Protein AF-0000000084578661 (afdb_homodimer)

InterPro domains:
  IPR000627 Intradiol ring-cleavage dioxygenase, C-terminal [PF00775] (122-284)
  IPR007535 Catechol dioxygenase, N-terminal [PF04444] (42-114)
  IPR015889 Intradiol ring-cleavage dioxygenase, core [G3DSA:2.60.130.10] (24-324)
  IPR015889 Intradiol ring-cleavage dioxygenase, core [SSF49482] (29-309)
  IPR050770 Intradiol Ring-Cleavage Dioxygenase [PTHR33711] (30-311)

Foldseek 3Di:
DDDPDDDDDDPPDDPDPDDQDDCPDLVSVLVVVLVVLVVDPDPVSSLVSNLVSVVVSCVCVVVVQDPVNVVVVVVLVVQQVVPDDPQFRSVLVLCLLVLNQVVVQCLLFPDDQQADGFFGPGRHDDDQAAADEFLEALADPPQAFKEKEKEFEAASVGQGAFFKKKKKAAHTPVQDALSPDPPRPGHHRIHIYTAHPRRIGMYMGHFFAKHFDDLPGSSVVVCVVVVHGRIAAGWMWMWIDDPQFDIGTAIAGEPDTPCQVPGSRPGHDPSRHFHWDKFQAQVVCVVSPNPDHRIGTYHYDYGYTYGPVVSVVVSVVVVVVVSVVRPRD/DDDPDDDDDDPPDDPDPDDQDDCPDLVSVLVVVLVVLVPDPDPVSSLVSNLVSVVVSCVCVVVVQDPVNVVVVVVLVVQQVVPDDPQFRSVLVLCLLVLNQVVVQCLLFPDDQQADGAFGPGRHDDDQAAADEFLEALADPPQAFKEKEKEFEAASVGQGAFFKKKKKAAHTPVQDALSPDPPRPGHHRIHIYTQHPRRIGMYMGHFFAKHFDDLPGSSVVVCVVVVHGRIAAGWMWMWIDDPQFDIGTAIAGEPDTPCLVPGSRPGHDPSRHFHWDKFQAQVVCVVSPNPDHRIGTYHYDYGYTYGPVVSVVVSVVVVVVVSVVRPRD

Secondary structure (DSSP, 8-state):
-----SS----SPPPPSS------SHHHHHHHHHHHHTT-SSHHHHHHHHHHHHHHHHHHHHHT--HHHHHHHHHHHHHHHHH--SS--HHHHHHHHTTHHHHHHHHHS---TTSPPP----TT--TTPPB--TT-BSS-TTSSSEEEEEEEEEETTS-B-TT-EEEEE---TTS--GGG-TT--S--SEEEEE--TTSEEEEEEE----EEPP-SSHHHHHHHHTT---EE---EEEEEE-TTB--EEEEEEETT-TTGGG-TT----GGGEE-PEEEE-HHHHHHTT-SS-SEEEEEE--EEEPBHHHHHHHHHHHHHHHHTT-S--/-----SS----SPPPPSS------SHHHHHHHHHHHHTT-SSHHHHHHHHHHHHHHHHHHHHHT--HHHHHHHHHHHHHHHHH--SS--HHHHHHHHTTHHHHHHHHHS---TTSPPP----TT--TTPPB--TT-BSS-TTSSSEEEEEEEEEETTS-B-TT-EEEEE---TTS--GGG-TT--S--SEEEEE--TTSEEEEEEE----EEPP-SSHHHHHHHHTT---EE---EEEEEE-TTB--EEEEEEETT-TTGGG-TT----GGGEE-PEEEE-HHHHHHTT-SS-SEEEEEE--EEEPBHHHHHHHHHHHHHHHHTT-S--

Sequence (658 aa):
MGEPEGKAVSNGLPPPPFELPYPDSPDVITSNLLRLAELTPNERRRFLAKNLISHLHQFVRETYLTTQEWEEAIQFLTAVGKTCTPLRQEFILLSDVLGVSALVDAINNPPVQGGTESSVLGPFFTEDSPDLENGDSIASDGKGEYMYVEGRVLSTDGTPIPNAKIETWETDGNGFYDTQYSNREKPECRGRLHADKDGRFGYRAVVPVAYPIPGDGPVGQLLLGMGRHNMRPNHLHLMVEAPGYTKLVTAFYPEGDEWLESDAVFGVKKSLVVKLEEVNDEEEARKRGFPKGSSFKLLQRDLVLVPEAKSREVFEQNAKEAKKNAPVAMGEPEGKAVSNGLPPPPFELPYPDSPDVITSNLLRLAELTPNERRRFLAKNLISHLHQFVRETYLTTQEWEEAIQFLTAVGKTCTPLRQEFILLSDVLGVSALVDAINNPPVQGGTESSVLGPFFTEDSPDLENGDSIASDGKGEYMYVEGRVLSTDGTPIPNAKIETWETDGNGFYDTQYSNREKPECRGRLHADKDGRFGYRAVVPVAYPIPGDGPVGQLLLGMGRHNMRPNHLHLMVEAPGYTKLVTAFYPEGDEWLESDAVFGVKKSLVVKLEEVNDEEEARKRGFPKGSSFKLLQRDLVLVPEAKSREVFEQNAKEAKKNAPVA

Organism: Pycnoporus cinnabarinus (NCBI:txid5643)

pLDDT: mean 95.07, std 7.04, range [31.86, 98.88]

Radius of gyration: 29.7 Å; Cα contacts (8 Å, |Δi|>4): 1436; chains: 2; bounding box: 46×96×65 Å

Nearest PDB structures (foldseek):
  8r2v-assembly1_B  TM=9.349E-01  e=1.030E-56  Gelatoporia subvermispora
  8r2w-assembly1_B  TM=9.823E-01  e=5.191E-54  Trametes versicolor
  3n9t-assembly1_A-2  TM=8.750E-01  e=3.349E-35  Pseudomonas putida
  2xsr-assembly1_A-2  TM=8.793E-01  e=1.136E-26  Acinetobacter radioresistens
  2xsu-assembly1_A-2  TM=8.668E-01  e=1.284E-26  Acinetobacter radioresistens

Structure (mmCIF, N/CA/C/O backbone):
data_AF-0000000084578661-model_v1
#
loop_
_entity.id
_entity.type
_entity.pdbx_description
1 polymer 'Intradiol ring-cleavage dioxygenases domain-containing protein'
#
loop_
_atom_site.group_PDB
_atom_site.id
_atom_site.type_symbol
_atom_site.label_atom_id
_atom_site.label_alt_id
_atom_site.label_comp_id
_atom_site.label_asym_id
_atom_site.label_entity_id
_atom_site.label_seq_id
_atom_site.pdbx_PDB_ins_code
_atom_site.Cartn_x
_atom_site.Cartn_y
_atom_site.Cartn_z
_atom_site.occupancy
_atom_site.B_iso_or_equiv
_atom_site.auth_seq_id
_atom_site.auth_comp_id
_atom_site.auth_asym_id
_atom_site.auth_atom_id
_atom_site.pdbx_PDB_model_num
ATOM 1 N N . MET A 1 1 ? 10.953 0.882 22.703 1 31.86 1 MET A N 1
ATOM 2 C CA . MET A 1 1 ? 11.742 2.057 22.344 1 31.86 1 MET A CA 1
ATOM 3 C C . MET A 1 1 ? 11.883 2.998 23.547 1 31.86 1 MET A C 1
ATOM 5 O O . MET A 1 1 ? 10.898 3.27 24.234 1 31.86 1 MET A O 1
ATOM 9 N N . GLY A 1 2 ? 12.969 3.133 23.984 1 38.91 2 GLY A N 1
ATOM 10 C CA . GLY A 1 2 ? 13.352 3.889 25.172 1 38.91 2 GLY A CA 1
ATOM 11 C C . GLY A 1 2 ? 12.805 5.305 25.172 1 38.91 2 GLY A C 1
ATOM 12 O O . GLY A 1 2 ? 12.375 5.812 24.141 1 38.91 2 GLY A O 1
ATOM 13 N N . GLU A 1 3 ? 12.406 5.824 26.312 1 49.94 3 GLU A N 1
ATOM 14 C CA . GLU A 1 3 ? 12.07 7.227 26.562 1 49.94 3 GLU A CA 1
ATOM 15 C C . GLU A 1 3 ? 12.961 8.156 25.734 1 49.94 3 GLU A C 1
ATOM 17 O O . GLU A 1 3 ? 14.188 8.031 25.766 1 49.94 3 GLU A O 1
ATOM 22 N N . PRO A 1 4 ? 12.445 8.695 24.641 1 59.31 4 PRO A N 1
ATOM 23 C CA . PRO A 1 4 ? 13.383 9.648 24.047 1 59.31 4 PRO A CA 1
ATOM 24 C C . PRO A 1 4 ? 14.008 10.586 25.078 1 59.31 4 PRO A C 1
ATOM 26 O O . PRO A 1 4 ? 13.297 11.148 25.906 1 59.31 4 PRO A O 1
ATOM 29 N N . GLU A 1 5 ? 15.164 10.328 25.688 1 64.44 5 GLU A N 1
ATOM 30 C CA . GLU A 1 5 ? 15.953 11.273 26.484 1 64.44 5 GLU A CA 1
ATOM 31 C C . GLU A 1 5 ? 16.547 12.375 25.594 1 64.44 5 GLU A C 1
ATOM 33 O O . GLU A 1 5 ? 17.188 12.094 24.578 1 64.44 5 GLU A O 1
ATOM 38 N N . GLY A 1 6 ? 15.992 13.719 25.844 1 78.12 6 GLY A N 1
ATOM 39 C CA . GLY A 1 6 ? 16.578 14.859 25.156 1 78.12 6 GLY A CA 1
ATOM 40 C C . GLY A 1 6 ? 15.727 15.344 24 1 78.12 6 GLY A C 1
ATOM 41 O O . GLY A 1 6 ? 14.523 15.094 23.953 1 78.12 6 GLY A O 1
ATOM 42 N N . LYS A 1 7 ? 16.281 16.141 23.125 1 87.94 7 LYS A N 1
ATOM 43 C CA . LYS A 1 7 ? 15.609 16.766 21.984 1 87.94 7 LYS A CA 1
ATOM 44 C C . LYS A 1 7 ? 15.508 15.789 20.812 1 87.94 7 LYS A C 1
ATOM 46 O O . LYS A 1 7 ? 16.375 14.93 20.625 1 87.94 7 LYS A O 1
ATOM 51 N N . ALA A 1 8 ? 14.398 15.836 20.141 1 89.81 8 ALA A N 1
ATOM 52 C CA . ALA A 1 8 ? 14.234 15.031 18.922 1 89.81 8 ALA A CA 1
ATOM 53 C C . ALA A 1 8 ? 15.344 15.312 17.922 1 89.81 8 ALA A C 1
ATOM 55 O O . ALA A 1 8 ? 15.758 16.469 17.75 1 89.81 8 ALA A O 1
ATOM 56 N N . VAL A 1 9 ? 15.875 14.289 17.312 1 88.44 9 VAL A N 1
ATOM 57 C CA . VAL A 1 9 ? 17.047 14.406 16.453 1 88.44 9 VAL A CA 1
ATOM 58 C C . VAL A 1 9 ? 16.656 14.094 15.008 1 88.44 9 VAL A C 1
ATOM 60 O O . VAL A 1 9 ? 15.977 13.094 14.742 1 88.44 9 VAL A O 1
ATOM 63 N N . SER A 1 10 ? 17.078 14.945 14.125 1 94.81 10 SER A N 1
ATOM 64 C CA . SER A 1 10 ? 16.828 14.766 12.695 1 94.81 10 SER A CA 1
ATOM 65 C C . SER A 1 10 ? 17.594 13.57 12.141 1 94.81 10 SER A C 1
ATOM 67 O O . SER A 1 10 ? 18.375 12.953 12.852 1 94.81 10 SER A O 1
ATOM 69 N N . ASN A 1 11 ? 17.312 13.133 10.922 1 95.94 11 ASN A N 1
ATOM 70 C CA . ASN A 1 11 ? 18.031 12.031 10.297 1 95.94 11 ASN A CA 1
ATOM 71 C C . ASN A 1 11 ? 19.391 12.492 9.75 1 95.94 11 ASN A C 1
ATOM 73 O O . ASN A 1 11 ? 20.078 11.727 9.078 1 95.94 11 ASN A O 1
ATOM 77 N N . GLY A 1 12 ? 19.703 13.758 9.945 1 95.94 12 GLY A N 1
ATOM 78 C CA . GLY A 1 12 ? 21.016 14.273 9.617 1 95.94 12 GLY A CA 1
ATOM 79 C C . GLY A 1 12 ? 21.094 14.875 8.227 1 95.94 12 GLY A C 1
ATOM 80 O O . GLY A 1 12 ? 22.125 15.438 7.84 1 95.94 12 GLY A O 1
ATOM 81 N N . LEU A 1 13 ? 20.109 14.773 7.418 1 96.88 13 LEU A N 1
ATOM 82 C CA . LEU A 1 13 ? 20.125 15.336 6.07 1 96.88 13 LEU A CA 1
ATOM 83 C C . LEU A 1 13 ? 19.688 16.797 6.078 1 96.88 13 LEU A C 1
ATOM 85 O O . LEU A 1 13 ? 18.781 17.172 6.812 1 96.88 13 LEU A O 1
ATOM 89 N N . PRO A 1 14 ? 20.312 17.656 5.332 1 96.31 14 PRO A N 1
ATOM 90 C CA . PRO A 1 14 ? 19.984 19.078 5.254 1 96.31 14 PRO A CA 1
ATOM 91 C C . PRO A 1 14 ? 18.734 19.359 4.414 1 96.31 14 PRO A C 1
ATOM 93 O O . PRO A 1 14 ? 18.234 18.453 3.742 1 96.31 14 PRO A O 1
ATOM 96 N N . PRO A 1 15 ? 18.203 20.594 4.484 1 96.56 15 PRO A N 1
ATOM 97 C CA . PRO A 1 15 ? 17.172 20.984 3.512 1 96.56 15 PRO A CA 1
ATOM 98 C C . PRO A 1 15 ? 17.641 20.812 2.066 1 96.56 15 PRO A C 1
ATOM 100 O O . PRO A 1 15 ? 18.844 20.781 1.799 1 96.56 15 PRO A O 1
ATOM 103 N N . PRO A 1 16 ? 16.656 20.594 1.159 1 97.56 16 PRO A N 1
ATOM 104 C CA . PRO A 1 16 ? 17.062 20.5 -0.247 1 97.56 16 PRO A CA 1
ATOM 105 C C . PRO A 1 16 ? 17.828 21.734 -0.718 1 97.56 16 PRO A C 1
ATOM 107 O O . PRO A 1 16 ? 17.594 22.844 -0.216 1 97.56 16 PRO A O 1
ATOM 110 N N . PRO A 1 17 ? 18.781 21.641 -1.628 1 96.81 17 PRO A N 1
ATOM 111 C CA . PRO A 1 17 ? 19.594 22.766 -2.111 1 96.81 17 PRO A CA 1
ATOM 112 C C . PRO A 1 17 ? 18.859 23.641 -3.109 1 96.81 17 PRO A C 1
ATOM 114 O O . PRO A 1 17 ? 19.469 24.219 -4.016 1 96.81 17 PRO A O 1
ATOM 117 N N . PHE A 1 18 ? 17.547 23.594 -3.141 1 97.06 18 PHE A N 1
ATOM 118 C CA . PHE A 1 18 ? 16.703 24.438 -3.969 1 97.06 18 PHE A CA 1
ATOM 119 C C . PHE A 1 18 ? 15.461 24.891 -3.193 1 97.06 18 PHE A C 1
ATOM 121 O O . PHE A 1 18 ? 15.102 24.266 -2.189 1 97.06 18 PHE A O 1
ATOM 128 N N . GLU A 1 19 ? 14.914 25.969 -3.631 1 95.62 19 GLU A N 1
ATOM 129 C CA . GLU A 1 19 ? 13.695 26.484 -3.008 1 95.62 19 GLU A CA 1
ATOM 130 C C . GLU A 1 19 ? 12.453 25.797 -3.57 1 95.62 19 GLU A C 1
ATOM 132 O O . GLU A 1 19 ? 12.383 25.516 -4.77 1 95.62 19 GLU A O 1
ATOM 137 N N . LEU A 1 20 ? 11.539 25.5 -2.75 1 97.25 20 LEU A N 1
ATOM 138 C CA . LEU A 1 20 ? 10.234 24.969 -3.139 1 97.25 20 LEU A CA 1
ATOM 139 C C . LEU A 1 20 ? 9.125 25.969 -2.832 1 97.25 20 LEU A C 1
ATOM 141 O O . LEU A 1 20 ? 9.133 26.609 -1.775 1 97.25 20 LEU A O 1
ATOM 145 N N . PRO A 1 21 ? 8.25 26.219 -3.805 1 96.94 21 PRO A N 1
ATOM 146 C CA . PRO A 1 21 ? 7.059 26.984 -3.418 1 96.94 21 PRO A CA 1
ATOM 147 C C . PRO A 1 21 ? 6.238 26.297 -2.334 1 96.94 21 PRO A C 1
ATOM 149 O O . PRO A 1 21 ? 6.301 25.062 -2.197 1 96.94 21 PRO A O 1
ATOM 152 N N . TYR A 1 22 ? 5.477 27.078 -1.544 1 95.94 22 TYR A N 1
ATOM 153 C CA . TYR A 1 22 ? 4.531 26.469 -0.618 1 95.94 22 TYR A CA 1
ATOM 154 C C . TYR A 1 22 ? 3.531 25.594 -1.36 1 95.94 22 TYR A C 1
ATOM 156 O O . TYR A 1 22 ? 3.049 25.953 -2.434 1 95.94 22 TYR A O 1
ATOM 164 N N . PRO A 1 23 ? 3.227 24.453 -0.847 1 94.81 23 PRO A N 1
ATOM 165 C CA . PRO A 1 23 ? 2.342 23.5 -1.529 1 94.81 23 PRO A CA 1
ATOM 166 C C . PRO A 1 23 ? 0.864 23.859 -1.371 1 94.81 23 PRO A C 1
ATOM 168 O O . PRO A 1 23 ? 0.099 23.078 -0.792 1 94.81 23 PRO A O 1
ATOM 171 N N . ASP A 1 24 ? 0.431 24.953 -2.035 1 91.56 24 ASP A N 1
ATOM 172 C CA . ASP A 1 24 ? -0.881 25.547 -1.801 1 91.56 24 ASP A CA 1
ATOM 173 C C . ASP A 1 24 ? -1.92 24.984 -2.771 1 91.56 24 ASP A C 1
ATOM 175 O O . ASP A 1 24 ? -3.09 25.359 -2.723 1 91.56 24 ASP A O 1
ATOM 179 N N . SER A 1 25 ? -1.478 24.094 -3.689 1 93.12 25 SER A N 1
ATOM 180 C CA . SER A 1 25 ? -2.379 23.469 -4.641 1 93.12 25 SER A CA 1
ATOM 181 C C . SER A 1 25 ? -1.923 22.047 -4.973 1 93.12 25 SER A C 1
ATOM 183 O O . SER A 1 25 ? -0.757 21.703 -4.766 1 93.12 25 SER A O 1
ATOM 185 N N . PRO A 1 26 ? -2.857 21.234 -5.508 1 94.44 26 PRO A N 1
ATOM 186 C CA . PRO A 1 26 ? -2.5 19.859 -5.875 1 94.44 26 PRO A CA 1
ATOM 187 C C . PRO A 1 26 ? -1.334 19.797 -6.859 1 94.44 26 PRO A C 1
ATOM 189 O O . PRO A 1 26 ? -0.43 18.969 -6.695 1 94.44 26 PRO A O 1
ATOM 192 N N . ASP A 1 27 ? -1.317 20.719 -7.812 1 95.75 27 ASP A N 1
ATOM 193 C CA . ASP A 1 27 ? -0.258 20.703 -8.812 1 95.75 27 ASP A CA 1
ATOM 194 C C . ASP A 1 27 ? 1.098 21.016 -8.188 1 95.75 27 ASP A C 1
ATOM 196 O O . ASP A 1 27 ? 2.107 20.406 -8.539 1 95.75 27 ASP A O 1
ATOM 200 N N . VAL A 1 28 ? 1.133 21.953 -7.273 1 97.19 28 VAL A N 1
ATOM 201 C CA . VAL A 1 28 ? 2.385 22.359 -6.645 1 97.19 28 VAL A CA 1
ATOM 202 C C . VAL A 1 28 ? 2.881 21.25 -5.711 1 97.19 28 VAL A C 1
ATOM 204 O O . VAL A 1 28 ? 4.086 21 -5.633 1 97.19 28 VAL A O 1
ATOM 207 N N . ILE A 1 29 ? 1.98 20.578 -5 1 97.75 29 ILE A N 1
ATOM 208 C CA . ILE A 1 29 ? 2.342 19.469 -4.141 1 97.75 29 ILE A CA 1
ATOM 209 C C . ILE A 1 29 ? 3.074 18.406 -4.957 1 97.75 29 ILE A C 1
ATOM 211 O O . ILE A 1 29 ? 4.156 17.953 -4.574 1 97.75 29 ILE A O 1
ATOM 215 N N . THR A 1 30 ? 2.496 18.031 -6.094 1 98.06 30 THR A N 1
ATOM 216 C CA . THR A 1 30 ? 3.072 17 -6.957 1 98.06 30 THR A CA 1
ATOM 217 C C . THR A 1 30 ? 4.418 17.453 -7.516 1 98.06 30 THR A C 1
ATOM 219 O O . THR A 1 30 ? 5.395 16.703 -7.48 1 98.06 30 THR A O 1
ATOM 222 N N . SER A 1 31 ? 4.465 18.703 -8.008 1 98.06 31 SER A N 1
ATOM 223 C CA . SER A 1 31 ? 5.699 19.219 -8.578 1 98.06 31 SER A CA 1
ATOM 224 C C . SER A 1 31 ? 6.816 19.266 -7.543 1 98.06 31 SER A C 1
ATOM 226 O O . SER A 1 31 ? 7.961 18.922 -7.84 1 98.06 31 SER A O 1
ATOM 228 N N . ASN A 1 32 ? 6.516 19.734 -6.324 1 98.38 32 ASN A N 1
ATOM 229 C CA . ASN A 1 32 ? 7.496 19.766 -5.246 1 98.38 32 ASN A CA 1
ATOM 230 C C . ASN A 1 32 ? 8.055 18.375 -4.953 1 98.38 32 ASN A C 1
ATOM 232 O O . ASN A 1 32 ? 9.266 18.203 -4.82 1 98.38 32 ASN A O 1
ATOM 236 N N . LEU A 1 33 ? 7.176 17.406 -4.836 1 98.38 33 LEU A N 1
ATOM 237 C CA . LEU A 1 33 ? 7.613 16.062 -4.48 1 98.38 33 LEU A CA 1
ATOM 238 C C . LEU A 1 33 ? 8.461 15.461 -5.594 1 98.38 33 LEU A C 1
ATOM 240 O O . LEU A 1 33 ? 9.438 14.758 -5.32 1 98.38 33 LEU A O 1
ATOM 244 N N . LEU A 1 34 ? 8.062 15.688 -6.871 1 98.25 34 LEU A N 1
ATOM 245 C CA . LEU A 1 34 ? 8.859 15.195 -7.988 1 98.25 34 LEU A CA 1
ATOM 246 C C . LEU A 1 34 ? 10.25 15.828 -7.988 1 98.25 34 LEU A C 1
ATOM 248 O O . LEU A 1 34 ? 11.234 15.164 -8.305 1 98.25 34 LEU A O 1
ATOM 252 N N . ARG A 1 35 ? 10.32 17.109 -7.637 1 98.12 35 ARG A N 1
ATOM 253 C CA . ARG A 1 35 ? 11.625 17.766 -7.527 1 98.12 35 ARG A CA 1
ATOM 254 C C . ARG A 1 35 ? 12.453 17.156 -6.402 1 98.12 35 ARG A C 1
ATOM 256 O O . ARG A 1 35 ? 13.648 16.922 -6.562 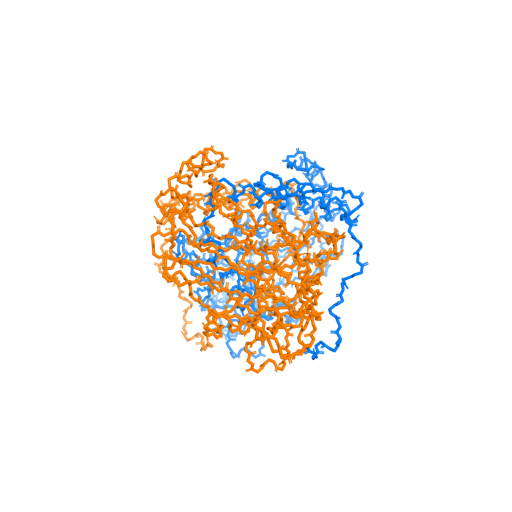1 98.12 35 ARG A O 1
ATOM 263 N N . LEU A 1 36 ? 11.867 16.922 -5.309 1 98.38 36 LEU A N 1
ATOM 264 C CA . LEU A 1 36 ? 12.555 16.312 -4.176 1 98.38 36 LEU A CA 1
ATOM 265 C C . LEU A 1 36 ? 13.023 14.898 -4.531 1 98.38 36 LEU A C 1
ATOM 267 O O . LEU A 1 36 ? 14.078 14.461 -4.066 1 98.38 36 LEU A O 1
ATOM 271 N N . ALA A 1 37 ? 12.242 14.164 -5.332 1 97.88 37 ALA A N 1
ATOM 272 C CA . ALA A 1 37 ? 12.602 12.805 -5.73 1 97.88 37 ALA A CA 1
ATOM 273 C C . ALA A 1 37 ? 13.906 12.797 -6.523 1 97.88 37 ALA A C 1
ATOM 275 O O . ALA A 1 37 ? 14.586 11.766 -6.602 1 97.88 37 ALA A O 1
ATOM 276 N N . GLU A 1 38 ? 14.25 13.953 -7.086 1 97.19 38 GLU A N 1
ATOM 277 C CA . GLU A 1 38 ? 15.508 14.07 -7.824 1 97.19 38 GLU A CA 1
ATOM 278 C C . GLU A 1 38 ? 16.703 13.898 -6.898 1 97.19 38 GLU A C 1
ATOM 280 O O . GLU A 1 38 ? 17.828 13.633 -7.363 1 97.19 38 GLU A O 1
ATOM 285 N N . LEU A 1 39 ? 16.531 14.016 -5.629 1 97.75 39 LEU A N 1
ATOM 286 C CA . LEU A 1 39 ? 17.609 13.906 -4.664 1 97.75 39 LEU A CA 1
ATOM 287 C C . LEU A 1 39 ? 17.953 12.445 -4.402 1 97.75 39 LEU A C 1
ATOM 289 O O . LEU A 1 39 ? 18.984 12.141 -3.773 1 97.75 39 LEU A O 1
ATOM 293 N N . THR A 1 40 ? 17.141 11.5 -4.871 1 97.88 40 THR A N 1
ATOM 294 C CA . THR A 1 40 ? 17.406 10.078 -4.691 1 97.88 40 THR A CA 1
ATOM 295 C C . THR A 1 40 ? 18.719 9.68 -5.379 1 97.88 40 THR A C 1
ATOM 297 O O . THR A 1 40 ? 18.828 9.781 -6.605 1 97.88 40 THR A O 1
ATOM 300 N N . PRO A 1 41 ? 19.625 9.172 -4.66 1 97.25 41 PRO A N 1
ATOM 301 C CA . PRO A 1 41 ? 20.953 8.945 -5.246 1 97.25 41 PRO A CA 1
ATOM 302 C C . PRO A 1 41 ? 20.953 7.797 -6.258 1 97.25 41 PRO A C 1
ATOM 304 O O . PRO A 1 41 ? 21.625 7.887 -7.293 1 97.25 41 PRO A O 1
ATOM 307 N N . ASN A 1 42 ? 20.297 6.727 -5.992 1 97.31 42 ASN A N 1
ATOM 308 C CA . ASN A 1 42 ? 20.25 5.582 -6.902 1 97.31 42 ASN A CA 1
ATOM 309 C C . ASN A 1 42 ? 19.359 5.859 -8.102 1 97.31 42 ASN A C 1
ATOM 311 O O . ASN A 1 42 ? 18.156 6.133 -7.941 1 97.31 42 ASN A O 1
ATOM 315 N N . GLU A 1 43 ? 19.875 5.801 -9.281 1 96.75 43 GLU A N 1
ATOM 316 C CA . GLU A 1 43 ? 19.172 6.176 -10.5 1 96.75 43 GLU A CA 1
ATOM 317 C C . GLU A 1 43 ? 17.922 5.332 -10.695 1 96.75 43 GLU A C 1
ATOM 319 O O . GLU A 1 43 ? 16.859 5.855 -11.047 1 96.75 43 GLU A O 1
ATOM 324 N N . ARG A 1 44 ? 18.031 4.039 -10.5 1 96.75 44 ARG A N 1
ATOM 325 C CA . ARG A 1 44 ? 16.906 3.133 -10.656 1 96.75 44 ARG A CA 1
ATOM 326 C C . ARG A 1 44 ? 15.812 3.438 -9.641 1 96.75 44 ARG A C 1
ATOM 328 O O . ARG A 1 44 ? 14.633 3.531 -9.992 1 96.75 44 ARG A O 1
ATOM 335 N N . ARG A 1 45 ? 16.203 3.684 -8.391 1 97.5 45 ARG A N 1
ATOM 336 C CA . ARG A 1 45 ? 15.227 4.016 -7.355 1 97.5 45 ARG A CA 1
ATOM 337 C C . ARG A 1 45 ? 14.57 5.367 -7.633 1 97.5 45 ARG A C 1
ATOM 339 O O . ARG A 1 45 ? 13.383 5.551 -7.359 1 97.5 45 ARG A O 1
ATOM 346 N N . ARG A 1 46 ? 15.383 6.293 -8.117 1 97.75 46 ARG A N 1
ATOM 347 C CA . ARG A 1 46 ? 14.852 7.598 -8.492 1 97.75 46 ARG A CA 1
ATOM 348 C C . ARG A 1 46 ? 13.781 7.469 -9.57 1 97.75 46 ARG A C 1
ATOM 350 O O . ARG A 1 46 ? 12.719 8.078 -9.477 1 97.75 46 ARG A O 1
ATOM 357 N N . PHE A 1 47 ? 14.07 6.625 -10.586 1 97.69 47 PHE A N 1
ATOM 358 C CA . PHE A 1 47 ? 13.133 6.367 -11.672 1 97.69 47 PHE A CA 1
ATOM 359 C C . PHE A 1 47 ? 11.844 5.75 -11.148 1 97.69 47 PHE A C 1
ATOM 361 O O . PHE A 1 47 ? 10.75 6.191 -11.5 1 97.69 47 PHE A O 1
ATOM 368 N N . LEU A 1 48 ? 11.945 4.781 -10.266 1 98.06 48 LEU A N 1
ATOM 369 C CA . LEU A 1 48 ? 10.773 4.121 -9.688 1 98.06 48 LEU A CA 1
ATOM 370 C C . LEU A 1 48 ? 9.969 5.094 -8.828 1 98.06 48 LEU A C 1
ATOM 372 O O . LEU A 1 48 ? 8.742 5.133 -8.922 1 98.06 48 LEU A O 1
ATOM 376 N N . ALA A 1 49 ? 10.672 5.922 -8.008 1 98.06 49 ALA A N 1
ATOM 377 C CA . ALA A 1 49 ? 10.008 6.859 -7.109 1 98.06 49 ALA A CA 1
ATOM 378 C C . ALA A 1 49 ? 9.211 7.902 -7.891 1 98.06 49 ALA A C 1
ATOM 380 O O . ALA A 1 49 ? 8.047 8.164 -7.578 1 98.06 49 ALA A O 1
ATOM 381 N N . LYS A 1 50 ? 9.805 8.453 -8.883 1 98 50 LYS A N 1
ATOM 382 C CA . LYS A 1 50 ? 9.148 9.492 -9.672 1 98 50 LYS A CA 1
ATOM 383 C C . LYS A 1 50 ? 7.895 8.953 -10.359 1 98 50 LYS A C 1
ATOM 385 O O . LYS A 1 50 ? 6.859 9.625 -10.391 1 98 50 LYS A O 1
ATOM 390 N N . ASN A 1 51 ? 7.98 7.754 -10.891 1 98.19 51 ASN A N 1
ATOM 391 C CA . ASN A 1 51 ? 6.824 7.188 -11.578 1 98.19 51 ASN A CA 1
ATOM 392 C C . ASN A 1 51 ? 5.746 6.734 -10.602 1 98.19 51 ASN A C 1
ATOM 394 O O . ASN A 1 51 ? 4.555 6.855 -10.883 1 98.19 51 ASN A O 1
ATOM 398 N N . LEU A 1 52 ? 6.152 6.23 -9.422 1 98.31 52 LEU A N 1
ATOM 399 C CA . LEU A 1 52 ? 5.18 5.91 -8.383 1 98.31 52 LEU A CA 1
ATOM 400 C C . LEU A 1 52 ? 4.414 7.152 -7.949 1 98.31 52 LEU A C 1
ATOM 402 O O . LEU A 1 52 ? 3.182 7.133 -7.875 1 98.31 52 LEU A O 1
ATOM 406 N N . ILE A 1 53 ? 5.129 8.25 -7.664 1 98.12 53 ILE A N 1
ATOM 407 C CA . ILE A 1 53 ? 4.535 9.516 -7.246 1 98.12 53 ILE A CA 1
ATOM 408 C C . ILE A 1 53 ? 3.559 10.008 -8.312 1 98.12 53 ILE A C 1
ATOM 410 O O . ILE A 1 53 ? 2.432 10.398 -7.996 1 98.12 53 ILE A O 1
ATOM 414 N N . SER A 1 54 ? 3.994 9.93 -9.555 1 97.69 54 SER A N 1
ATOM 415 C CA . SER A 1 54 ? 3.17 10.414 -10.656 1 97.69 54 SER A CA 1
ATOM 416 C C . SER A 1 54 ? 1.854 9.648 -10.742 1 97.69 54 SER A C 1
ATOM 418 O O . SER A 1 54 ? 0.78 10.25 -10.789 1 97.69 54 SER A O 1
ATOM 420 N N . HIS A 1 55 ? 1.88 8.344 -10.734 1 97.75 55 HIS A N 1
ATOM 421 C CA . HIS A 1 55 ? 0.677 7.527 -10.852 1 97.75 55 HIS A CA 1
ATOM 422 C C . HIS A 1 55 ? -0.209 7.676 -9.617 1 97.75 55 HIS A C 1
ATOM 424 O O . HIS A 1 55 ? -1.433 7.777 -9.734 1 97.75 55 HIS A O 1
ATOM 430 N N . LEU A 1 56 ? 0.395 7.715 -8.422 1 98.19 56 LEU A N 1
ATOM 431 C CA . LEU A 1 56 ? -0.357 7.844 -7.176 1 98.19 56 LEU A CA 1
ATOM 432 C C . LEU A 1 56 ? -1.101 9.172 -7.125 1 98.19 56 LEU A C 1
ATOM 434 O O . LEU A 1 56 ? -2.295 9.211 -6.824 1 98.19 56 LEU A O 1
ATOM 438 N N . HIS A 1 57 ? -0.382 10.25 -7.41 1 98.31 57 HIS A N 1
ATOM 439 C CA . HIS A 1 57 ? -0.984 11.578 -7.348 1 98.31 57 HIS A CA 1
ATOM 440 C C . HIS A 1 57 ? -2.043 11.758 -8.43 1 98.31 57 HIS A C 1
ATOM 442 O O . HIS A 1 57 ? -3.088 12.367 -8.195 1 98.31 57 HIS A O 1
ATOM 448 N N . GLN A 1 58 ? -1.794 11.211 -9.617 1 97 58 GLN A N 1
ATOM 449 C CA . GLN A 1 58 ? -2.793 11.297 -10.68 1 97 58 GLN A CA 1
ATOM 450 C C . GLN A 1 58 ? -4.062 10.539 -10.305 1 97 58 GLN A C 1
ATOM 452 O O . GLN A 1 58 ? -5.172 11.008 -10.555 1 97 58 GLN A O 1
ATOM 457 N N . PHE A 1 59 ? -3.938 9.375 -9.719 1 97.94 59 PHE A N 1
ATOM 458 C CA . PHE A 1 59 ? -5.086 8.617 -9.242 1 97.94 59 PHE A CA 1
ATOM 459 C C . PHE A 1 59 ? -5.922 9.445 -8.273 1 97.94 59 PHE A C 1
ATOM 461 O O . PHE A 1 59 ? -7.145 9.531 -8.414 1 97.94 59 PHE A O 1
ATOM 468 N N . VAL A 1 60 ? -5.242 10.055 -7.277 1 98.12 60 VAL A N 1
ATOM 469 C CA . VAL A 1 60 ? -5.938 10.852 -6.27 1 98.12 60 VAL A CA 1
ATOM 470 C C . VAL A 1 60 ? -6.648 12.031 -6.938 1 98.12 60 VAL A C 1
ATOM 472 O O . VAL A 1 60 ? -7.816 12.297 -6.652 1 98.12 60 VAL A O 1
ATOM 475 N N . ARG A 1 61 ? -6 12.703 -7.867 1 96.12 61 ARG A N 1
ATOM 476 C CA . ARG A 1 61 ? -6.527 13.914 -8.484 1 96.12 61 ARG A CA 1
ATOM 477 C C . ARG A 1 61 ? -7.699 13.594 -9.406 1 96.12 61 ARG A C 1
ATOM 479 O O . ARG A 1 61 ? -8.672 14.336 -9.469 1 96.12 61 ARG A O 1
ATOM 486 N N . GLU A 1 62 ? -7.602 12.453 -10.117 1 96 62 GLU A N 1
ATOM 487 C CA . GLU A 1 62 ? -8.617 12.109 -11.102 1 96 62 GLU A CA 1
ATOM 488 C C . GLU A 1 62 ? -9.867 11.539 -10.43 1 96 62 GLU A C 1
ATOM 490 O O . GLU A 1 62 ? -10.984 11.734 -10.914 1 96 62 GLU A O 1
ATOM 495 N N . THR A 1 63 ? -9.664 10.891 -9.305 1 96.75 63 THR A N 1
ATOM 496 C CA . THR A 1 63 ? -10.797 10.234 -8.664 1 96.75 63 THR A CA 1
ATOM 497 C C . THR A 1 63 ? -11.398 11.133 -7.586 1 96.75 63 THR A C 1
ATOM 499 O O . THR A 1 63 ? -12.492 10.852 -7.082 1 96.75 63 THR A O 1
ATOM 502 N N . TYR A 1 64 ? -10.625 12.25 -7.281 1 95.75 64 TYR A N 1
ATOM 503 C CA . TYR A 1 64 ? -11.062 13.117 -6.195 1 95.75 64 TYR A CA 1
ATOM 504 C C . TYR A 1 64 ? -11.406 12.305 -4.953 1 95.75 64 TYR A C 1
ATOM 506 O O . TYR A 1 64 ? -12.508 12.43 -4.41 1 95.75 64 TYR A O 1
ATOM 514 N N . LEU A 1 65 ? -10.453 11.523 -4.543 1 97.19 65 LEU A N 1
ATOM 515 C CA . LEU A 1 65 ? -10.57 10.664 -3.375 1 97.19 65 LEU A CA 1
ATOM 516 C C . LEU A 1 65 ? -10.992 11.461 -2.148 1 97.19 65 LEU A C 1
ATOM 518 O O . LEU A 1 65 ? -10.352 12.453 -1.794 1 97.19 65 LEU A O 1
ATOM 522 N N . THR A 1 66 ? -12.055 11.078 -1.528 1 96.75 66 THR A N 1
ATOM 523 C CA . THR A 1 66 ? -12.539 11.789 -0.35 1 96.75 66 THR A CA 1
ATOM 524 C C . THR A 1 66 ? -11.688 11.453 0.871 1 96.75 66 THR A C 1
ATOM 526 O O . THR A 1 66 ? -10.977 10.445 0.883 1 96.75 66 THR A O 1
ATOM 529 N N . THR A 1 67 ? -11.758 12.305 1.861 1 95.62 67 THR A N 1
ATOM 530 C CA . THR A 1 67 ? -11.055 12.055 3.117 1 95.62 67 THR A CA 1
ATOM 531 C C . THR A 1 67 ? -11.492 10.727 3.729 1 95.62 67 THR A C 1
ATOM 533 O O . THR A 1 67 ? -10.664 9.977 4.242 1 95.62 67 THR A O 1
ATOM 536 N N . GLN A 1 68 ? -12.758 10.453 3.662 1 96.31 68 GLN A N 1
ATOM 537 C CA . GLN A 1 68 ? -13.281 9.203 4.207 1 96.31 68 GLN A CA 1
ATOM 538 C C . GLN A 1 68 ? -12.711 7.996 3.467 1 96.31 68 GLN A C 1
ATOM 540 O O . GLN A 1 68 ? -12.32 7.008 4.09 1 96.31 68 GLN A O 1
ATOM 545 N N . GLU A 1 69 ? -12.734 8.039 2.152 1 98.12 69 GLU A N 1
ATOM 546 C CA . GLU A 1 69 ? -12.172 6.961 1.343 1 98.12 69 GLU A CA 1
ATOM 547 C C . GLU A 1 69 ? -10.688 6.77 1.628 1 98.12 69 GLU A C 1
ATOM 549 O O . GLU A 1 69 ? -10.203 5.637 1.687 1 98.12 69 GLU A O 1
ATOM 554 N N . TRP A 1 70 ? -9.969 7.891 1.762 1 98 70 TRP A N 1
ATOM 555 C CA . TRP A 1 70 ? -8.562 7.855 2.131 1 98 70 TRP A CA 1
ATOM 556 C C . TRP A 1 70 ? -8.367 7.172 3.48 1 98 70 TRP A C 1
ATOM 558 O O . TRP A 1 70 ? -7.516 6.293 3.623 1 98 70 TRP A O 1
ATOM 568 N N . GLU A 1 71 ? -9.172 7.5 4.473 1 96.69 71 GLU A N 1
ATOM 569 C CA . GLU A 1 71 ? -9.094 6.891 5.797 1 96.69 71 GLU A CA 1
ATOM 570 C C . GLU A 1 71 ? -9.367 5.395 5.734 1 96.69 71 GLU A C 1
ATOM 572 O O . GLU A 1 71 ? -8.695 4.602 6.395 1 96.69 71 GLU A O 1
ATOM 577 N N . GLU A 1 72 ? -10.344 5.023 4.953 1 97.88 72 GLU A N 1
ATOM 578 C CA . GLU A 1 72 ? -10.672 3.613 4.781 1 97.88 72 GLU A CA 1
ATOM 579 C C . GLU A 1 72 ? -9.516 2.848 4.148 1 97.88 72 GLU A C 1
ATOM 581 O O . GLU A 1 72 ? -9.234 1.711 4.531 1 97.88 72 GLU A O 1
ATOM 586 N N . ALA A 1 73 ? -8.875 3.455 3.158 1 98.38 73 ALA A N 1
ATOM 587 C CA . ALA A 1 73 ? -7.719 2.828 2.52 1 98.38 73 ALA A CA 1
ATOM 588 C C . ALA A 1 73 ? -6.578 2.639 3.512 1 98.38 73 ALA A C 1
ATOM 590 O O . ALA A 1 73 ? -5.926 1.591 3.527 1 98.38 73 ALA A O 1
ATOM 591 N N . ILE A 1 74 ? -6.34 3.68 4.375 1 97.88 74 ILE A N 1
ATOM 592 C CA . ILE A 1 74 ? -5.305 3.598 5.398 1 97.88 74 ILE A CA 1
ATOM 593 C C . ILE A 1 74 ? -5.605 2.436 6.344 1 97.88 74 ILE A C 1
ATOM 595 O O . ILE A 1 74 ? -4.727 1.621 6.633 1 97.88 74 ILE A O 1
ATOM 599 N N . GLN A 1 75 ? -6.816 2.34 6.773 1 97.81 75 GLN A N 1
ATOM 600 C CA . GLN A 1 75 ? -7.207 1.275 7.688 1 97.81 75 GLN A CA 1
ATOM 601 C C . GLN A 1 75 ? -7.086 -0.094 7.027 1 97.81 75 GLN A C 1
ATOM 603 O O . GLN A 1 75 ? -6.656 -1.061 7.66 1 97.81 75 GLN A O 1
ATOM 608 N N . PHE A 1 76 ? -7.488 -0.169 5.773 1 98.69 76 PHE A N 1
ATOM 609 C CA . PHE A 1 76 ? -7.402 -1.411 5.016 1 98.69 76 PHE A CA 1
ATOM 610 C C . PHE A 1 76 ? -5.957 -1.88 4.91 1 98.69 76 PHE A C 1
ATOM 612 O O . PHE A 1 76 ? -5.648 -3.033 5.215 1 98.69 76 PHE A O 1
ATOM 619 N N . LEU A 1 77 ? -5.035 -0.989 4.5 1 98.81 77 LEU A N 1
ATOM 620 C CA . LEU A 1 77 ? -3.627 -1.344 4.355 1 98.81 77 LEU A CA 1
ATOM 621 C C . LEU A 1 77 ? -3.02 -1.728 5.699 1 98.81 77 LEU A C 1
ATOM 623 O O . LEU A 1 77 ? -2.195 -2.643 5.773 1 98.81 77 LEU A O 1
ATOM 627 N N . THR A 1 78 ? -3.426 -0.995 6.73 1 98.5 78 THR A N 1
ATOM 628 C CA . THR A 1 78 ? -2.982 -1.339 8.078 1 98.5 78 THR A CA 1
ATOM 629 C C . THR A 1 78 ? -3.406 -2.758 8.438 1 98.5 78 THR A C 1
ATOM 631 O O . THR A 1 78 ? -2.594 -3.551 8.922 1 98.5 78 THR A O 1
ATOM 634 N N . ALA A 1 79 ? -4.672 -3.096 8.148 1 98.69 79 ALA A N 1
ATOM 635 C CA . ALA A 1 79 ? -5.191 -4.43 8.438 1 98.69 79 ALA A CA 1
ATOM 636 C C . ALA A 1 79 ? -4.441 -5.496 7.645 1 98.69 79 ALA A C 1
ATOM 638 O O . ALA A 1 79 ? -4.16 -6.578 8.156 1 98.69 79 ALA A O 1
ATOM 639 N N . VAL A 1 80 ? -4.105 -5.242 6.406 1 98.69 80 VAL A N 1
ATOM 640 C CA . VAL A 1 80 ? -3.352 -6.176 5.578 1 98.69 80 VAL A CA 1
ATOM 641 C C . VAL A 1 80 ? -1.993 -6.453 6.219 1 98.69 80 VAL A C 1
ATOM 643 O O . VAL A 1 80 ? -1.595 -7.613 6.367 1 98.69 80 VAL A O 1
ATOM 646 N N . GLY A 1 81 ? -1.287 -5.371 6.566 1 98.62 81 GLY A N 1
ATOM 647 C CA . GLY A 1 81 ? 0.007 -5.539 7.211 1 98.62 81 GLY A CA 1
ATOM 648 C C . GLY A 1 81 ? -0.068 -6.324 8.508 1 98.62 81 GLY A C 1
ATOM 649 O O . GLY A 1 81 ? 0.788 -7.168 8.773 1 98.62 81 GLY A O 1
ATOM 650 N N . LYS A 1 82 ? -1.13 -6.039 9.312 1 98.25 82 LYS A N 1
ATOM 651 C CA . LYS A 1 82 ? -1.304 -6.715 10.594 1 98.25 82 LYS A CA 1
ATOM 652 C C . LYS A 1 82 ? -1.607 -8.195 10.398 1 98.25 82 LYS A C 1
ATOM 654 O O . LYS A 1 82 ? -1.285 -9.016 11.258 1 98.25 82 LYS A O 1
ATOM 659 N N . THR A 1 83 ? -2.162 -8.578 9.266 1 97.25 83 THR A N 1
ATOM 660 C CA . THR A 1 83 ? -2.555 -9.953 8.969 1 97.25 83 THR A CA 1
ATOM 661 C C . THR A 1 83 ? -1.354 -10.766 8.508 1 97.25 83 THR A C 1
ATOM 663 O O . THR A 1 83 ? -1.387 -12 8.531 1 97.25 83 THR A O 1
ATOM 666 N N . CYS A 1 84 ? -0.286 -10.148 8.117 1 96.25 84 CYS A N 1
ATOM 667 C CA . CYS A 1 84 ? 0.906 -10.859 7.66 1 96.25 84 CYS A CA 1
ATOM 668 C C . CYS A 1 84 ? 1.594 -11.57 8.82 1 96.25 84 CYS A C 1
ATOM 670 O O . CYS A 1 84 ? 1.676 -11.023 9.93 1 96.25 84 CYS A O 1
ATOM 672 N N . THR A 1 85 ? 2.016 -12.734 8.672 1 93.19 85 THR A N 1
ATOM 673 C CA . THR A 1 85 ? 2.877 -13.531 9.539 1 93.19 85 THR A CA 1
ATOM 674 C C . THR A 1 85 ? 4.02 -14.156 8.742 1 93.19 85 THR A C 1
ATOM 676 O O . THR A 1 85 ? 4.078 -14.016 7.516 1 93.19 85 THR A O 1
ATOM 679 N N . PRO A 1 86 ? 4.945 -14.773 9.352 1 88.38 86 PRO A N 1
ATOM 680 C CA . PRO A 1 86 ? 6 -15.453 8.594 1 88.38 86 PRO A CA 1
ATOM 681 C C . PRO A 1 86 ? 5.453 -16.5 7.637 1 88.38 86 PRO A C 1
ATOM 683 O O . PRO A 1 86 ? 6.082 -16.812 6.617 1 88.38 86 PRO A O 1
ATOM 686 N N . LEU A 1 87 ? 4.25 -17.016 7.855 1 86.56 87 LEU A N 1
ATOM 687 C CA . LEU A 1 87 ? 3.703 -18.109 7.051 1 86.56 87 LEU A CA 1
ATOM 688 C C . LEU A 1 87 ? 2.572 -17.594 6.16 1 86.56 87 LEU A C 1
ATOM 690 O O . LEU A 1 87 ? 2.086 -18.328 5.293 1 86.56 87 LEU A O 1
ATOM 694 N N . ARG A 1 88 ? 2.125 -16.375 6.457 1 88.69 88 ARG A N 1
ATOM 695 C CA . ARG A 1 88 ? 1.037 -15.766 5.695 1 88.69 88 ARG A CA 1
ATOM 696 C C . ARG A 1 88 ? 1.408 -14.359 5.23 1 88.69 88 ARG A C 1
ATOM 698 O O . ARG A 1 88 ? 1.51 -13.438 6.043 1 88.69 88 ARG A O 1
ATOM 705 N N . GLN A 1 89 ? 1.562 -14.281 3.988 1 93.44 89 GLN A N 1
ATOM 706 C CA . GLN A 1 89 ? 1.895 -12.969 3.439 1 93.44 89 GLN A CA 1
ATOM 707 C C . GLN A 1 89 ? 0.687 -12.336 2.76 1 93.44 89 GLN A C 1
ATOM 709 O O . GLN A 1 89 ? 0.467 -12.531 1.562 1 93.44 89 GLN A O 1
ATOM 714 N N . GLU A 1 90 ? -0.068 -11.539 3.502 1 96.75 90 GLU A N 1
ATOM 715 C CA . GLU A 1 90 ? -1.318 -10.945 3.033 1 96.75 90 GLU A CA 1
ATOM 716 C C . GLU A 1 90 ? -1.062 -9.891 1.965 1 96.75 90 GLU A C 1
ATOM 718 O O . GLU A 1 90 ? -1.903 -9.664 1.091 1 96.75 90 GLU A O 1
ATOM 723 N N . PHE A 1 91 ? 0.122 -9.289 1.944 1 97.94 91 PHE A N 1
ATOM 724 C CA . PHE A 1 91 ? 0.432 -8.32 0.903 1 97.94 91 PHE A CA 1
ATOM 725 C C . PHE A 1 91 ? 0.704 -9.016 -0.425 1 97.94 91 PHE A C 1
ATOM 727 O O . PHE A 1 91 ? 0.413 -8.469 -1.49 1 97.94 91 PHE A O 1
ATOM 734 N N . ILE A 1 92 ? 1.303 -10.211 -0.385 1 97.06 92 ILE A N 1
ATOM 735 C CA . ILE A 1 92 ? 1.411 -10.969 -1.627 1 97.06 92 ILE A CA 1
ATOM 736 C C . ILE A 1 92 ? 0.016 -11.32 -2.141 1 97.06 92 ILE A C 1
ATOM 738 O O . ILE A 1 92 ? -0.263 -11.195 -3.334 1 97.06 92 ILE A O 1
ATOM 742 N N . LEU A 1 93 ? -0.871 -11.734 -1.179 1 97.44 93 LEU A N 1
ATOM 743 C CA . LEU A 1 93 ? -2.24 -12.055 -1.568 1 97.44 93 LEU A CA 1
ATOM 744 C C . LEU A 1 93 ? -2.928 -10.844 -2.191 1 97.44 93 LEU A C 1
ATOM 746 O O . LEU A 1 93 ? -3.629 -10.977 -3.197 1 97.44 93 LEU A O 1
ATOM 750 N N . LEU A 1 94 ? -2.725 -9.648 -1.585 1 98.5 94 LEU A N 1
ATOM 751 C CA . LEU A 1 94 ? -3.283 -8.43 -2.15 1 98.5 94 LEU A CA 1
ATOM 752 C C . LEU A 1 94 ? -2.721 -8.164 -3.543 1 98.5 94 LEU A C 1
ATOM 754 O O . LEU A 1 94 ? -3.469 -7.844 -4.469 1 98.5 94 LEU A O 1
ATOM 758 N N . SER A 1 95 ? -1.415 -8.289 -3.682 1 98.38 95 SER A N 1
ATOM 759 C CA . SER A 1 95 ? -0.759 -8.133 -4.977 1 98.38 95 SER A CA 1
ATOM 760 C C . SER A 1 95 ? -1.333 -9.102 -6.004 1 98.38 95 SER A C 1
ATOM 762 O O . SER A 1 95 ? -1.529 -8.742 -7.168 1 98.38 95 SER A O 1
ATOM 764 N N . ASP A 1 96 ? -1.618 -10.312 -5.547 1 98.12 96 ASP A N 1
ATOM 765 C CA . ASP A 1 96 ? -2.143 -11.367 -6.406 1 98.12 96 ASP A CA 1
ATOM 766 C C . ASP A 1 96 ? -3.516 -10.992 -6.961 1 98.12 96 ASP A C 1
ATOM 768 O O . ASP A 1 96 ? -3.738 -11.047 -8.172 1 98.12 96 ASP A O 1
ATOM 772 N N . VAL A 1 97 ? -4.391 -10.578 -6.102 1 98.31 97 VAL A N 1
ATOM 773 C CA . VAL A 1 97 ? -5.773 -10.375 -6.527 1 98.31 97 VAL A CA 1
ATOM 774 C C . VAL A 1 97 ? -5.883 -9.07 -7.32 1 98.31 97 VAL A C 1
ATOM 776 O O . VAL A 1 97 ? -6.852 -8.867 -8.055 1 98.31 97 VAL A O 1
ATOM 779 N N . LEU A 1 98 ? -4.883 -8.211 -7.176 1 98.62 98 LEU A N 1
ATOM 780 C CA . LEU A 1 98 ? -4.852 -6.98 -7.965 1 98.62 98 LEU A CA 1
ATOM 781 C C . LEU A 1 98 ? -4.09 -7.191 -9.266 1 98.62 98 LEU A C 1
ATOM 783 O O . LEU A 1 98 ? -3.848 -6.234 -10.008 1 98.62 98 LEU A O 1
ATOM 787 N N . GLY A 1 99 ? -3.645 -8.406 -9.516 1 98.25 99 GLY A N 1
ATOM 788 C CA . GLY A 1 99 ? -3.021 -8.758 -10.789 1 98.25 99 GLY A CA 1
ATOM 789 C C . GLY A 1 99 ? -1.576 -8.305 -10.883 1 98.25 99 GLY A C 1
ATOM 790 O O . GLY A 1 99 ? -0.93 -8.5 -11.914 1 98.25 99 GLY A O 1
ATOM 791 N N . VAL A 1 100 ? -1.062 -7.695 -9.82 1 98.56 100 VAL A N 1
ATOM 792 C CA . VAL A 1 100 ? 0.288 -7.145 -9.867 1 98.56 100 VAL A CA 1
ATOM 793 C C . VAL A 1 100 ? 1.31 -8.281 -9.906 1 98.56 100 VAL A C 1
ATOM 795 O O . VAL A 1 100 ? 2.271 -8.227 -10.672 1 98.56 100 VAL A O 1
ATOM 798 N N . SER A 1 101 ? 1.114 -9.328 -9.07 1 97.94 101 SER A N 1
ATOM 799 C CA . SER A 1 101 ? 2.023 -10.469 -9.07 1 97.94 101 SER A CA 1
ATOM 800 C C . SER A 1 101 ? 2.117 -11.094 -10.461 1 97.94 101 SER A C 1
ATOM 802 O O . SER A 1 101 ? 3.215 -11.375 -10.945 1 97.94 101 SER A O 1
ATOM 804 N N . ALA A 1 102 ? 0.966 -11.305 -11.078 1 97.81 102 ALA A N 1
ATOM 805 C CA . ALA A 1 102 ? 0.934 -11.906 -12.414 1 97.81 102 ALA A CA 1
ATOM 806 C C . ALA A 1 102 ? 1.627 -11.008 -13.438 1 97.81 102 ALA A C 1
ATOM 808 O O . ALA A 1 102 ? 2.33 -11.492 -14.32 1 97.81 102 ALA A O 1
ATOM 809 N N . LEU A 1 103 ? 1.4 -9.75 -13.312 1 97.56 103 LEU A N 1
ATOM 810 C CA . LEU A 1 103 ? 2.006 -8.781 -14.219 1 97.56 103 LEU A CA 1
ATOM 811 C C . LEU A 1 103 ? 3.525 -8.781 -14.078 1 97.56 103 LEU A C 1
ATOM 813 O O . LEU A 1 103 ? 4.246 -8.797 -15.078 1 97.56 103 LEU A O 1
ATOM 817 N N . VAL A 1 104 ? 4.035 -8.703 -12.867 1 97.69 104 VAL A N 1
ATOM 818 C CA . VAL A 1 104 ? 5.469 -8.742 -12.602 1 97.69 104 VAL A CA 1
ATOM 819 C C . VAL A 1 104 ? 6.062 -10.039 -13.141 1 97.69 104 VAL A C 1
ATOM 821 O O . VAL A 1 104 ? 7.125 -10.031 -13.766 1 97.69 104 VAL A O 1
ATOM 824 N N . ASP A 1 105 ? 5.391 -11.125 -12.906 1 96.62 105 ASP A N 1
ATOM 825 C CA . ASP A 1 105 ? 5.832 -12.414 -13.438 1 96.62 105 ASP A CA 1
ATOM 826 C C . ASP A 1 105 ? 5.938 -12.367 -14.961 1 96.62 105 ASP A C 1
ATOM 828 O O . ASP A 1 105 ? 6.965 -12.75 -15.523 1 96.62 105 ASP A O 1
ATOM 832 N N . ALA A 1 106 ? 4.926 -11.898 -15.617 1 95.38 106 ALA A N 1
ATOM 833 C CA . ALA A 1 106 ? 4.855 -11.891 -17.078 1 95.38 106 ALA A CA 1
ATOM 834 C C . ALA A 1 106 ? 5.965 -11.023 -17.672 1 95.38 106 ALA A C 1
ATOM 836 O O . ALA A 1 106 ? 6.598 -11.414 -18.656 1 95.38 106 ALA A O 1
ATOM 837 N N . ILE A 1 107 ? 6.238 -9.883 -17.047 1 95 107 ILE A N 1
ATOM 838 C CA . ILE A 1 107 ? 7.199 -8.961 -17.656 1 95 107 ILE A CA 1
ATOM 839 C C . ILE A 1 107 ? 8.617 -9.445 -17.375 1 95 107 ILE A C 1
ATOM 841 O O . ILE A 1 107 ? 9.531 -9.195 -18.172 1 95 107 ILE A O 1
ATOM 845 N N . ASN A 1 108 ? 8.812 -10.141 -16.266 1 95.25 108 ASN A N 1
ATOM 846 C CA . ASN A 1 108 ? 10.148 -10.617 -15.906 1 95.25 108 ASN A CA 1
ATOM 847 C C . ASN A 1 108 ? 10.453 -11.953 -16.578 1 95.25 108 ASN A C 1
ATOM 849 O O . ASN A 1 108 ? 11.609 -12.391 -16.594 1 95.25 108 ASN A O 1
ATOM 853 N N . ASN A 1 109 ? 9.422 -12.602 -17.078 1 93 109 ASN A N 1
ATOM 854 C CA . ASN A 1 109 ? 9.578 -13.898 -17.734 1 93 109 ASN A CA 1
ATOM 855 C C . ASN A 1 109 ? 8.859 -13.93 -19.078 1 93 109 ASN A C 1
ATOM 857 O O . ASN A 1 109 ? 7.965 -14.758 -19.297 1 93 109 ASN A O 1
ATOM 861 N N . PRO A 1 110 ? 9.305 -13.07 -19.953 1 88 110 PRO A N 1
ATOM 862 C CA . PRO A 1 110 ? 8.656 -13.117 -21.266 1 88 110 PRO A CA 1
ATOM 863 C C . PRO A 1 110 ? 8.773 -14.484 -21.938 1 88 110 PRO A C 1
ATOM 865 O O . PRO A 1 110 ? 9.781 -15.18 -21.766 1 88 110 PRO A O 1
ATOM 868 N N . PRO A 1 111 ? 7.715 -14.82 -22.656 1 85.62 111 PRO A N 1
ATOM 869 C CA . PRO A 1 111 ? 7.773 -16.125 -23.328 1 85.62 111 PRO A CA 1
ATOM 870 C C . PRO A 1 111 ? 8.961 -16.25 -24.281 1 85.62 111 PRO A C 1
ATOM 872 O O . PRO A 1 111 ? 9.273 -15.305 -25.016 1 85.62 111 PRO A O 1
ATOM 875 N N . VAL A 1 112 ? 9.672 -17.266 -24.094 1 85.31 112 VAL A N 1
ATOM 876 C CA . VAL A 1 112 ? 10.766 -17.656 -24.984 1 85.31 112 VAL A CA 1
ATOM 877 C C . VAL A 1 112 ? 10.414 -18.953 -25.703 1 85.31 112 VAL A C 1
ATOM 879 O O . VAL A 1 112 ? 9.898 -19.891 -25.078 1 85.31 112 VAL A O 1
ATOM 882 N N . GLN A 1 113 ? 10.68 -18.938 -26.969 1 85.56 113 GLN A N 1
ATOM 883 C CA . GLN A 1 113 ? 10.328 -20.125 -27.75 1 85.56 113 GLN A CA 1
ATOM 884 C C . GLN A 1 113 ? 10.945 -21.375 -27.141 1 85.56 113 GLN A C 1
ATOM 886 O O . GLN A 1 113 ? 12.133 -21.406 -26.828 1 85.56 113 GLN A O 1
ATOM 891 N N . GLY A 1 114 ? 10.031 -22.281 -26.844 1 90.31 114 GLY A N 1
ATOM 892 C CA . GLY A 1 114 ? 10.453 -23.594 -26.359 1 90.31 114 GLY A CA 1
ATOM 893 C C . GLY A 1 114 ? 10.516 -23.672 -24.844 1 90.31 114 GLY A C 1
ATOM 894 O O . GLY A 1 114 ? 10.625 -24.75 -24.281 1 90.31 114 GLY A O 1
ATOM 895 N N . GLY A 1 115 ? 10.578 -22.594 -24.172 1 95.56 115 GLY A N 1
ATOM 896 C CA . GLY A 1 115 ? 10.648 -22.594 -22.719 1 95.56 115 GLY A CA 1
ATOM 897 C C . GLY A 1 115 ? 9.305 -22.812 -22.062 1 95.56 115 GLY A C 1
ATOM 898 O O . GLY A 1 115 ? 8.273 -22.359 -22.562 1 95.56 115 GLY A O 1
ATOM 899 N N . THR A 1 116 ? 9.297 -23.562 -20.938 1 97.56 116 THR A N 1
ATOM 900 C CA . THR A 1 116 ? 8.094 -23.641 -20.125 1 97.56 116 THR A CA 1
ATOM 901 C C . THR A 1 116 ? 7.719 -22.266 -19.562 1 97.56 116 THR A C 1
ATOM 903 O O . THR A 1 116 ? 8.578 -21.531 -19.078 1 97.56 116 THR A O 1
ATOM 906 N N . GLU A 1 117 ? 6.438 -21.875 -19.688 1 96.75 117 GLU A N 1
ATOM 907 C CA . GLU A 1 117 ? 6 -20.562 -19.203 1 96.75 117 GLU A CA 1
ATOM 908 C C . GLU A 1 117 ? 5.941 -20.531 -17.672 1 96.75 117 GLU A C 1
ATOM 910 O O . GLU A 1 117 ? 5.762 -21.562 -17.031 1 96.75 117 GLU A O 1
ATOM 915 N N . SER A 1 118 ? 6.176 -19.359 -17.172 1 97 118 SER A N 1
ATOM 916 C CA . SER A 1 118 ? 6.168 -19.141 -15.727 1 97 118 SER A CA 1
ATOM 917 C C . SER A 1 118 ? 4.758 -18.859 -15.219 1 97 118 SER A C 1
ATOM 919 O O . SER A 1 118 ? 3.84 -18.641 -16.016 1 97 118 SER A O 1
ATOM 921 N N . SER A 1 119 ? 4.531 -18.969 -13.953 1 96.25 119 SER A N 1
ATOM 922 C CA . SER A 1 119 ? 3.334 -18.578 -13.219 1 96.25 119 SER A CA 1
ATOM 923 C C . SER A 1 119 ? 3.693 -17.922 -11.883 1 96.25 119 SER A C 1
ATOM 925 O O . SER A 1 119 ? 4.867 -17.859 -11.516 1 96.25 119 SER A O 1
ATOM 927 N N . VAL A 1 120 ? 2.701 -17.406 -11.203 1 94.44 120 VAL A N 1
ATOM 928 C CA . VAL A 1 120 ? 2.914 -16.641 -9.977 1 94.44 120 VAL A CA 1
ATOM 929 C C . VAL A 1 120 ? 3.428 -17.562 -8.875 1 94.44 120 VAL A C 1
ATOM 931 O O . VAL A 1 120 ? 3.008 -18.719 -8.773 1 94.44 120 VAL A O 1
ATOM 934 N N . LEU A 1 121 ? 4.379 -17.125 -8.07 1 89.12 121 LEU A N 1
ATOM 935 C CA . LEU A 1 121 ? 4.902 -17.828 -6.906 1 89.12 121 LEU A CA 1
ATOM 936 C C . LEU A 1 121 ? 3.801 -18.094 -5.883 1 89.12 121 LEU A C 1
ATOM 938 O O . LEU A 1 121 ? 3.668 -19.203 -5.371 1 89.12 121 LEU A O 1
ATOM 942 N N . GLY A 1 122 ? 2.977 -17.078 -5.648 1 84.88 122 GLY A N 1
ATOM 943 C CA . GLY A 1 122 ? 1.906 -17.156 -4.664 1 84.88 122 GLY A CA 1
ATOM 944 C C . GLY A 1 122 ? 2.395 -17.016 -3.236 1 84.88 122 GLY A C 1
ATOM 945 O O . GLY A 1 122 ? 3.6 -16.938 -2.992 1 84.88 122 GLY A O 1
ATOM 946 N N . PRO A 1 123 ? 1.491 -17.047 -2.312 1 86.88 123 PRO A N 1
ATOM 947 C CA . PRO A 1 123 ? 1.822 -16.688 -0.93 1 86.88 123 PRO A CA 1
ATOM 948 C C . PRO A 1 123 ? 2.199 -17.906 -0.084 1 86.88 123 PRO A C 1
ATOM 950 O O . PRO A 1 123 ? 2.527 -17.766 1.097 1 86.88 123 PRO A O 1
ATOM 953 N N . PHE A 1 124 ? 2.281 -19.141 -0.634 1 89.25 124 PHE A N 1
ATOM 954 C CA . PHE A 1 124 ? 2.316 -20.312 0.242 1 89.25 124 PHE A CA 1
ATOM 955 C C . PHE A 1 124 ? 3.621 -21.078 0.068 1 89.25 124 PHE A C 1
ATOM 957 O O . PHE A 1 124 ? 3.748 -22.203 0.539 1 89.25 124 PHE A O 1
ATOM 964 N N . PHE A 1 125 ? 4.57 -20.531 -0.635 1 90.5 125 PHE A N 1
ATOM 965 C CA . PHE A 1 125 ? 5.887 -21.156 -0.721 1 90.5 125 PHE A CA 1
ATOM 966 C C . PHE A 1 125 ? 6.637 -21.031 0.598 1 90.5 125 PHE A C 1
ATOM 968 O O . PHE A 1 125 ? 6.613 -19.969 1.228 1 90.5 125 PHE A O 1
ATOM 975 N N . THR A 1 126 ? 7.211 -22.094 1.035 1 89.31 126 THR A N 1
ATOM 976 C CA . THR A 1 126 ? 8.094 -22.078 2.195 1 89.31 126 THR A CA 1
ATOM 977 C C . THR A 1 126 ? 9.422 -22.766 1.874 1 89.31 126 THR A C 1
ATOM 979 O O . THR A 1 126 ? 9.484 -23.609 0.982 1 89.31 126 THR A O 1
ATOM 982 N N . GLU A 1 127 ? 10.43 -22.422 2.635 1 89.94 127 GLU A N 1
ATOM 983 C CA . GLU A 1 127 ? 11.773 -22.906 2.342 1 89.94 127 GLU A CA 1
ATOM 984 C C . GLU A 1 127 ? 12.062 -24.219 3.086 1 89.94 127 GLU A C 1
ATOM 986 O O . GLU A 1 127 ? 13.094 -24.844 2.867 1 89.94 127 GLU A O 1
ATOM 991 N N . ASP A 1 128 ? 11.148 -24.688 3.812 1 91.94 128 ASP A N 1
ATOM 992 C CA . ASP A 1 128 ? 11.438 -25.812 4.695 1 91.94 128 ASP A CA 1
ATOM 993 C C . ASP A 1 128 ? 10.984 -27.125 4.07 1 91.94 128 ASP A C 1
ATOM 995 O O . ASP A 1 128 ? 10.797 -28.125 4.773 1 91.94 128 ASP A O 1
ATOM 999 N N . SER A 1 129 ? 10.797 -27.156 2.76 1 95.06 129 SER A N 1
ATOM 1000 C CA . SER A 1 129 ? 10.422 -28.406 2.096 1 95.06 129 SER A CA 1
ATOM 1001 C C . SER A 1 129 ? 11.453 -29.5 2.338 1 95.06 129 SER A C 1
ATOM 1003 O O . SER A 1 129 ? 12.656 -29.234 2.34 1 95.06 129 SER A O 1
ATOM 1005 N N . PRO A 1 130 ? 11.039 -30.719 2.602 1 96.88 130 PRO A N 1
ATOM 1006 C CA . PRO A 1 130 ? 11.992 -31.812 2.766 1 96.88 130 PRO A CA 1
ATOM 1007 C C . PRO A 1 130 ? 12.703 -32.188 1.464 1 96.88 130 PRO A C 1
ATOM 1009 O O . PRO A 1 130 ? 12.109 -32.094 0.386 1 96.88 130 PRO A O 1
ATOM 1012 N N . ASP A 1 131 ? 13.938 -32.656 1.624 1 97.88 131 ASP A N 1
ATOM 1013 C CA . ASP A 1 131 ? 14.656 -33.219 0.485 1 97.88 131 ASP A CA 1
ATOM 1014 C C . ASP A 1 131 ? 14.188 -34.625 0.189 1 97.88 131 ASP A C 1
ATOM 1016 O O . ASP A 1 131 ? 14.117 -35.469 1.093 1 97.88 131 ASP A O 1
ATOM 1020 N N . LEU A 1 132 ? 13.898 -34.875 -1.02 1 97.88 132 LEU A N 1
ATOM 1021 C CA . LEU A 1 132 ? 13.359 -36.156 -1.447 1 97.88 132 LEU A CA 1
ATOM 1022 C C . LEU A 1 132 ? 14.25 -36.781 -2.51 1 97.88 132 LEU A C 1
ATOM 1024 O O . LEU A 1 132 ? 14.953 -36.062 -3.242 1 97.88 132 LEU A O 1
ATOM 1028 N N . GLU A 1 133 ? 14.211 -38.094 -2.527 1 97.5 133 GLU A N 1
ATOM 1029 C CA . GLU A 1 133 ? 14.758 -38.812 -3.672 1 97.5 133 GLU A CA 1
ATOM 1030 C C . GLU A 1 133 ? 13.695 -39 -4.754 1 97.5 133 GLU A C 1
ATOM 1032 O O . GLU A 1 133 ? 12.492 -38.938 -4.473 1 97.5 133 GLU A O 1
ATOM 1037 N N . ASN A 1 134 ? 14.203 -39.156 -5.98 1 97.62 134 ASN A N 1
ATOM 1038 C CA . ASN A 1 134 ? 13.25 -39.5 -7.035 1 97.62 134 ASN A CA 1
ATOM 1039 C C . ASN A 1 134 ? 12.43 -40.75 -6.672 1 97.62 134 ASN A C 1
ATOM 1041 O O . ASN A 1 134 ? 12.984 -41.75 -6.207 1 97.62 134 ASN A O 1
ATOM 1045 N N . GLY A 1 135 ? 11.172 -40.594 -6.879 1 97.06 135 GLY A N 1
ATOM 1046 C CA . GLY A 1 135 ? 10.266 -41.688 -6.531 1 97.06 135 GLY A CA 1
ATOM 1047 C C . GLY A 1 135 ? 9.562 -41.469 -5.203 1 97.06 135 GLY A C 1
ATOM 1048 O O . GLY A 1 135 ? 8.539 -42.094 -4.934 1 97.06 135 GLY A O 1
ATOM 1049 N N . ASP A 1 136 ? 10.086 -40.688 -4.344 1 97.94 136 ASP A N 1
ATOM 1050 C CA . ASP A 1 136 ? 9.484 -40.438 -3.041 1 97.94 136 ASP A CA 1
ATOM 1051 C C . ASP A 1 136 ? 8.18 -39.656 -3.191 1 97.94 136 ASP A C 1
ATOM 1053 O O . ASP A 1 136 ? 7.801 -39.281 -4.301 1 97.94 136 ASP A O 1
ATOM 1057 N N . SER A 1 137 ? 7.477 -39.562 -2.055 1 98.19 137 SER A N 1
ATOM 1058 C CA . SER A 1 137 ? 6.188 -38.875 -2.053 1 98.19 137 SER A CA 1
ATOM 1059 C C . SER A 1 137 ? 6.285 -37.531 -1.339 1 98.19 137 SER A C 1
ATOM 1061 O O . SER A 1 137 ? 6.938 -37.406 -0.3 1 98.19 137 SER A O 1
ATOM 1063 N N . ILE A 1 138 ? 5.645 -36.5 -1.927 1 98.06 138 ILE A N 1
ATOM 1064 C CA . ILE A 1 138 ? 5.586 -35.219 -1.253 1 98.06 138 ILE A CA 1
ATOM 1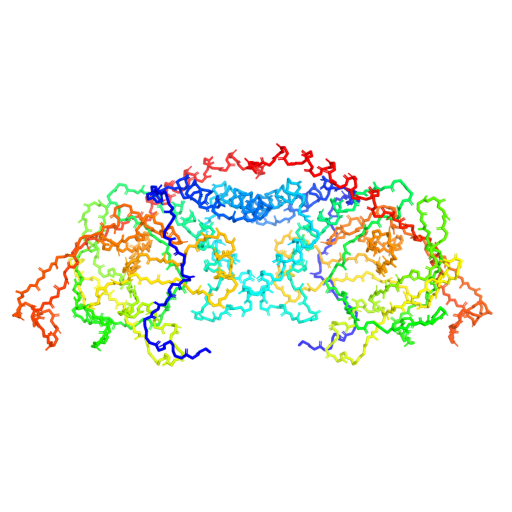065 C C . ILE A 1 138 ? 4.406 -35.188 -0.281 1 98.06 138 ILE A C 1
ATOM 1067 O O . ILE A 1 138 ? 4.301 -34.281 0.556 1 98.06 138 ILE A O 1
ATOM 1071 N N . ALA A 1 139 ? 3.498 -36.156 -0.379 1 97.25 139 ALA A N 1
ATOM 1072 C CA . ALA A 1 139 ? 2.27 -36.188 0.409 1 97.25 139 ALA A CA 1
ATOM 1073 C C . ALA A 1 139 ? 2.189 -37.469 1.244 1 97.25 139 ALA A C 1
ATOM 1075 O O . ALA A 1 139 ? 2.531 -38.562 0.766 1 97.25 139 ALA A O 1
ATOM 1076 N N . SER A 1 140 ? 1.814 -37.312 2.494 1 94.88 140 SER A N 1
ATOM 1077 C CA . SER A 1 140 ? 1.513 -38.469 3.316 1 94.88 140 SER A CA 1
ATOM 1078 C C . SER A 1 140 ? 0.25 -39.188 2.832 1 94.88 140 SER A C 1
ATOM 1080 O O . SER A 1 140 ? -0.534 -38.594 2.074 1 94.88 140 SER A O 1
ATOM 1082 N N . ASP A 1 141 ? 0.165 -40.406 3.273 1 93.44 141 ASP A N 1
ATOM 1083 C CA . ASP A 1 141 ? -1.023 -41.156 2.898 1 93.44 141 ASP A CA 1
ATOM 1084 C C . ASP A 1 141 ? -2.293 -40.469 3.412 1 93.44 141 ASP A C 1
ATOM 1086 O O . ASP A 1 141 ? -2.324 -39.969 4.539 1 93.44 141 ASP A O 1
ATOM 1090 N N . GLY A 1 142 ? -3.334 -40.438 2.5 1 92.69 142 GLY A N 1
ATOM 1091 C CA . GLY A 1 142 ? -4.629 -39.938 2.906 1 92.69 142 GLY A CA 1
ATOM 1092 C C . GLY A 1 142 ? -4.809 -38.438 2.592 1 92.69 142 GLY A C 1
ATOM 1093 O O . GLY A 1 142 ? -5.871 -37.875 2.857 1 92.69 142 GLY A O 1
ATOM 1094 N N . LYS A 1 143 ? -3.869 -37.875 2 1 95.19 143 LYS A N 1
ATOM 1095 C CA . LYS A 1 143 ? -3.92 -36.438 1.778 1 95.19 143 LYS A CA 1
ATOM 1096 C C . LYS A 1 143 ? -4.609 -36.125 0.458 1 95.19 143 LYS A C 1
ATOM 1098 O O . LYS A 1 143 ? -4.855 -34.938 0.153 1 95.19 143 LYS A O 1
ATOM 1103 N N . GLY A 1 144 ? -4.969 -37.094 -0.325 1 95.88 144 GLY A N 1
ATOM 1104 C CA . GLY A 1 144 ? -5.645 -36.875 -1.595 1 95.88 144 GLY A CA 1
ATOM 1105 C C . GLY A 1 144 ? -5.555 -38.062 -2.523 1 95.88 144 GLY A C 1
ATOM 1106 O O . GLY A 1 144 ? -4.996 -39.125 -2.154 1 95.88 144 GLY A O 1
ATOM 1107 N N . GLU A 1 145 ? -6.188 -37.906 -3.705 1 96.81 145 GLU A N 1
ATOM 1108 C CA . GLU A 1 145 ? -6.082 -38.938 -4.73 1 96.81 145 GLU A CA 1
ATOM 1109 C C . GLU A 1 145 ? -4.652 -39.062 -5.254 1 96.81 145 GLU A C 1
ATOM 1111 O O . GLU A 1 145 ? -3.982 -38.062 -5.473 1 96.81 145 GLU A O 1
ATOM 1116 N N . TYR A 1 146 ? -4.207 -40.281 -5.473 1 97.94 146 TYR A N 1
ATOM 1117 C CA . TYR A 1 146 ? -2.83 -40.562 -5.859 1 97.94 146 TYR A CA 1
ATOM 1118 C C . TYR A 1 146 ? -2.52 -40 -7.234 1 97.94 146 TYR A C 1
ATOM 1120 O O . TYR A 1 146 ? -3.316 -40.125 -8.164 1 97.94 146 TYR A O 1
ATOM 1128 N N . MET A 1 147 ? -1.389 -39.344 -7.367 1 98.56 147 MET A N 1
ATOM 1129 C CA . MET A 1 147 ? -0.861 -38.844 -8.625 1 98.56 147 MET A CA 1
ATOM 1130 C C . MET A 1 147 ? 0.65 -39.031 -8.703 1 98.56 147 MET A C 1
ATOM 1132 O O . MET A 1 147 ? 1.351 -38.844 -7.703 1 98.56 147 MET A O 1
ATOM 1136 N N . TYR A 1 148 ? 1.092 -39.469 -9.773 1 98.69 148 TYR A N 1
ATOM 1137 C CA . TYR A 1 148 ? 2.525 -39.531 -10.047 1 98.69 148 TYR A CA 1
ATOM 1138 C C . TYR A 1 148 ? 2.92 -38.438 -11.055 1 98.69 148 TYR A C 1
ATOM 1140 O O . TYR A 1 148 ? 2.252 -38.281 -12.078 1 98.69 148 TYR A O 1
ATOM 1148 N N . VAL A 1 149 ? 3.91 -37.688 -10.781 1 98.81 149 VAL A N 1
ATOM 1149 C CA . VAL A 1 149 ? 4.414 -36.625 -11.648 1 98.81 149 VAL A CA 1
ATOM 1150 C C . VAL A 1 149 ? 5.793 -37 -12.18 1 98.81 149 VAL A C 1
ATOM 1152 O O . VAL A 1 149 ? 6.676 -37.406 -11.422 1 98.81 149 VAL A O 1
ATOM 1155 N N . GLU A 1 150 ? 5.988 -36.906 -13.445 1 98.69 150 GLU A N 1
ATOM 1156 C CA . GLU A 1 150 ? 7.309 -37.219 -13.984 1 98.69 150 GLU A CA 1
ATOM 1157 C C . GLU A 1 150 ? 7.59 -36.406 -15.258 1 98.69 150 GLU A C 1
ATOM 1159 O O . GLU A 1 150 ? 6.668 -35.875 -15.875 1 98.69 150 GLU A O 1
ATOM 1164 N N . GLY A 1 151 ? 8.844 -36.281 -15.633 1 98.62 151 GLY A N 1
ATOM 1165 C CA . GLY A 1 151 ? 9.32 -35.594 -16.812 1 98.62 151 GLY A CA 1
ATOM 1166 C C . GLY A 1 151 ? 10.828 -35.406 -16.844 1 98.62 151 GLY A C 1
ATOM 1167 O O . GLY A 1 151 ? 11.555 -36.188 -16.219 1 98.62 151 GLY A O 1
ATOM 1168 N N . ARG A 1 152 ? 11.258 -34.531 -17.609 1 98.75 152 ARG A N 1
ATOM 1169 C CA . ARG A 1 152 ? 12.672 -34.156 -17.703 1 98.75 152 ARG A CA 1
ATOM 1170 C C . ARG A 1 152 ? 12.844 -32.656 -17.594 1 98.75 152 ARG A C 1
ATOM 1172 O O . ARG A 1 152 ? 11.953 -31.875 -17.969 1 98.75 152 ARG A O 1
ATOM 1179 N N . VAL A 1 153 ? 13.914 -32.25 -16.984 1 98.88 153 VAL A N 1
ATOM 1180 C CA . VAL A 1 153 ? 14.344 -30.859 -17.062 1 98.88 153 VAL A CA 1
ATOM 1181 C C . VAL A 1 153 ? 15.281 -30.672 -18.25 1 98.88 153 VAL A C 1
ATOM 1183 O O . VAL A 1 153 ? 16.312 -31.328 -18.344 1 98.88 153 VAL A O 1
ATOM 1186 N N . LEU A 1 154 ? 14.852 -29.812 -19.109 1 98.75 154 LEU A N 1
ATOM 1187 C CA . LEU A 1 154 ? 15.578 -29.625 -20.359 1 98.75 154 LEU A CA 1
ATOM 1188 C C . LEU A 1 154 ? 15.906 -28.141 -20.562 1 98.75 154 LEU A C 1
ATOM 1190 O O . LEU A 1 154 ? 15.258 -27.281 -19.984 1 98.75 154 LEU A O 1
ATOM 1194 N N . SER A 1 155 ? 16.922 -27.891 -21.328 1 98 155 SER A N 1
ATOM 1195 C CA . SER A 1 155 ? 17.156 -26.562 -21.875 1 98 155 SER A CA 1
ATOM 1196 C C . SER A 1 155 ? 16.328 -26.344 -23.141 1 98 155 SER A C 1
ATOM 1198 O O . SER A 1 155 ? 15.727 -27.281 -23.672 1 98 155 SER A O 1
ATOM 1200 N N . THR A 1 156 ? 16.281 -25.141 -23.625 1 96.31 156 THR A N 1
ATOM 1201 C CA . THR A 1 156 ? 15.461 -24.781 -24.781 1 96.31 156 THR A CA 1
ATOM 1202 C C . THR A 1 156 ? 15.969 -25.5 -26.047 1 96.31 156 THR A C 1
ATOM 1204 O O . THR A 1 156 ? 15.219 -25.656 -27.016 1 96.31 156 THR A O 1
ATOM 1207 N N . ASP A 1 157 ? 17.156 -26 -26.062 1 95.88 157 ASP A N 1
ATOM 1208 C CA . ASP A 1 157 ? 17.688 -26.719 -27.203 1 95.88 157 ASP A CA 1
ATOM 1209 C C . ASP A 1 157 ? 17.484 -28.219 -27.062 1 95.88 157 ASP A C 1
ATOM 1211 O O . ASP A 1 157 ? 17.969 -29 -27.875 1 95.88 157 ASP A O 1
ATOM 1215 N N . GLY A 1 158 ? 16.859 -28.609 -25.969 1 96.88 158 GLY A N 1
ATOM 1216 C CA . GLY A 1 158 ? 16.531 -30.016 -25.781 1 96.88 158 GLY A CA 1
ATOM 1217 C C . GLY A 1 158 ? 17.531 -30.766 -24.922 1 96.88 158 GLY A C 1
ATOM 1218 O O . GLY A 1 158 ? 17.312 -31.922 -24.562 1 96.88 158 GLY A O 1
ATOM 1219 N N . THR A 1 159 ? 18.625 -30.078 -24.547 1 97.94 159 THR A N 1
ATOM 1220 C CA . THR A 1 159 ? 19.656 -30.719 -23.734 1 97.94 159 THR A CA 1
ATOM 1221 C C . THR A 1 159 ? 19.141 -30.953 -22.312 1 97.94 159 THR A C 1
ATOM 1223 O O . THR A 1 159 ? 18.609 -30.047 -21.672 1 97.94 159 THR A O 1
ATOM 1226 N N . PRO A 1 160 ? 19.328 -32.188 -21.844 1 98.62 160 PRO A N 1
ATOM 1227 C CA . PRO A 1 160 ? 18.953 -32.438 -20.438 1 98.62 160 PRO A CA 1
ATOM 1228 C C . PRO A 1 160 ? 19.797 -31.609 -19.469 1 98.62 160 PRO A C 1
ATOM 1230 O O . PRO A 1 160 ? 20.984 -31.375 -19.703 1 98.62 160 PRO A O 1
ATOM 1233 N N . ILE A 1 161 ? 19.203 -31.156 -18.375 1 98.75 161 ILE A N 1
ATOM 1234 C CA . ILE A 1 161 ? 19.891 -30.422 -17.328 1 98.75 161 ILE A CA 1
ATOM 1235 C C . ILE A 1 161 ? 19.984 -31.297 -16.078 1 98.75 161 ILE A C 1
ATOM 1237 O O . ILE A 1 161 ? 19.062 -31.344 -15.266 1 98.75 161 ILE A O 1
ATOM 1241 N N . PRO A 1 162 ? 21.141 -31.938 -15.906 1 98.44 162 PRO A N 1
ATOM 1242 C CA . PRO A 1 162 ? 21.281 -32.781 -14.719 1 98.44 162 PRO A CA 1
ATOM 1243 C C . PRO A 1 162 ? 21.344 -31.984 -13.422 1 98.44 162 PRO A C 1
ATOM 1245 O O . PRO A 1 162 ? 21.797 -30.844 -13.422 1 98.44 162 PRO A O 1
ATOM 1248 N N . ASN A 1 163 ? 20.812 -32.531 -12.375 1 98.38 163 ASN A N 1
ATOM 1249 C CA . ASN A 1 163 ? 20.906 -32.031 -11.008 1 98.38 163 ASN A CA 1
ATOM 1250 C C . ASN A 1 163 ? 20.109 -30.734 -10.836 1 98.38 163 ASN A C 1
ATOM 1252 O O . ASN A 1 163 ? 20.328 -29.984 -9.883 1 98.38 163 ASN A O 1
ATOM 1256 N N . ALA A 1 164 ? 19.281 -30.438 -11.773 1 98.81 164 ALA A N 1
ATOM 1257 C CA . ALA A 1 164 ? 18.375 -29.312 -11.555 1 98.81 164 ALA A CA 1
ATOM 1258 C C . ALA A 1 164 ? 17.547 -29.5 -10.297 1 98.81 164 ALA A C 1
ATOM 1260 O O . ALA A 1 164 ? 17.047 -30.609 -10.039 1 98.81 164 ALA A O 1
ATOM 1261 N N . LYS A 1 165 ? 17.453 -28.453 -9.508 1 98.81 165 LYS A N 1
ATOM 1262 C CA . LYS A 1 165 ? 16.641 -28.484 -8.289 1 98.81 165 LYS A CA 1
ATOM 1263 C C . LYS A 1 165 ? 15.172 -28.281 -8.609 1 98.81 165 LYS A C 1
ATOM 1265 O O . LYS A 1 165 ? 14.805 -27.297 -9.266 1 98.81 165 LYS A O 1
ATOM 1270 N N . ILE A 1 166 ? 14.328 -29.172 -8.188 1 98.69 166 ILE A N 1
ATOM 1271 C CA . ILE A 1 166 ? 12.891 -29.078 -8.391 1 98.69 166 ILE A CA 1
ATOM 1272 C C . ILE A 1 166 ? 12.188 -29 -7.035 1 98.69 166 ILE A C 1
ATOM 1274 O O . ILE A 1 166 ? 12.234 -29.938 -6.246 1 98.69 166 ILE A O 1
ATOM 1278 N N . GLU A 1 167 ? 11.625 -27.859 -6.754 1 98.38 167 GLU A N 1
ATOM 1279 C CA . GLU A 1 167 ? 10.734 -27.688 -5.613 1 98.38 167 GLU A CA 1
ATOM 1280 C C . GLU A 1 167 ? 9.273 -27.734 -6.043 1 98.38 167 GLU A C 1
ATOM 1282 O O . GLU A 1 167 ? 8.898 -27.141 -7.059 1 98.38 167 GLU A O 1
ATOM 1287 N N . THR A 1 168 ? 8.508 -28.469 -5.328 1 98.38 168 THR A N 1
ATOM 1288 C CA . THR A 1 168 ? 7.098 -28.594 -5.691 1 98.38 168 THR A CA 1
ATOM 1289 C C . THR A 1 168 ? 6.211 -28.531 -4.449 1 98.38 168 THR A C 1
ATOM 1291 O O . THR A 1 168 ? 6.637 -28.922 -3.359 1 98.38 168 THR A O 1
ATOM 1294 N N . TRP A 1 169 ? 5.039 -27.922 -4.555 1 97.94 169 TRP A N 1
ATOM 1295 C CA . TRP A 1 169 ? 4.082 -27.844 -3.453 1 97.94 169 TRP A CA 1
ATOM 1296 C C . TRP A 1 169 ? 2.658 -27.688 -3.98 1 97.94 169 TRP A C 1
ATOM 1298 O O . TRP A 1 169 ? 2.451 -27.203 -5.094 1 97.94 169 TRP A O 1
ATOM 1308 N N . GLU A 1 170 ? 1.716 -28.141 -3.281 1 97.62 170 GLU A N 1
ATOM 1309 C CA . GLU A 1 170 ? 0.292 -28.078 -3.598 1 97.62 170 GLU A CA 1
ATOM 1310 C C . GLU A 1 170 ? -0.56 -28.188 -2.338 1 97.62 170 GLU A C 1
ATOM 1312 O O . GLU A 1 170 ? -0.036 -28.422 -1.247 1 97.62 170 GLU A O 1
ATOM 1317 N N . THR A 1 171 ? -1.846 -27.953 -2.48 1 95.94 171 THR A N 1
ATOM 1318 C CA . THR A 1 171 ? -2.789 -28.219 -1.399 1 95.94 171 THR A CA 1
ATOM 1319 C C . THR A 1 171 ? -3.045 -29.719 -1.255 1 95.94 171 THR A C 1
ATOM 1321 O O . THR A 1 171 ? -2.77 -30.484 -2.174 1 95.94 171 THR A O 1
ATOM 1324 N N . ASP A 1 172 ? -3.594 -30.078 -0.099 1 96.19 172 ASP A N 1
ATOM 1325 C CA . ASP A 1 172 ? -4.113 -31.422 0.055 1 96.19 172 ASP A CA 1
ATOM 1326 C C . ASP A 1 172 ? -5.52 -31.547 -0.532 1 96.19 172 ASP A C 1
ATOM 1328 O O . ASP A 1 172 ? -6.016 -30.609 -1.163 1 96.19 172 ASP A O 1
ATOM 1332 N N . GLY A 1 173 ? -6.055 -32.719 -0.409 1 95.88 173 GLY A N 1
ATOM 1333 C CA . GLY A 1 173 ? -7.359 -32.969 -0.986 1 95.88 173 GLY A CA 1
ATOM 1334 C C . GLY A 1 173 ? -8.461 -32.125 -0.408 1 95.88 173 GLY A C 1
ATOM 1335 O O . GLY A 1 173 ? -9.547 -32 -0.982 1 95.88 173 GLY A O 1
ATOM 1336 N N . ASN A 1 174 ? -8.211 -31.453 0.741 1 94.56 174 ASN A N 1
ATOM 1337 C CA . ASN A 1 174 ? -9.195 -30.578 1.365 1 94.56 174 ASN A CA 1
ATOM 1338 C C . ASN A 1 174 ? -9.055 -29.141 0.865 1 94.56 174 ASN A C 1
ATOM 1340 O O . ASN A 1 174 ? -9.852 -28.281 1.225 1 94.56 174 ASN A O 1
ATOM 1344 N N . GLY A 1 175 ? -8.062 -28.953 0.07 1 95.19 175 GLY A N 1
ATOM 1345 C CA . GLY A 1 175 ? -7.891 -27.641 -0.51 1 95.19 175 GLY A CA 1
ATOM 1346 C C . GLY A 1 175 ? -7.113 -26.688 0.386 1 95.19 175 GLY A C 1
ATOM 1347 O O . GLY A 1 175 ? -7.297 -25.469 0.315 1 95.19 175 GLY A O 1
ATOM 1348 N N . PHE A 1 176 ? -6.273 -27.25 1.279 1 94.81 176 PHE A N 1
ATOM 1349 C CA . PHE A 1 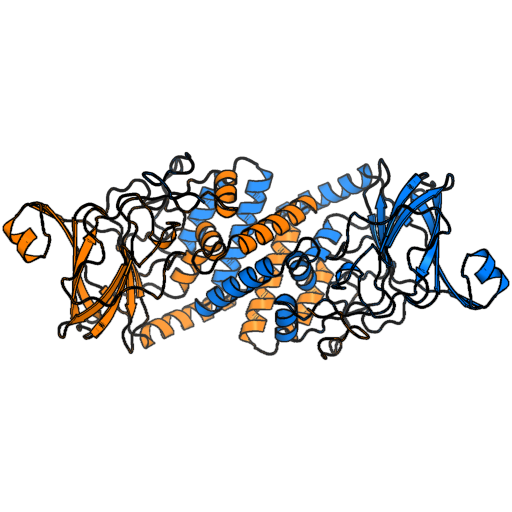176 ? -5.465 -26.422 2.164 1 94.81 176 PHE A CA 1
ATOM 1350 C C . PHE A 1 176 ? -3.979 -26.688 1.944 1 94.81 176 PHE A C 1
ATOM 1352 O O . PHE A 1 176 ? -3.564 -27.828 1.766 1 94.81 176 PHE A O 1
ATOM 1359 N N . TYR A 1 177 ? -3.236 -25.625 1.859 1 94.62 177 TYR A N 1
ATOM 1360 C CA . TYR A 1 177 ? -1.798 -25.766 2.045 1 94.62 177 TYR A CA 1
ATOM 1361 C C . TYR A 1 177 ? -1.468 -26.125 3.49 1 94.62 177 TYR A C 1
ATOM 1363 O O . TYR A 1 177 ? -2.205 -25.75 4.406 1 94.62 177 TYR A O 1
ATOM 1371 N N . ASP A 1 178 ? -0.353 -26.75 3.697 1 93.12 178 ASP A N 1
ATOM 1372 C CA . ASP A 1 178 ? 0.04 -27.172 5.043 1 93.12 178 ASP A CA 1
ATOM 1373 C C . ASP A 1 178 ? 0.19 -25.969 5.965 1 93.12 178 ASP A C 1
ATOM 1375 O O . ASP A 1 178 ? -0.105 -26.047 7.16 1 93.12 178 ASP A O 1
ATOM 1379 N N . THR A 1 179 ? 0.566 -24.844 5.418 1 90.62 179 THR A N 1
ATOM 1380 C CA . THR A 1 179 ? 0.817 -23.641 6.195 1 90.62 179 THR A CA 1
ATOM 1381 C C . THR A 1 179 ? -0.49 -23.047 6.723 1 90.62 179 THR A C 1
ATOM 1383 O O . THR A 1 179 ? -0.478 -22.172 7.582 1 90.62 179 THR A O 1
ATOM 1386 N N . GLN A 1 180 ? -1.59 -23.5 6.285 1 90.19 180 GLN A N 1
ATOM 1387 C CA . GLN A 1 180 ? -2.887 -22.969 6.684 1 90.19 180 GLN A CA 1
ATOM 1388 C C . GLN A 1 180 ? -3.445 -23.719 7.887 1 90.19 180 GLN A C 1
ATOM 1390 O O . GLN A 1 180 ? -4.453 -23.312 8.469 1 90.19 180 GLN A O 1
ATOM 1395 N N . TYR A 1 181 ? -2.758 -24.797 8.133 1 89 181 TYR A N 1
ATOM 1396 C CA . TYR A 1 181 ? -3.18 -25.562 9.297 1 89 181 TYR A CA 1
ATOM 1397 C C . TYR A 1 181 ? -2.533 -25.031 10.57 1 89 181 TYR A C 1
ATOM 1399 O O . TYR A 1 181 ? -1.32 -24.812 10.617 1 89 181 TYR A O 1
ATOM 1407 N N . SER A 1 182 ? -3.359 -24.812 11.586 1 86.19 182 SER A N 1
ATOM 1408 C CA . SER A 1 182 ? -2.871 -24.25 12.844 1 86.19 182 SER A CA 1
ATOM 1409 C C . SER A 1 182 ? -1.961 -25.25 13.57 1 86.19 182 SER A C 1
ATOM 1411 O O . SER A 1 182 ? -1.084 -24.844 14.336 1 86.19 182 SER A O 1
ATOM 1413 N N . ASN A 1 183 ? -2.164 -26.484 13.352 1 86.94 183 ASN A N 1
ATOM 1414 C CA . ASN A 1 183 ? -1.382 -27.516 14.016 1 86.94 183 ASN A CA 1
ATOM 1415 C C . ASN A 1 183 ? -0.279 -28.047 13.102 1 86.94 183 ASN A C 1
ATOM 1417 O O . ASN A 1 183 ? 0.125 -29.219 13.227 1 86.94 183 ASN A O 1
ATOM 1421 N N . ARG A 1 184 ? 0.153 -27.219 12.234 1 88.44 184 ARG A N 1
ATOM 1422 C CA . ARG A 1 184 ? 1.204 -27.625 11.305 1 88.44 184 ARG A CA 1
ATOM 1423 C C . ARG A 1 184 ? 2.449 -28.078 12.062 1 88.44 184 ARG A C 1
ATOM 1425 O O . ARG A 1 184 ? 3.086 -27.281 12.758 1 88.44 184 ARG A O 1
ATOM 1432 N N . GLU A 1 185 ? 2.807 -29.328 11.984 1 88.5 185 GLU A N 1
ATOM 1433 C CA . GLU A 1 185 ? 3.977 -29.875 12.656 1 88.5 185 GLU A CA 1
ATOM 1434 C C . GLU A 1 185 ? 5.145 -30.047 11.688 1 88.5 185 GLU A C 1
ATOM 1436 O O . GLU A 1 185 ? 6.309 -29.969 12.094 1 88.5 185 GLU A O 1
ATOM 1441 N N . LYS A 1 186 ? 4.898 -30.344 10.469 1 91.5 186 LYS A N 1
ATOM 1442 C CA . LYS A 1 186 ? 5.898 -30.578 9.43 1 91.5 186 LYS A CA 1
ATOM 1443 C C . LYS A 1 186 ? 5.355 -30.188 8.055 1 91.5 186 LYS A C 1
ATOM 1445 O O . LYS A 1 186 ? 4.145 -30.062 7.871 1 91.5 186 LYS A O 1
ATOM 1450 N N . PRO A 1 187 ? 6.273 -30.047 7.121 1 94.5 187 PRO A N 1
ATOM 1451 C CA . PRO A 1 187 ? 5.797 -29.781 5.758 1 94.5 187 PRO A CA 1
ATOM 1452 C C . PRO A 1 187 ? 4.988 -30.938 5.188 1 94.5 187 PRO A C 1
ATOM 1454 O O . PRO A 1 187 ? 5.309 -32.094 5.441 1 94.5 187 PRO A O 1
ATOM 1457 N N . GLU A 1 188 ? 3.951 -30.625 4.57 1 95.75 188 GLU A N 1
ATOM 1458 C CA . GLU A 1 188 ? 3.043 -31.578 3.939 1 95.75 188 GLU A CA 1
ATOM 1459 C C . GLU A 1 188 ? 2.682 -31.141 2.521 1 95.75 188 GLU A C 1
ATOM 1461 O O . GLU A 1 188 ? 2.482 -29.953 2.266 1 95.75 188 GLU A O 1
ATOM 1466 N N . CYS A 1 189 ? 2.67 -32.094 1.591 1 97.81 189 CYS A N 1
ATOM 1467 C CA . CYS A 1 189 ? 2.342 -31.859 0.191 1 97.81 189 CYS A CA 1
ATOM 1468 C C . CYS A 1 189 ? 3.34 -30.891 -0.444 1 97.81 189 CYS A C 1
ATOM 1470 O O . CYS A 1 189 ? 2.953 -30 -1.188 1 97.81 189 CYS A O 1
ATOM 1472 N N . ARG A 1 190 ? 4.508 -30.984 -0.067 1 98.12 190 ARG A N 1
ATOM 1473 C CA . ARG A 1 190 ? 5.621 -30.234 -0.637 1 98.12 190 ARG A CA 1
ATOM 1474 C C . ARG A 1 190 ? 6.922 -31.016 -0.545 1 98.12 190 ARG A C 1
ATOM 1476 O O . ARG A 1 190 ? 7.062 -31.891 0.309 1 98.12 190 ARG A O 1
ATOM 1483 N N . GLY A 1 191 ? 7.867 -30.75 -1.413 1 98.31 191 GLY A N 1
ATOM 1484 C CA . GLY A 1 191 ? 9.141 -31.438 -1.447 1 98.31 191 GLY A CA 1
ATOM 1485 C C . GLY A 1 191 ? 10.133 -30.844 -2.428 1 98.31 191 GLY A C 1
ATOM 1486 O O . GLY A 1 191 ? 9.75 -30.016 -3.266 1 98.31 191 GLY A O 1
ATOM 1487 N N . ARG A 1 192 ? 11.328 -31.156 -2.191 1 98.56 192 ARG A N 1
ATOM 1488 C CA . ARG A 1 192 ? 12.438 -30.75 -3.041 1 98.56 192 ARG A CA 1
ATOM 1489 C C . ARG A 1 192 ? 13.211 -31.953 -3.557 1 98.56 192 ARG A C 1
ATOM 1491 O O . ARG A 1 192 ? 13.547 -32.875 -2.787 1 98.56 192 ARG A O 1
ATOM 1498 N N . LEU A 1 193 ? 13.406 -32.094 -4.793 1 98.25 193 LEU A N 1
ATOM 1499 C CA . LEU A 1 193 ? 14.195 -33.188 -5.383 1 98.25 193 LEU A CA 1
ATOM 1500 C C . LEU A 1 193 ? 15.094 -32.656 -6.496 1 98.25 193 LEU A C 1
ATOM 1502 O O . LEU A 1 193 ? 15.078 -31.453 -6.797 1 98.25 193 LEU A O 1
ATOM 1506 N N . HIS A 1 194 ? 15.93 -33.531 -7.074 1 98.75 194 HIS A N 1
ATOM 1507 C CA . HIS A 1 194 ? 16.859 -33.156 -8.133 1 98.75 194 HIS A CA 1
ATOM 1508 C C . HIS A 1 194 ? 16.719 -34.062 -9.344 1 98.75 194 HIS A C 1
ATOM 1510 O O . HIS A 1 194 ? 16.516 -35.281 -9.18 1 98.75 194 HIS A O 1
ATOM 1516 N N . ALA A 1 195 ? 16.812 -33.469 -10.469 1 98.75 195 ALA A N 1
ATOM 1517 C CA . ALA A 1 195 ? 16.812 -34.281 -11.688 1 98.75 195 ALA A CA 1
ATOM 1518 C C . ALA A 1 195 ? 18.031 -35.188 -11.734 1 98.75 195 ALA A C 1
ATOM 1520 O O . ALA A 1 195 ? 19.094 -34.844 -11.219 1 98.75 195 ALA A O 1
ATOM 1521 N N . ASP A 1 196 ? 17.875 -36.344 -12.359 1 98.5 196 ASP A N 1
ATOM 1522 C CA . ASP A 1 196 ? 19 -37.281 -12.453 1 98.5 196 ASP A CA 1
ATOM 1523 C C . ASP A 1 196 ? 19.938 -36.875 -13.602 1 98.5 196 ASP A C 1
ATOM 1525 O O . ASP A 1 196 ? 19.859 -35.781 -14.125 1 98.5 196 ASP A O 1
ATOM 1529 N N . LYS A 1 197 ? 20.875 -37.75 -13.953 1 97.94 197 LYS A N 1
ATOM 1530 C CA . LYS A 1 197 ? 21.922 -37.469 -14.914 1 97.94 197 LYS A CA 1
ATOM 1531 C C . LYS A 1 197 ? 21.344 -37.188 -16.297 1 97.94 197 LYS A C 1
ATOM 1533 O O . LYS A 1 197 ? 21.969 -36.531 -17.125 1 97.94 197 LYS A O 1
ATOM 1538 N N . ASP A 1 198 ? 20.172 -37.688 -16.578 1 98.31 198 ASP A N 1
ATOM 1539 C CA . ASP A 1 198 ? 19.516 -37.5 -17.875 1 98.31 198 ASP A CA 1
ATOM 1540 C C . ASP A 1 198 ? 18.438 -36.438 -17.797 1 98.31 198 ASP A C 1
ATOM 1542 O O . ASP A 1 198 ? 17.609 -36.312 -18.703 1 98.31 198 ASP A O 1
ATOM 1546 N N . GLY A 1 199 ? 18.359 -35.719 -16.656 1 98.69 199 GLY A N 1
ATOM 1547 C CA . GLY A 1 199 ? 17.391 -34.688 -16.453 1 98.69 199 GLY A CA 1
ATOM 1548 C C . GLY A 1 199 ? 16.031 -35.188 -16 1 98.69 199 GLY A C 1
ATOM 1549 O O . GLY A 1 199 ? 15.062 -34.438 -15.93 1 98.69 199 GLY A O 1
ATOM 1550 N N . ARG A 1 200 ? 15.961 -36.469 -15.75 1 98.75 200 ARG A N 1
ATOM 1551 C CA . ARG A 1 200 ? 14.68 -37.094 -15.406 1 98.75 200 ARG A CA 1
ATOM 1552 C C . ARG A 1 200 ? 14.344 -36.844 -13.938 1 98.75 200 ARG A C 1
ATOM 1554 O O . ARG A 1 200 ? 15.234 -36.781 -13.094 1 98.75 200 ARG A O 1
ATOM 1561 N N . PHE A 1 201 ? 13.117 -36.719 -13.664 1 98.75 201 PHE A N 1
ATOM 1562 C CA . PHE A 1 201 ? 12.594 -36.656 -12.305 1 98.75 201 PHE A CA 1
ATOM 1563 C C . PHE A 1 201 ? 11.242 -37.344 -12.203 1 98.75 201 PHE A C 1
ATOM 1565 O O . PHE A 1 201 ? 10.57 -37.562 -13.219 1 98.75 201 PHE A O 1
ATOM 1572 N N . GLY A 1 202 ? 10.867 -37.688 -11.039 1 98.62 202 GLY A N 1
ATOM 1573 C CA . GLY A 1 202 ? 9.562 -38.25 -10.742 1 98.62 202 GLY A CA 1
ATOM 1574 C C . GLY A 1 202 ? 9.266 -38.344 -9.258 1 98.62 202 GLY A C 1
ATOM 1575 O O . GLY A 1 202 ? 10.164 -38.562 -8.445 1 98.62 202 GLY A O 1
ATOM 1576 N N . TYR A 1 203 ? 8.055 -38.188 -8.852 1 98.69 203 TYR A N 1
ATOM 1577 C CA . TYR A 1 203 ? 7.672 -38.25 -7.441 1 98.69 203 TYR A CA 1
ATOM 1578 C C . TYR A 1 203 ? 6.176 -38.5 -7.293 1 98.69 203 TYR A C 1
ATOM 1580 O O . TYR A 1 203 ? 5.414 -38.312 -8.25 1 98.69 203 TYR A O 1
ATOM 1588 N N . ARG A 1 204 ? 5.785 -38.969 -6.195 1 98.56 204 ARG A N 1
ATOM 1589 C CA . ARG A 1 204 ? 4.379 -39.188 -5.855 1 98.56 204 ARG A CA 1
ATOM 1590 C C . ARG A 1 204 ? 3.785 -37.938 -5.207 1 98.56 204 ARG A C 1
ATOM 1592 O O . ARG A 1 204 ? 4.441 -37.281 -4.395 1 98.56 204 ARG A O 1
ATOM 1599 N N . ALA A 1 205 ? 2.688 -37.562 -5.641 1 98.44 205 ALA A N 1
ATOM 1600 C CA . ALA A 1 205 ? 1.917 -36.438 -5.168 1 98.44 205 ALA A CA 1
ATOM 1601 C C . ALA A 1 205 ? 0.434 -36.781 -5.055 1 98.44 205 ALA A C 1
ATOM 1603 O O . ALA A 1 205 ? 0.072 -37.938 -4.906 1 98.44 205 ALA A O 1
ATOM 1604 N N . VAL A 1 206 ? -0.403 -35.844 -4.895 1 98.06 206 VAL A N 1
ATOM 1605 C CA . VAL A 1 206 ? -1.848 -36.062 -4.906 1 98.06 206 VAL A CA 1
ATOM 1606 C C . VAL A 1 206 ? -2.479 -35.188 -5.988 1 98.06 206 VAL A C 1
ATOM 1608 O O . VAL A 1 206 ? -1.911 -34.156 -6.375 1 98.06 206 VAL A O 1
ATOM 1611 N N . VAL A 1 207 ? -3.609 -35.594 -6.539 1 98.12 207 VAL A N 1
ATOM 1612 C CA . VAL A 1 207 ? -4.301 -34.812 -7.566 1 98.12 207 VAL A CA 1
ATOM 1613 C C . VAL A 1 207 ? -4.734 -33.469 -6.996 1 98.12 207 VAL A C 1
ATOM 1615 O O . VAL A 1 207 ? -5.445 -33.438 -5.988 1 98.12 207 VAL A O 1
ATOM 1618 N N . PRO A 1 208 ? -4.281 -32.406 -7.625 1 96.56 208 PRO A N 1
ATOM 1619 C CA . PRO A 1 208 ? -4.66 -31.094 -7.105 1 96.56 208 PRO A CA 1
ATOM 1620 C C . PRO A 1 208 ? -6.168 -30.859 -7.148 1 96.56 208 PRO A C 1
ATOM 1622 O O . PRO A 1 208 ? -6.855 -31.391 -8.023 1 96.56 208 PRO A O 1
ATOM 1625 N N . VAL A 1 209 ? -6.66 -30.047 -6.266 1 97 209 VAL A N 1
ATOM 1626 C CA . VAL A 1 209 ? -8.07 -29.656 -6.234 1 97 209 VAL A CA 1
ATOM 1627 C C . VAL A 1 209 ? -8.188 -28.141 -6.273 1 97 209 VAL A C 1
ATOM 1629 O O . VAL A 1 209 ? -7.234 -27.422 -5.949 1 97 209 VAL A O 1
ATOM 1632 N N . ALA A 1 210 ? -9.336 -27.656 -6.785 1 97.44 210 ALA A N 1
ATOM 1633 C CA . ALA A 1 210 ? -9.617 -26.219 -6.668 1 97.44 210 ALA A CA 1
ATOM 1634 C C . ALA A 1 210 ? -9.742 -25.812 -5.207 1 97.44 210 ALA A C 1
ATOM 1636 O O . ALA A 1 210 ? -10.18 -26.594 -4.367 1 97.44 210 ALA A O 1
ATOM 1637 N N . TYR A 1 211 ? -9.383 -24.641 -4.898 1 97.06 211 TYR A N 1
ATOM 1638 C CA . TYR A 1 211 ? -9.453 -24.156 -3.521 1 97.06 211 TYR A CA 1
ATOM 1639 C C . TYR A 1 211 ? -9.602 -22.641 -3.477 1 97.06 211 TYR A C 1
ATOM 1641 O O . TYR A 1 211 ? -9.188 -21.953 -4.406 1 97.06 211 TYR A O 1
ATOM 1649 N N . PRO A 1 212 ? -10.18 -22.141 -2.42 1 96.88 212 PRO A N 1
ATOM 1650 C CA . PRO A 1 212 ? -10.25 -20.688 -2.223 1 96.88 212 PRO A CA 1
ATOM 1651 C C . PRO A 1 212 ? -8.984 -20.125 -1.599 1 96.88 212 PRO A C 1
ATOM 1653 O O . PRO A 1 212 ? -8.383 -20.75 -0.72 1 96.88 212 PRO A O 1
ATOM 1656 N N . ILE A 1 213 ? -8.578 -18.984 -2.164 1 95.75 213 ILE A N 1
ATOM 1657 C CA . ILE A 1 213 ? -7.602 -18.234 -1.381 1 95.75 213 ILE A CA 1
ATOM 1658 C C . ILE A 1 213 ? -8.227 -17.781 -0.068 1 95.75 213 ILE A C 1
ATOM 1660 O O . ILE A 1 213 ? -9.453 -17.75 0.06 1 95.75 2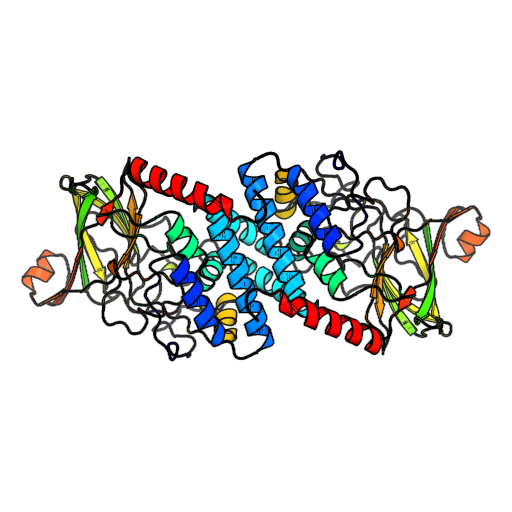13 ILE A O 1
ATOM 1664 N N . PRO A 1 214 ? -7.418 -17.422 0.903 1 92.75 214 PRO A N 1
ATOM 1665 C CA . PRO A 1 214 ? -7.953 -17.047 2.215 1 92.75 214 PRO A CA 1
ATOM 1666 C C . PRO A 1 214 ? -8.977 -15.922 2.135 1 92.75 214 PRO A C 1
ATOM 1668 O O . PRO A 1 214 ? -8.734 -14.906 1.481 1 92.75 214 PRO A O 1
ATOM 1671 N N . GLY A 1 215 ? -10.102 -16.172 2.793 1 94.31 215 GLY A N 1
ATOM 1672 C CA . GLY A 1 215 ? -11.172 -15.188 2.781 1 94.31 215 GLY A CA 1
ATOM 1673 C C . GLY A 1 215 ? -11.398 -14.531 4.129 1 94.31 215 GLY A C 1
ATOM 1674 O O . GLY A 1 215 ? -12.281 -13.688 4.277 1 94.31 215 GLY A O 1
ATOM 1675 N N . ASP A 1 216 ? -10.602 -14.859 5.129 1 93.75 216 ASP A N 1
ATOM 1676 C CA . ASP A 1 216 ? -10.828 -14.453 6.512 1 93.75 216 ASP A CA 1
ATOM 1677 C C . ASP A 1 216 ? -10.148 -13.117 6.812 1 93.75 216 ASP A C 1
ATOM 1679 O O . ASP A 1 216 ? -10.289 -12.586 7.914 1 93.75 216 ASP A O 1
ATOM 1683 N N . GLY A 1 217 ? -9.438 -12.594 5.891 1 96.38 217 GLY A N 1
ATOM 1684 C CA . GLY A 1 217 ? -8.711 -11.359 6.094 1 96.38 217 GLY A CA 1
ATOM 1685 C C . GLY A 1 217 ? -9.211 -10.219 5.23 1 96.38 217 GLY A C 1
ATOM 1686 O O . GLY A 1 217 ? -10.234 -10.344 4.555 1 96.38 217 GLY A O 1
ATOM 1687 N N . PRO A 1 218 ? -8.492 -9.039 5.297 1 98.38 218 PRO A N 1
ATOM 1688 C CA . PRO A 1 218 ? -8.906 -7.855 4.543 1 98.38 218 PRO A CA 1
ATOM 1689 C C . PRO A 1 218 ? -8.992 -8.109 3.039 1 98.38 218 PRO A C 1
ATOM 1691 O O . PRO A 1 218 ? -9.859 -7.559 2.361 1 98.38 218 PRO A O 1
ATOM 1694 N N . VAL A 1 219 ? -8.117 -8.945 2.492 1 98.25 219 VAL A N 1
ATOM 1695 C CA . VAL A 1 219 ? -8.117 -9.188 1.055 1 98.25 219 VAL A CA 1
ATOM 1696 C C . VAL A 1 219 ? -9.359 -9.992 0.668 1 98.25 219 VAL A C 1
ATOM 1698 O O . VAL A 1 219 ? -9.945 -9.766 -0.395 1 98.25 219 VAL A O 1
ATOM 1701 N N . GLY A 1 220 ? -9.695 -10.961 1.531 1 97.5 220 GLY A N 1
ATOM 1702 C CA . GLY A 1 220 ? -10.961 -11.633 1.31 1 97.5 220 GLY A CA 1
ATOM 1703 C C . GLY A 1 220 ? -12.148 -10.688 1.269 1 97.5 220 GLY A C 1
ATOM 1704 O O . GLY A 1 220 ? -13.016 -10.805 0.402 1 97.5 220 GLY A O 1
ATOM 1705 N N . GLN A 1 221 ? -12.18 -9.758 2.199 1 97.69 221 GLN A N 1
ATOM 1706 C CA . GLN A 1 221 ? -13.25 -8.766 2.25 1 97.69 221 GLN A CA 1
ATOM 1707 C C . GLN A 1 221 ? -13.242 -7.879 1.009 1 97.69 221 GLN A C 1
ATOM 1709 O O . GLN A 1 221 ? -14.297 -7.496 0.504 1 97.69 221 GLN A O 1
ATOM 1714 N N . LEU A 1 222 ? -12.078 -7.516 0.547 1 98.38 222 LEU A N 1
ATOM 1715 C CA . LEU A 1 222 ? -11.945 -6.738 -0.68 1 98.38 222 LEU A CA 1
ATOM 1716 C C . LEU A 1 222 ? -12.594 -7.465 -1.855 1 98.38 222 LEU A C 1
ATOM 1718 O O . LEU A 1 222 ? -13.336 -6.859 -2.633 1 98.38 222 LEU A O 1
ATOM 1722 N N . LEU A 1 223 ? -12.297 -8.758 -2.012 1 98.25 223 LEU A N 1
ATOM 1723 C CA . LEU A 1 223 ? -12.859 -9.539 -3.109 1 98.25 223 LEU A CA 1
ATOM 1724 C C . LEU A 1 223 ? -14.383 -9.555 -3.039 1 98.25 223 LEU A C 1
ATOM 1726 O O . LEU A 1 223 ? -15.055 -9.391 -4.059 1 98.25 223 LEU A O 1
ATOM 1730 N N . LEU A 1 224 ? -14.875 -9.719 -1.797 1 97.5 224 LEU A N 1
ATOM 1731 C CA . LEU A 1 224 ? -16.328 -9.68 -1.626 1 97.5 224 LEU A CA 1
ATOM 1732 C C . LEU A 1 224 ? -16.891 -8.336 -2.072 1 97.5 224 LEU A C 1
ATOM 1734 O O . LEU A 1 224 ? -17.891 -8.289 -2.787 1 97.5 224 LEU A O 1
ATOM 1738 N N . GLY A 1 225 ? -16.234 -7.305 -1.677 1 97.19 225 GLY A N 1
ATOM 1739 C CA . GLY A 1 225 ? -16.672 -5.969 -2.049 1 97.19 225 GLY A CA 1
ATOM 1740 C C . GLY A 1 225 ? -16.625 -5.715 -3.543 1 97.19 225 GLY A C 1
ATOM 1741 O O . GLY A 1 225 ? -17.375 -4.891 -4.07 1 97.19 225 GLY A O 1
ATOM 1742 N N . MET A 1 226 ? -15.789 -6.465 -4.277 1 97.81 226 MET A N 1
ATOM 1743 C CA . MET A 1 226 ? -15.617 -6.301 -5.715 1 97.81 226 MET A CA 1
ATOM 1744 C C . MET A 1 226 ? -16.5 -7.277 -6.488 1 97.81 226 MET A C 1
ATOM 1746 O O . MET A 1 226 ? -16.438 -7.332 -7.719 1 97.81 226 MET A O 1
ATOM 1750 N N . GLY A 1 227 ? -17.188 -8.102 -5.742 1 97.88 227 GLY A N 1
ATOM 1751 C CA . GLY A 1 227 ? -18.062 -9.07 -6.398 1 97.88 227 GLY A CA 1
ATOM 1752 C C . GLY A 1 227 ? -17.312 -10.195 -7.078 1 97.88 227 GLY A C 1
ATOM 1753 O O . GLY A 1 227 ? -17.75 -10.727 -8.094 1 97.88 227 GLY A O 1
ATOM 1754 N N . ARG A 1 228 ? -16.141 -10.555 -6.516 1 98.12 228 ARG A N 1
ATOM 1755 C CA . ARG A 1 228 ? -15.297 -11.578 -7.113 1 98.12 228 ARG A CA 1
ATOM 1756 C C . ARG A 1 228 ? -15.227 -12.82 -6.227 1 98.12 228 ARG A C 1
ATOM 1758 O O . ARG A 1 228 ? -15.133 -12.711 -5 1 98.12 228 ARG A O 1
ATOM 1765 N N . HIS A 1 229 ? -15.281 -13.93 -6.859 1 98.19 229 HIS A N 1
ATOM 1766 C CA . HIS A 1 229 ? -15.016 -15.164 -6.117 1 98.19 229 HIS A CA 1
ATOM 1767 C C . HIS A 1 229 ? -13.547 -15.242 -5.703 1 98.19 229 HIS A C 1
ATOM 1769 O O . HIS A 1 229 ? -12.711 -14.508 -6.223 1 98.19 229 HIS A O 1
ATOM 1775 N N . ASN A 1 230 ? -13.242 -16.125 -4.73 1 98.31 230 ASN A N 1
ATOM 1776 C CA . ASN A 1 230 ? -11.883 -16.281 -4.227 1 98.31 230 ASN A CA 1
ATOM 1777 C C . ASN A 1 230 ? -11.297 -17.641 -4.578 1 98.31 230 ASN A C 1
ATOM 1779 O O . ASN A 1 230 ? -10.43 -18.141 -3.863 1 98.31 230 ASN A O 1
ATOM 1783 N N . MET A 1 231 ? -11.703 -18.234 -5.73 1 98.12 231 MET A N 1
ATOM 1784 C CA . MET A 1 231 ? -11.305 -19.594 -6.078 1 98.12 231 MET A CA 1
ATOM 1785 C C . MET A 1 231 ? -10.086 -19.578 -7 1 98.12 231 MET A C 1
ATOM 1787 O O . MET A 1 231 ? -10.008 -18.75 -7.914 1 98.12 231 MET A O 1
ATOM 1791 N N . ARG A 1 232 ? -9.227 -20.453 -6.777 1 98.12 232 ARG A N 1
ATOM 1792 C CA . ARG A 1 232 ? -8.195 -20.828 -7.73 1 98.12 232 ARG A CA 1
ATOM 1793 C C . ARG A 1 232 ? -8.453 -22.219 -8.297 1 98.12 232 ARG A C 1
ATOM 1795 O O . ARG A 1 232 ? -8.93 -23.109 -7.586 1 98.12 232 ARG A O 1
ATOM 1802 N N . PRO A 1 233 ? -8.148 -22.391 -9.516 1 98 233 PRO A N 1
ATOM 1803 C CA . PRO A 1 233 ? -8.258 -23.75 -10.055 1 98 233 PRO A CA 1
ATOM 1804 C C . PRO A 1 233 ? -7.23 -24.703 -9.461 1 98 233 PRO A C 1
ATOM 1806 O O . PRO A 1 233 ? -6.246 -24.266 -8.859 1 98 233 PRO A O 1
ATOM 1809 N N . ASN A 1 234 ? -7.539 -25.984 -9.602 1 97.06 234 ASN A N 1
ATOM 1810 C CA . ASN A 1 234 ? -6.594 -27.016 -9.203 1 97.06 234 ASN A CA 1
ATOM 1811 C C . ASN A 1 234 ? -5.23 -26.812 -9.852 1 97.06 234 ASN A C 1
ATOM 1813 O O . ASN A 1 234 ? -5.141 -26.547 -11.055 1 97.06 234 ASN A O 1
ATOM 1817 N N . HIS A 1 235 ? -4.184 -26.891 -9.023 1 98.12 235 HIS A N 1
ATOM 1818 C CA . HIS A 1 235 ? -2.873 -26.75 -9.648 1 98.12 235 HIS A CA 1
ATOM 1819 C C . HIS A 1 235 ? -1.776 -27.344 -8.766 1 98.12 235 HIS A C 1
ATOM 1821 O O . HIS A 1 235 ? -1.986 -27.547 -7.57 1 98.12 235 HIS A O 1
ATOM 1827 N N . LEU A 1 236 ? -0.693 -27.672 -9.391 1 98.44 236 LEU A N 1
ATOM 1828 C CA . LEU A 1 236 ? 0.565 -28.109 -8.789 1 98.44 236 LEU A CA 1
ATOM 1829 C C . LEU A 1 236 ? 1.677 -27.109 -9.078 1 98.44 236 LEU A C 1
ATOM 1831 O O . LEU A 1 236 ? 2.008 -26.859 -10.234 1 98.44 236 LEU A O 1
ATOM 1835 N N . HIS A 1 237 ? 2.209 -26.516 -8 1 98.44 237 HIS A N 1
ATOM 1836 C CA . HIS A 1 237 ? 3.293 -25.547 -8.156 1 98.44 237 HIS A CA 1
ATOM 1837 C C . HIS A 1 237 ? 4.637 -26.25 -8.328 1 98.44 237 HIS A C 1
ATOM 1839 O O . HIS A 1 237 ? 4.875 -27.297 -7.719 1 98.44 237 HIS A O 1
ATOM 1845 N N . LEU A 1 238 ? 5.504 -25.641 -9.086 1 98.31 238 LEU A N 1
ATOM 1846 C CA . LEU A 1 238 ? 6.895 -26.062 -9.227 1 98.31 238 LEU A CA 1
ATOM 1847 C C . LEU A 1 238 ? 7.824 -24.859 -9.305 1 98.31 238 LEU A C 1
ATOM 1849 O O . LEU A 1 238 ? 7.469 -23.828 -9.875 1 98.31 238 LEU A O 1
ATOM 1853 N N . MET A 1 239 ? 8.898 -24.984 -8.758 1 98.5 239 MET A N 1
ATOM 1854 C CA . MET A 1 239 ? 10.023 -24.062 -8.914 1 98.5 239 MET A CA 1
ATOM 1855 C C . MET A 1 239 ? 11.297 -24.828 -9.281 1 98.5 239 MET A C 1
ATOM 1857 O O . MET A 1 239 ? 11.703 -25.75 -8.57 1 98.5 239 MET A O 1
ATOM 1861 N N . VAL A 1 240 ? 11.906 -24.5 -10.375 1 98.69 240 VAL A N 1
ATOM 1862 C CA . VAL A 1 240 ? 13.07 -25.219 -10.891 1 98.69 240 VAL A CA 1
ATOM 1863 C C . VAL A 1 240 ? 14.258 -24.281 -11.008 1 98.69 240 VAL A C 1
ATOM 1865 O O . VAL A 1 240 ? 14.133 -23.188 -11.562 1 98.69 240 VAL A O 1
ATOM 1868 N N . GLU A 1 241 ? 15.344 -24.672 -10.531 1 98.44 241 GLU A N 1
ATOM 1869 C CA . GLU A 1 241 ? 16.562 -23.891 -10.57 1 98.44 241 GLU A CA 1
ATOM 1870 C C . GLU A 1 241 ? 17.75 -24.719 -11.047 1 98.44 241 GLU A C 1
ATOM 1872 O O . GLU A 1 241 ? 17.859 -25.906 -10.695 1 98.44 241 GLU A O 1
ATOM 1877 N N . ALA A 1 242 ? 18.562 -24.172 -11.805 1 98.62 242 ALA A N 1
ATOM 1878 C CA . ALA A 1 242 ? 19.812 -24.75 -12.273 1 98.62 242 ALA A CA 1
ATOM 1879 C C . ALA A 1 242 ? 20.812 -23.656 -12.648 1 98.62 242 ALA A C 1
ATOM 1881 O O . ALA A 1 242 ? 20.422 -22.609 -13.156 1 98.62 242 ALA A O 1
ATOM 1882 N N . PRO A 1 243 ? 22.125 -23.891 -12.383 1 97.88 243 PRO A N 1
ATOM 1883 C CA . PRO A 1 243 ? 23.125 -22.891 -12.781 1 97.88 243 PRO A CA 1
ATOM 1884 C C . PRO A 1 243 ? 23.062 -22.547 -14.266 1 97.88 243 PRO A C 1
ATOM 1886 O O . PRO A 1 243 ? 22.969 -23.453 -15.109 1 97.88 243 PRO A O 1
ATOM 1889 N N . GLY A 1 244 ? 23.031 -21.297 -14.484 1 97.19 244 GLY A N 1
ATOM 1890 C CA . GLY A 1 244 ? 23.078 -20.844 -15.867 1 97.19 244 GLY A CA 1
ATOM 1891 C C . GLY A 1 244 ? 21.703 -20.672 -16.484 1 97.19 244 GLY A C 1
ATOM 1892 O O . GLY A 1 244 ? 21.594 -20.234 -17.641 1 97.19 244 GLY A O 1
ATOM 1893 N N . TYR A 1 245 ? 20.734 -20.984 -15.766 1 97.5 245 TYR A N 1
ATOM 1894 C CA . TYR A 1 245 ? 19.375 -20.875 -16.266 1 97.5 245 TYR A CA 1
ATOM 1895 C C . TYR A 1 245 ? 18.531 -19.953 -15.391 1 97.5 245 TYR A C 1
ATOM 1897 O O . TYR A 1 245 ? 18.844 -19.75 -14.211 1 97.5 245 TYR A O 1
ATOM 1905 N N . THR A 1 246 ? 17.562 -19.328 -16.031 1 96.44 246 THR A N 1
ATOM 1906 C CA . THR A 1 246 ? 16.609 -18.516 -15.273 1 96.44 246 THR A CA 1
ATOM 1907 C C . THR A 1 246 ? 15.719 -19.422 -14.406 1 96.44 246 THR A C 1
ATOM 1909 O O . THR A 1 246 ? 15.172 -20.406 -14.883 1 96.44 246 THR A O 1
ATOM 1912 N N . LYS A 1 247 ? 15.641 -19.062 -13.172 1 96.69 247 LYS A N 1
ATOM 1913 C CA . LYS A 1 247 ? 14.734 -19.781 -12.281 1 96.69 247 LYS A CA 1
ATOM 1914 C C . LYS A 1 247 ? 13.312 -19.812 -12.844 1 96.69 247 LYS A C 1
ATOM 1916 O O . LYS A 1 247 ? 12.797 -18.797 -13.305 1 96.69 247 LYS A O 1
ATOM 1921 N N . LEU A 1 248 ? 12.719 -20.938 -12.789 1 97.88 248 LEU A N 1
ATOM 1922 C CA . LEU A 1 248 ? 11.359 -21.094 -13.289 1 97.88 248 LEU A CA 1
ATOM 1923 C C . LEU A 1 248 ? 10.383 -21.375 -12.148 1 97.88 248 LEU A C 1
ATOM 1925 O O . LEU A 1 248 ? 10.5 -22.391 -11.469 1 97.88 248 LEU A O 1
ATOM 1929 N N . VAL A 1 249 ? 9.523 -20.484 -11.875 1 97.81 249 VAL A N 1
ATOM 1930 C CA . VAL A 1 249 ? 8.336 -20.75 -11.07 1 97.81 249 VAL A CA 1
ATOM 1931 C C . VAL A 1 249 ? 7.141 -21 -11.984 1 97.81 249 VAL A C 1
ATOM 1933 O O . VAL A 1 249 ? 6.828 -20.172 -12.844 1 97.81 249 VAL A O 1
ATOM 1936 N N . THR A 1 250 ? 6.496 -22.078 -11.828 1 98.12 250 THR A N 1
ATOM 1937 C CA . THR A 1 250 ? 5.379 -22.422 -12.703 1 98.12 250 THR A CA 1
ATOM 1938 C C . THR A 1 250 ? 4.336 -23.25 -11.953 1 98.12 250 THR A C 1
ATOM 1940 O O . THR A 1 250 ? 4.359 -23.312 -10.719 1 98.12 250 THR A O 1
ATOM 1943 N N . ALA A 1 251 ? 3.314 -23.578 -12.625 1 98.25 251 ALA A N 1
ATOM 1944 C CA . ALA A 1 251 ? 2.248 -24.438 -12.102 1 98.25 251 ALA A CA 1
ATOM 1945 C C . ALA A 1 251 ? 1.531 -25.172 -13.234 1 98.25 251 ALA A C 1
ATOM 1947 O O . ALA A 1 251 ? 1.395 -24.641 -14.336 1 98.25 251 ALA A O 1
ATOM 1948 N N . PHE A 1 252 ? 1.17 -26.344 -12.977 1 98.56 252 PHE A N 1
ATOM 1949 C CA . PHE A 1 252 ? 0.364 -27.094 -13.93 1 98.56 252 PHE A CA 1
ATOM 1950 C C . PHE A 1 252 ? -1.089 -27.172 -13.477 1 98.56 252 PHE A C 1
ATOM 1952 O O . PHE A 1 252 ? -1.367 -27.469 -12.312 1 98.56 252 PHE A O 1
ATOM 1959 N N . TYR A 1 253 ? -1.956 -26.906 -14.406 1 98.56 253 TYR A N 1
ATOM 1960 C CA . TYR A 1 253 ? -3.387 -26.828 -14.141 1 98.56 253 TYR A CA 1
ATOM 1961 C C . TYR A 1 253 ? -4.145 -27.938 -14.867 1 98.56 253 TYR A C 1
ATOM 1963 O O . TYR A 1 253 ? -4.398 -27.828 -16.062 1 98.56 253 TYR A O 1
ATOM 1971 N N . PRO A 1 254 ? -4.551 -29 -14.133 1 98.25 254 PRO A N 1
ATOM 1972 C CA . PRO A 1 254 ? -5.348 -30.031 -14.797 1 98.25 254 PRO A CA 1
ATOM 1973 C C . PRO A 1 254 ? -6.598 -29.469 -15.477 1 98.25 254 PRO A C 1
ATOM 1975 O O . PRO A 1 254 ? -7.289 -28.625 -14.898 1 98.25 254 PRO A O 1
ATOM 1978 N N . GLU A 1 255 ? -6.863 -29.875 -16.672 1 97.62 255 GLU A N 1
ATOM 1979 C CA . GLU A 1 255 ? -7.984 -29.375 -17.453 1 97.62 255 GLU A CA 1
ATOM 1980 C C . GLU A 1 255 ? -9.32 -29.766 -16.828 1 97.62 255 GLU A C 1
ATOM 1982 O O . GLU A 1 255 ? -9.375 -30.656 -15.977 1 97.62 255 GLU A O 1
ATOM 1987 N N . GLY A 1 256 ? -10.367 -29.047 -17.188 1 95.12 256 GLY A N 1
ATOM 1988 C CA . GLY A 1 256 ? -11.719 -29.406 -16.797 1 95.12 256 GLY A CA 1
ATOM 1989 C C . GLY A 1 256 ? -12.203 -28.656 -15.57 1 95.12 256 GLY A C 1
ATOM 1990 O O . GLY A 1 256 ? -13.383 -28.734 -15.219 1 95.12 256 GLY A O 1
ATOM 1991 N N . ASP A 1 257 ? -11.359 -27.984 -14.898 1 95.31 257 ASP A N 1
ATOM 1992 C CA . ASP A 1 257 ? -11.742 -27.203 -13.727 1 95.31 257 ASP A CA 1
ATOM 1993 C C . ASP A 1 257 ? -12.492 -25.938 -14.133 1 95.31 257 ASP A C 1
ATOM 1995 O O . ASP A 1 257 ? -12.086 -25.25 -15.07 1 95.31 257 ASP A O 1
ATOM 1999 N N . GLU A 1 258 ? -13.555 -25.578 -13.477 1 95.25 258 GLU A N 1
ATOM 2000 C CA . GLU A 1 258 ? -14.438 -24.484 -13.859 1 95.25 258 GLU A CA 1
ATOM 2001 C C . GLU A 1 258 ? -13.781 -23.125 -13.594 1 95.25 258 GLU A C 1
ATOM 2003 O O . GLU A 1 258 ? -14.211 -22.109 -14.141 1 95.25 258 GLU A O 1
ATOM 2008 N N . TRP A 1 259 ? -12.75 -23.078 -12.812 1 97.25 259 TRP A N 1
ATOM 2009 C CA . TRP A 1 259 ? -12.148 -21.828 -12.383 1 97.25 259 TRP A CA 1
ATOM 2010 C C . TRP A 1 259 ? -10.945 -21.469 -13.25 1 97.25 259 TRP A C 1
ATOM 2012 O O . TRP A 1 259 ? -10.312 -20.438 -13.047 1 97.25 259 TRP A O 1
ATOM 2022 N N . LEU A 1 260 ? -10.586 -22.266 -14.273 1 97.5 260 LEU A N 1
ATOM 2023 C CA . LEU A 1 260 ? -9.383 -22.094 -15.078 1 97.5 260 LEU A CA 1
ATOM 2024 C C . LEU A 1 260 ? -9.344 -20.719 -15.711 1 97.5 260 LEU A C 1
ATOM 2026 O O . LEU A 1 260 ? -8.305 -20.062 -15.719 1 97.5 260 LEU A O 1
ATOM 2030 N N . GLU A 1 261 ? -10.469 -20.203 -16.094 1 95.69 261 GLU A N 1
ATOM 2031 C CA . GLU A 1 261 ? -10.492 -18.953 -16.859 1 95.69 261 GLU A CA 1
ATOM 2032 C C . GLU A 1 261 ? -10.664 -17.75 -15.93 1 95.69 261 GLU A C 1
ATOM 2034 O O . GLU A 1 261 ? -10.492 -16.609 -16.359 1 95.69 261 GLU A O 1
ATOM 2039 N N . SER A 1 262 ? -10.977 -18 -14.68 1 96.81 262 SER A N 1
ATOM 2040 C CA . SER A 1 262 ? -11.258 -16.891 -13.773 1 96.81 262 SER A CA 1
ATOM 2041 C C . SER A 1 262 ? -10.453 -17.016 -12.484 1 96.81 262 SER A C 1
ATOM 2043 O O . SER A 1 262 ? -10.906 -16.594 -11.414 1 96.81 262 SER A O 1
ATOM 2045 N N . ASP A 1 263 ? -9.289 -17.641 -12.664 1 98.12 263 ASP A N 1
ATOM 2046 C CA . ASP A 1 263 ? -8.383 -17.734 -11.523 1 98.12 263 ASP A CA 1
ATOM 2047 C C . ASP A 1 263 ? -8.312 -16.406 -10.773 1 98.12 263 ASP A C 1
ATOM 2049 O O . ASP A 1 263 ? -8 -15.367 -11.359 1 98.12 263 ASP A O 1
ATOM 2053 N N . ALA A 1 264 ? -8.492 -16.438 -9.477 1 98.06 264 ALA A N 1
ATOM 2054 C CA . ALA A 1 264 ? -8.578 -15.227 -8.656 1 98.06 264 ALA A CA 1
ATOM 2055 C C . ALA A 1 264 ? -7.258 -14.461 -8.672 1 98.06 264 ALA A C 1
ATOM 2057 O O . ALA A 1 264 ? -7.219 -13.273 -8.336 1 98.06 264 ALA A O 1
ATOM 2058 N N . VAL A 1 265 ? -6.168 -15.148 -9.062 1 98 265 VAL A N 1
ATOM 2059 C CA . VAL A 1 265 ? -4.875 -14.484 -8.93 1 98 265 VAL A CA 1
ATOM 2060 C C . VAL A 1 265 ? -4.188 -14.406 -10.289 1 98 265 VAL A C 1
ATOM 2062 O O . VAL A 1 265 ? -3.006 -14.055 -10.375 1 98 265 VAL A O 1
ATOM 2065 N N . PHE A 1 266 ? -4.82 -14.852 -11.383 1 97.88 266 PHE A N 1
ATOM 2066 C CA . PHE A 1 266 ? -4.391 -14.664 -12.766 1 97.88 266 PHE A CA 1
ATOM 2067 C C . PHE A 1 266 ? -3.109 -15.438 -13.047 1 97.88 266 PHE A C 1
ATOM 2069 O O . PHE A 1 266 ? -2.199 -14.922 -13.695 1 97.88 266 PHE A O 1
ATOM 2076 N N . GLY A 1 267 ? -3.062 -16.641 -12.539 1 97.12 267 GLY A N 1
ATOM 2077 C CA . GLY A 1 267 ? -1.852 -17.438 -12.703 1 97.12 267 GLY A CA 1
ATOM 2078 C C . GLY A 1 267 ? -1.922 -18.391 -13.875 1 97.12 267 GLY A C 1
ATOM 2079 O O . GLY A 1 267 ? -0.899 -18.938 -14.305 1 97.12 267 GLY A O 1
ATOM 2080 N N . VAL A 1 268 ? -3.084 -18.609 -14.453 1 97.62 268 VAL A N 1
ATOM 2081 C CA . VAL A 1 268 ? -3.275 -19.672 -15.43 1 97.62 268 VAL A CA 1
ATOM 2082 C C . VAL A 1 268 ? -2.859 -19.188 -16.812 1 97.62 268 VAL A C 1
ATOM 2084 O O . VAL A 1 268 ? -3.354 -18.172 -17.297 1 97.62 268 VAL A O 1
ATOM 2087 N N . LYS A 1 269 ? -2.008 -19.906 -17.422 1 96.38 269 LYS A N 1
ATOM 2088 C CA . LYS A 1 269 ? -1.711 -19.75 -18.844 1 96.38 269 LYS A CA 1
ATOM 2089 C C . LYS A 1 269 ? -2.125 -20.984 -19.641 1 96.38 269 LYS A C 1
ATOM 2091 O O . LYS A 1 269 ? -2.082 -22.094 -19.125 1 96.38 269 LYS A O 1
ATOM 2096 N N . LYS A 1 270 ? -2.451 -20.734 -20.859 1 95.75 270 LYS A N 1
ATOM 2097 C CA . LYS A 1 270 ? -2.979 -21.828 -21.688 1 95.75 270 LYS A CA 1
ATOM 2098 C C . LYS A 1 270 ? -1.981 -22.969 -21.781 1 95.75 270 LYS A C 1
ATOM 2100 O O . LYS A 1 270 ? -2.361 -24.141 -21.688 1 95.75 270 LYS A O 1
ATOM 2105 N N . SER A 1 271 ? -0.732 -22.672 -21.969 1 96.56 271 SER A N 1
ATOM 2106 C CA . SER A 1 271 ? 0.304 -23.688 -22.172 1 96.56 271 SER A CA 1
ATOM 2107 C C . SER A 1 271 ? 0.53 -24.5 -20.906 1 96.56 271 SER A C 1
ATOM 2109 O O . SER A 1 271 ? 1.182 -25.547 -20.938 1 96.56 271 SER A O 1
ATOM 2111 N N . LEU A 1 272 ? 0.028 -24.062 -19.75 1 97.81 272 LEU A N 1
ATOM 2112 C CA . LEU A 1 272 ? 0.256 -24.719 -18.469 1 97.81 272 LEU A CA 1
ATOM 2113 C C . LEU A 1 272 ? -0.925 -25.609 -18.109 1 97.81 272 LEU A C 1
ATOM 2115 O O . LEU A 1 272 ? -0.887 -26.297 -17.094 1 97.81 272 LEU A O 1
ATOM 2119 N N . VAL A 1 273 ? -2.006 -25.562 -18.891 1 98.06 273 VAL A N 1
ATOM 2120 C CA . VAL A 1 273 ? -3.127 -26.484 -18.703 1 98.06 273 VAL A CA 1
ATOM 2121 C C . VAL A 1 273 ? -2.744 -27.875 -19.203 1 98.06 273 VAL A C 1
ATOM 2123 O O . VAL A 1 273 ? -2.291 -28.031 -20.328 1 98.06 273 VAL A O 1
ATOM 2126 N N . VAL A 1 274 ? -2.943 -28.859 -18.328 1 98.25 274 VAL A N 1
ATOM 2127 C CA . VAL A 1 274 ? -2.436 -30.203 -18.625 1 98.25 274 VAL A CA 1
ATOM 2128 C C . VAL A 1 274 ? -3.566 -31.219 -18.516 1 98.25 274 VAL A C 1
ATOM 2130 O O . VAL A 1 274 ? -4.605 -30.938 -17.906 1 98.25 274 VAL A O 1
ATOM 2133 N N . LYS A 1 275 ? -3.279 -32.344 -19.094 1 97.75 275 LYS A N 1
ATOM 2134 C CA . LYS A 1 275 ? -4.168 -33.5 -18.953 1 97.75 275 LYS A CA 1
ATOM 2135 C C . LYS A 1 275 ? -3.555 -34.562 -18.047 1 97.75 275 LYS A C 1
ATOM 2137 O O . LYS A 1 275 ? -2.363 -34.844 -18.141 1 97.75 275 LYS A O 1
ATOM 2142 N N . LEU A 1 276 ? -4.305 -35 -17.078 1 98.25 276 LEU A N 1
ATOM 2143 C CA . LEU A 1 276 ? -3.893 -36.125 -16.25 1 98.25 276 LEU A CA 1
ATOM 2144 C C . LEU A 1 276 ? -4.367 -37.469 -16.828 1 98.25 276 LEU A C 1
ATOM 2146 O O . LEU A 1 276 ? -5.555 -37.625 -17.141 1 98.25 276 LEU A O 1
ATOM 2150 N N . GLU A 1 277 ? -3.461 -38.312 -16.984 1 98.12 277 GLU A N 1
ATOM 2151 C CA . GLU A 1 277 ? -3.816 -39.656 -17.5 1 98.12 277 GLU A CA 1
ATOM 2152 C C . GLU A 1 277 ? -4.23 -40.562 -16.359 1 98.12 277 GLU A C 1
ATOM 2154 O O . GLU A 1 277 ? -3.559 -40.656 -15.328 1 98.12 277 GLU A O 1
ATOM 2159 N N . GLU A 1 278 ? -5.301 -41.281 -16.562 1 97.31 278 GLU A N 1
ATOM 2160 C CA . GLU A 1 278 ? -5.73 -42.281 -15.602 1 97.31 278 GLU A CA 1
ATOM 2161 C C . GLU A 1 278 ? -5 -43.594 -15.82 1 97.31 278 GLU A C 1
ATOM 2163 O O . GLU A 1 278 ? -4.996 -44.125 -16.922 1 97.31 278 GLU A O 1
ATOM 2168 N N . VAL A 1 279 ? -4.359 -44.062 -14.789 1 97.81 279 VAL A N 1
ATOM 2169 C CA . VAL A 1 279 ? -3.705 -45.375 -14.836 1 97.81 279 VAL A CA 1
ATOM 2170 C C . VAL A 1 279 ? -4.41 -46.344 -13.875 1 97.81 279 VAL A C 1
ATOM 2172 O O . VAL A 1 279 ? -4.473 -46.094 -12.672 1 97.81 279 VAL A O 1
ATOM 2175 N N . ASN A 1 280 ? -4.977 -47.344 -14.406 1 97.38 280 ASN A N 1
ATOM 2176 C CA . ASN A 1 280 ? -5.617 -48.375 -13.625 1 97.38 280 ASN A CA 1
ATOM 2177 C C . ASN A 1 280 ? -4.855 -49.719 -13.727 1 97.38 280 ASN A C 1
ATOM 2179 O O . ASN A 1 280 ? -5.211 -50.562 -14.531 1 97.38 280 ASN A O 1
ATOM 2183 N N . ASP A 1 281 ? -3.887 -49.812 -13.039 1 96.94 281 ASP A N 1
ATOM 2184 C CA . ASP A 1 281 ? -2.971 -50.938 -13.031 1 96.94 281 ASP A CA 1
ATOM 2185 C C . ASP A 1 281 ? -2.293 -51.094 -11.672 1 96.94 281 ASP A C 1
ATOM 2187 O O . ASP A 1 281 ? -1.398 -50.312 -11.328 1 96.94 281 ASP A O 1
ATOM 2191 N N . GLU A 1 282 ? -2.654 -52.125 -10.922 1 95.25 282 GLU A N 1
ATOM 2192 C CA . GLU A 1 282 ? -2.148 -52.312 -9.57 1 95.25 282 GLU A CA 1
ATOM 2193 C C . GLU A 1 282 ? -0.635 -52.5 -9.57 1 95.25 282 GLU A C 1
ATOM 2195 O O . GLU A 1 282 ? 0.061 -52 -8.68 1 95.25 282 GLU A O 1
ATOM 2200 N N . GLU A 1 283 ? -0.196 -53.312 -10.492 1 95.94 283 GLU A N 1
ATOM 2201 C CA . GLU A 1 283 ? 1.241 -53.562 -10.57 1 95.94 283 GLU A CA 1
ATOM 2202 C C . GLU A 1 283 ? 2.012 -52.281 -10.789 1 95.94 283 GLU A C 1
ATOM 2204 O O . GLU A 1 283 ? 3.037 -52.031 -10.148 1 95.94 283 GLU A O 1
ATOM 2209 N N . GLU A 1 284 ? 1.511 -51.438 -11.703 1 96.25 284 GLU A N 1
ATOM 2210 C CA . GLU A 1 284 ? 2.156 -50.156 -11.969 1 96.25 284 GLU A CA 1
ATOM 2211 C C . GLU A 1 284 ? 2.086 -49.25 -10.742 1 96.25 284 GLU A C 1
ATOM 2213 O O . GLU A 1 284 ? 3.041 -48.531 -10.445 1 96.25 284 GLU A O 1
ATOM 2218 N N . ALA A 1 285 ? 0.967 -49.281 -10.094 1 96.19 285 ALA A N 1
ATOM 2219 C CA . ALA A 1 285 ? 0.801 -48.469 -8.883 1 96.19 285 ALA A CA 1
ATOM 2220 C C . ALA A 1 285 ? 1.837 -48.844 -7.828 1 96.19 285 ALA A C 1
ATOM 2222 O O . ALA A 1 285 ? 2.449 -47.969 -7.211 1 96.19 285 ALA A O 1
ATOM 2223 N N . ARG A 1 286 ? 2.078 -50.156 -7.648 1 96 286 ARG A N 1
ATOM 2224 C CA . ARG A 1 286 ? 3.061 -50.625 -6.676 1 96 286 ARG A CA 1
ATOM 2225 C C . ARG A 1 286 ? 4.477 -50.281 -7.113 1 96 286 ARG A C 1
ATOM 2227 O O . ARG A 1 286 ? 5.309 -49.875 -6.293 1 96 286 ARG A O 1
ATOM 2234 N N . LYS A 1 287 ? 4.707 -50.375 -8.375 1 95.31 287 LYS A N 1
ATOM 2235 C CA . LYS A 1 287 ? 6.016 -50.031 -8.922 1 95.31 287 LYS A CA 1
ATOM 2236 C C . LYS A 1 287 ? 6.344 -48.562 -8.664 1 95.31 287 LYS A C 1
ATOM 2238 O O . LYS A 1 287 ? 7.5 -48.188 -8.438 1 95.31 287 LYS A O 1
ATOM 2243 N N . ARG A 1 288 ? 5.324 -47.75 -8.734 1 95.06 288 ARG A N 1
ATOM 2244 C CA . ARG A 1 288 ? 5.512 -46.312 -8.539 1 95.06 288 ARG A CA 1
ATOM 2245 C C . ARG A 1 288 ? 5.555 -45.969 -7.051 1 95.06 288 ARG A C 1
ATOM 2247 O O . ARG A 1 288 ? 5.781 -44.812 -6.684 1 95.06 288 ARG A O 1
ATOM 2254 N N . GLY A 1 289 ? 5.289 -46.875 -6.191 1 95.38 289 GLY A N 1
ATOM 2255 C CA . GLY A 1 289 ? 5.523 -46.688 -4.77 1 95.38 289 GLY A CA 1
ATOM 2256 C C . GLY A 1 289 ? 4.25 -46.438 -3.988 1 95.38 289 GLY A C 1
ATOM 2257 O O . GLY A 1 289 ? 4.297 -46.156 -2.787 1 95.38 289 GLY A O 1
ATOM 2258 N N . PHE A 1 290 ? 3.061 -46.469 -4.645 1 95.88 290 PHE A N 1
ATOM 2259 C CA . PHE A 1 290 ? 1.812 -46.281 -3.918 1 95.88 290 PHE A CA 1
ATOM 2260 C C . PHE A 1 290 ? 1.468 -47.531 -3.098 1 95.88 290 PHE A C 1
ATOM 2262 O O . PHE A 1 290 ? 1.474 -48.625 -3.617 1 95.88 290 PHE A O 1
ATOM 2269 N N . PRO A 1 291 ? 1.145 -47.344 -1.841 1 93.19 291 PRO A N 1
ATOM 2270 C CA . PRO A 1 291 ? 1.021 -48.5 -0.941 1 93.19 291 PRO A CA 1
ATOM 2271 C C . PRO A 1 291 ? -0.295 -49.25 -1.123 1 93.19 291 PRO A C 1
ATOM 2273 O O . PRO A 1 291 ? -0.409 -50.406 -0.712 1 93.19 291 PRO A O 1
ATOM 2276 N N . LYS A 1 292 ? -1.339 -48.625 -1.602 1 92.5 292 LYS A N 1
ATOM 2277 C CA . LYS A 1 292 ? -2.643 -49.25 -1.778 1 92.5 292 LYS A CA 1
ATOM 2278 C C . LYS A 1 292 ? -3.357 -48.688 -3.01 1 92.5 292 LYS A C 1
ATOM 2280 O O . LYS A 1 292 ? -2.936 -47.688 -3.584 1 92.5 292 LYS A O 1
ATOM 2285 N N . GLY A 1 293 ? -4.336 -49.406 -3.4 1 87.12 293 GLY A N 1
ATOM 2286 C CA . GLY A 1 293 ? -5.102 -48.969 -4.555 1 87.12 293 GLY A CA 1
ATOM 2287 C C . GLY A 1 293 ? -4.492 -49.406 -5.875 1 87.12 293 GLY A C 1
ATOM 2288 O O . GLY A 1 293 ? -3.303 -49.75 -5.938 1 87.12 293 GLY A O 1
ATOM 2289 N N . SER A 1 294 ? -5.391 -49.438 -6.93 1 91.38 294 SER A N 1
ATOM 2290 C CA . SER A 1 294 ? -4.922 -49.906 -8.227 1 91.38 294 SER A CA 1
ATOM 2291 C C . SER A 1 294 ? -4.867 -48.75 -9.234 1 91.38 294 SER A C 1
ATOM 2293 O O . SER A 1 294 ? -4.441 -48.938 -10.375 1 91.38 294 SER A O 1
ATOM 2295 N N . SER A 1 295 ? -5.309 -47.562 -8.734 1 95.56 295 SER A N 1
ATOM 2296 C CA . SER A 1 295 ? -5.414 -46.469 -9.703 1 95.56 295 SER A CA 1
ATOM 2297 C C . SER A 1 295 ? -4.684 -45.219 -9.211 1 95.56 295 SER A C 1
ATOM 2299 O O . SER A 1 295 ? -4.57 -45 -8.008 1 95.56 295 SER A O 1
ATOM 2301 N N . PHE A 1 296 ? -4.16 -44.469 -10.109 1 97.56 296 PHE A N 1
ATOM 2302 C CA . PHE A 1 296 ? -3.568 -43.156 -9.867 1 97.56 296 PHE A CA 1
ATOM 2303 C C . PHE A 1 296 ? -3.594 -42.312 -11.125 1 97.56 296 PHE A C 1
ATOM 2305 O O . PHE A 1 296 ? -3.842 -42.812 -12.219 1 97.56 296 PHE A O 1
ATOM 2312 N N . LYS A 1 297 ? -3.475 -41.062 -10.984 1 98.38 297 LYS A N 1
ATOM 2313 C CA . LYS A 1 297 ? -3.307 -40.156 -12.125 1 98.38 297 LYS A CA 1
ATOM 2314 C C . LYS A 1 297 ? -1.829 -39.938 -12.453 1 98.38 297 LYS A C 1
ATOM 2316 O O . LYS A 1 297 ? -0.983 -39.938 -11.555 1 98.38 297 LYS A O 1
ATOM 2321 N N . LEU A 1 298 ? -1.523 -39.844 -13.727 1 98.56 298 LEU A N 1
ATOM 2322 C CA . LEU A 1 298 ? -0.16 -39.625 -14.195 1 98.56 298 LEU A CA 1
ATOM 2323 C C . LEU A 1 298 ? -0.04 -38.25 -14.883 1 98.56 298 LEU A C 1
ATOM 2325 O O . LEU A 1 298 ? -0.782 -37.969 -15.82 1 98.56 298 LEU A O 1
ATOM 2329 N N . LEU A 1 299 ? 0.744 -37.375 -14.375 1 98.69 299 LEU A N 1
ATOM 2330 C CA . LEU A 1 299 ? 1.134 -36.125 -15.016 1 98.69 299 LEU A CA 1
ATOM 2331 C C . LEU A 1 299 ? 2.531 -36.25 -15.617 1 98.69 299 LEU A C 1
ATOM 2333 O O . LEU A 1 299 ? 3.521 -36.312 -14.883 1 98.69 299 LEU A O 1
ATOM 2337 N N . GLN A 1 300 ? 2.594 -36.312 -16.906 1 98.44 300 GLN A N 1
ATOM 2338 C CA . GLN A 1 300 ? 3.867 -36.312 -17.625 1 98.44 300 GLN A CA 1
ATOM 2339 C C . GLN A 1 300 ? 4.105 -35 -18.344 1 98.44 300 GLN A C 1
ATOM 2341 O O . GLN A 1 300 ? 3.373 -34.656 -19.281 1 98.44 300 GLN A O 1
ATOM 2346 N N . ARG A 1 301 ? 5.086 -34.25 -17.953 1 98.19 301 ARG A N 1
ATOM 2347 C CA . ARG A 1 301 ? 5.387 -32.969 -18.547 1 98.19 301 ARG A CA 1
ATOM 2348 C C . ARG A 1 301 ? 6.852 -32.594 -18.344 1 98.19 301 ARG A C 1
ATOM 2350 O O . ARG A 1 301 ? 7.371 -32.688 -17.219 1 98.19 301 ARG A O 1
ATOM 2357 N N . ASP A 1 302 ? 7.539 -32.281 -19.422 1 98.5 302 ASP A N 1
ATOM 2358 C CA . ASP A 1 302 ? 8.906 -31.781 -19.312 1 98.5 302 ASP A CA 1
ATOM 2359 C C . ASP A 1 302 ? 8.93 -30.312 -18.875 1 98.5 302 ASP A C 1
ATOM 2361 O O . ASP A 1 302 ? 7.973 -29.578 -19.109 1 98.5 302 ASP A O 1
ATOM 2365 N N . LEU A 1 303 ? 9.938 -29.938 -18.156 1 98.75 303 LEU A N 1
ATOM 2366 C CA . LEU A 1 303 ? 10.234 -28.578 -17.766 1 98.75 303 LEU A CA 1
ATOM 2367 C C . LEU A 1 303 ? 11.43 -28.031 -18.531 1 98.75 303 LEU A C 1
ATOM 2369 O O . LEU A 1 303 ? 12.547 -28.531 -18.391 1 98.75 303 LEU A O 1
ATOM 2373 N N . VAL A 1 304 ? 11.133 -27.062 -19.328 1 98.56 304 VAL A N 1
ATOM 2374 C CA . VAL A 1 304 ? 12.188 -26.531 -20.172 1 98.56 304 VAL A CA 1
ATOM 2375 C C . VAL A 1 304 ? 12.648 -25.172 -19.625 1 98.56 304 VAL A C 1
ATOM 2377 O O . VAL A 1 304 ? 11.875 -24.219 -19.594 1 98.56 304 VAL A O 1
ATOM 2380 N N . LEU A 1 305 ? 13.906 -25.047 -19.219 1 98.38 305 LEU A N 1
ATOM 2381 C CA . LEU A 1 305 ? 14.477 -23.828 -18.656 1 98.38 305 LEU A CA 1
ATOM 2382 C C . LEU A 1 305 ? 15.094 -22.969 -19.75 1 98.38 305 LEU A C 1
ATOM 2384 O O . LEU A 1 305 ? 15.656 -23.484 -20.719 1 98.38 305 LEU A O 1
ATOM 2388 N N . VAL A 1 306 ? 14.984 -21.734 -19.562 1 97.12 306 VAL A N 1
ATOM 2389 C CA . VAL A 1 306 ? 15.547 -20.75 -20.484 1 97.12 306 VAL A CA 1
ATOM 2390 C C . VAL A 1 306 ? 16.922 -20.312 -20 1 97.12 306 VAL A C 1
ATOM 2392 O O . VAL A 1 306 ? 17.078 -19.906 -18.844 1 97.12 306 VAL A O 1
ATOM 2395 N N . PRO A 1 307 ? 17.922 -20.438 -20.812 1 96.38 307 PRO A N 1
ATOM 2396 C CA . PRO A 1 307 ? 19.234 -19.906 -20.406 1 96.38 307 PRO A CA 1
ATOM 2397 C C . PRO A 1 307 ? 19.172 -18.453 -19.969 1 96.38 307 PRO A C 1
ATOM 2399 O O . PRO A 1 307 ? 18.469 -17.641 -20.578 1 96.38 307 PRO A O 1
ATOM 2402 N N . GLU A 1 308 ? 19.891 -18.125 -18.922 1 95 308 GLU A N 1
ATOM 2403 C CA . GLU A 1 308 ? 19.844 -16.812 -18.281 1 95 308 GLU A CA 1
ATOM 2404 C C . GLU A 1 308 ? 20.172 -15.703 -19.281 1 95 308 GLU A C 1
ATOM 2406 O O . GLU A 1 308 ? 19.562 -14.641 -19.266 1 95 308 GLU A O 1
ATOM 2411 N N . ALA A 1 309 ? 21.188 -15.883 -20.062 1 92.56 309 ALA A N 1
ATOM 2412 C CA . ALA A 1 309 ? 21.641 -14.883 -21.031 1 92.56 309 ALA A CA 1
ATOM 2413 C C . ALA A 1 309 ? 20.516 -14.516 -22 1 92.56 309 ALA A C 1
ATOM 2415 O O . ALA A 1 309 ? 20.344 -13.344 -22.328 1 92.56 309 ALA A O 1
ATOM 2416 N N . LYS A 1 310 ? 19.797 -15.5 -22.438 1 90.88 310 LYS A N 1
ATOM 2417 C CA . LYS A 1 310 ? 18.688 -15.281 -23.375 1 90.88 310 LYS A CA 1
ATOM 2418 C C . LYS A 1 310 ? 17.547 -14.516 -22.719 1 90.88 310 LYS A C 1
ATOM 2420 O O . LYS A 1 310 ? 16.984 -13.586 -23.312 1 90.88 310 LYS A O 1
ATOM 2425 N N . SER A 1 311 ? 17.234 -14.906 -21.531 1 90.56 311 SER A N 1
ATOM 2426 C CA . SER A 1 311 ? 16.156 -14.25 -20.781 1 90.56 311 SER A CA 1
ATOM 2427 C C . SER A 1 311 ? 16.5 -12.789 -20.5 1 90.56 311 SER A C 1
ATOM 2429 O O . SER A 1 311 ? 15.648 -11.914 -20.656 1 90.56 311 SER A O 1
ATOM 2431 N N . ARG A 1 312 ? 17.703 -12.508 -20.109 1 90.44 312 ARG A N 1
ATOM 2432 C CA . ARG A 1 312 ? 18.156 -11.156 -19.781 1 90.44 312 ARG A CA 1
ATOM 2433 C C . ARG A 1 312 ? 18.078 -10.242 -21 1 90.44 312 ARG A C 1
ATOM 2435 O O . ARG A 1 312 ? 17.703 -9.078 -20.891 1 90.44 312 ARG A O 1
ATOM 2442 N N . GLU A 1 313 ? 18.484 -10.75 -22.094 1 90.62 313 GLU A N 1
ATOM 2443 C CA . GLU A 1 313 ? 18.469 -9.969 -23.328 1 90.62 313 GLU A CA 1
ATOM 2444 C C . GLU A 1 313 ? 17.047 -9.531 -23.688 1 90.62 313 GLU A C 1
ATOM 2446 O O . GLU A 1 313 ? 16.812 -8.367 -24.016 1 90.62 313 GLU A O 1
ATOM 2451 N N . VAL A 1 314 ? 16.125 -10.445 -23.609 1 88.69 314 VAL A N 1
ATOM 2452 C CA . VAL A 1 314 ? 14.742 -10.148 -23.953 1 88.69 314 VAL A CA 1
ATOM 2453 C C . VAL A 1 314 ? 14.164 -9.156 -22.953 1 88.69 314 VAL A C 1
ATOM 2455 O O . VAL A 1 314 ? 13.492 -8.195 -23.328 1 88.69 314 VAL A O 1
ATOM 2458 N N . PHE A 1 315 ? 14.469 -9.344 -21.703 1 90.56 315 PHE A N 1
ATOM 2459 C CA . PHE A 1 315 ? 13.984 -8.453 -20.656 1 90.56 315 PHE A CA 1
ATOM 2460 C C . PHE A 1 315 ? 14.5 -7.039 -20.859 1 90.56 315 PHE A C 1
ATOM 2462 O O . PHE A 1 315 ? 13.734 -6.074 -20.812 1 90.56 315 PHE A O 1
ATOM 2469 N N . GLU A 1 316 ? 15.781 -6.91 -21.094 1 91.31 316 GLU A N 1
ATOM 2470 C CA . GLU A 1 316 ? 16.406 -5.598 -21.219 1 91.31 316 GLU A CA 1
ATOM 2471 C C . GLU A 1 316 ? 15.875 -4.844 -22.438 1 91.31 316 GLU A C 1
ATOM 2473 O O . GLU A 1 316 ? 15.656 -3.633 -22.375 1 91.31 316 GLU A O 1
ATOM 2478 N N . GLN A 1 317 ? 15.641 -5.562 -23.484 1 90.69 317 GLN A N 1
ATOM 2479 C CA . GLN A 1 317 ? 15.078 -4.941 -24.672 1 90.69 317 GLN A CA 1
ATOM 2480 C C . GLN A 1 317 ? 13.664 -4.438 -24.422 1 90.69 317 GLN A C 1
ATOM 2482 O O . GLN A 1 317 ? 13.328 -3.305 -24.781 1 90.69 317 GLN A O 1
ATOM 2487 N N . ASN A 1 318 ? 12.883 -5.234 -23.797 1 90.88 318 ASN A N 1
ATOM 2488 C CA . ASN A 1 318 ? 11.508 -4.855 -23.5 1 90.88 318 ASN A CA 1
ATOM 2489 C C . ASN A 1 318 ? 11.445 -3.705 -22.5 1 90.88 318 ASN A C 1
ATOM 2491 O O . ASN A 1 318 ? 10.617 -2.807 -22.625 1 90.88 318 ASN A O 1
ATOM 2495 N N . ALA A 1 319 ? 12.336 -3.771 -21.516 1 91.06 319 ALA A N 1
ATOM 2496 C CA . ALA A 1 319 ? 12.383 -2.734 -20.5 1 91.06 319 ALA A CA 1
ATOM 2497 C C . ALA A 1 319 ? 12.742 -1.378 -21.094 1 91.06 319 ALA A C 1
ATOM 2499 O O . ALA A 1 319 ? 12.164 -0.354 -20.719 1 91.06 319 ALA A O 1
ATOM 2500 N N . LYS A 1 320 ? 13.711 -1.381 -21.953 1 91.44 320 LYS A N 1
ATOM 2501 C CA . LYS A 1 320 ? 14.109 -0.151 -22.641 1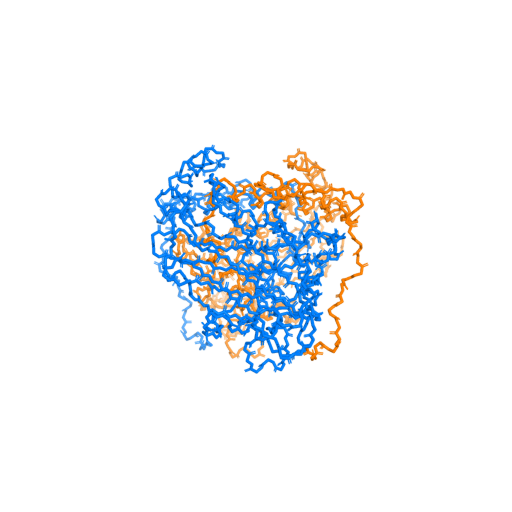 91.44 320 LYS A CA 1
ATOM 2502 C C . LYS A 1 320 ? 12.945 0.447 -23.422 1 91.44 320 LYS A C 1
ATOM 2504 O O . LYS A 1 320 ? 12.727 1.66 -23.391 1 91.44 320 LYS A O 1
ATOM 2509 N N . GLU A 1 321 ? 12.172 -0.43 -24.047 1 89.69 321 GLU A N 1
ATOM 2510 C CA . GLU A 1 321 ? 11.023 0.029 -24.828 1 89.69 321 GLU A CA 1
ATOM 2511 C C . GLU A 1 321 ? 9.922 0.562 -23.922 1 89.69 321 GLU A C 1
ATOM 2513 O O . GLU A 1 321 ? 9.281 1.564 -24.25 1 89.69 321 GLU A O 1
ATOM 2518 N N . ALA A 1 322 ? 9.734 -0.024 -22.859 1 89.56 322 ALA A N 1
ATOM 2519 C CA . ALA A 1 322 ? 8.68 0.342 -21.922 1 89.56 322 ALA A CA 1
ATOM 2520 C C . ALA A 1 322 ? 8.977 1.682 -21.25 1 89.56 322 ALA A C 1
ATOM 2522 O O . ALA A 1 322 ? 8.055 2.457 -20.969 1 89.56 322 ALA A O 1
ATOM 2523 N N . LYS A 1 323 ? 10.242 1.947 -20.984 1 87 323 LYS A N 1
ATOM 2524 C CA . LYS A 1 323 ? 10.664 3.174 -20.312 1 87 323 LYS A CA 1
ATOM 2525 C C . LYS A 1 323 ? 10.25 4.406 -21.109 1 87 323 LYS A C 1
ATOM 2527 O O . LYS A 1 323 ? 10 5.469 -20.531 1 87 323 LYS A O 1
ATOM 2532 N N . LYS A 1 324 ? 10.062 4.254 -22.391 1 85.31 324 LYS A N 1
ATOM 2533 C CA . LYS A 1 324 ? 9.672 5.363 -23.25 1 85.31 324 LYS A CA 1
ATOM 2534 C C . LY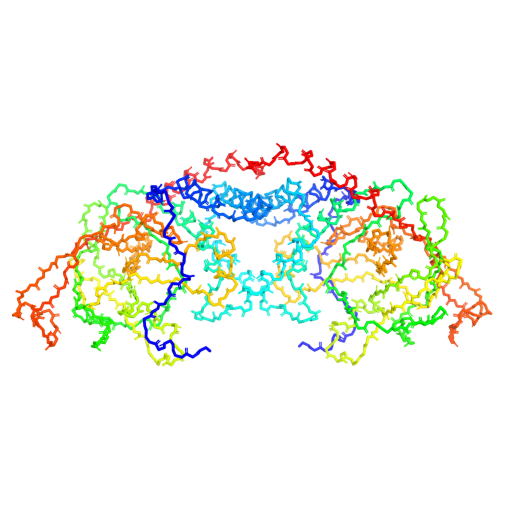S A 1 324 ? 8.25 5.82 -22.953 1 85.31 324 LYS A C 1
ATOM 2536 O O . LYS A 1 324 ? 7.883 6.961 -23.25 1 85.31 324 LYS A O 1
ATOM 2541 N N . ASN A 1 325 ? 7.449 4.953 -22.312 1 83.75 325 ASN A N 1
ATOM 2542 C CA . ASN A 1 325 ? 6.043 5.238 -22.031 1 83.75 325 ASN A CA 1
ATOM 2543 C C . ASN A 1 325 ? 5.852 5.75 -20.609 1 83.75 325 ASN A C 1
ATOM 2545 O O . ASN A 1 325 ? 4.742 6.113 -20.219 1 83.75 325 ASN A O 1
ATOM 2549 N N . ALA A 1 326 ? 6.914 5.832 -19.891 1 86.62 326 ALA A N 1
ATOM 2550 C CA . ALA A 1 326 ? 6.801 6.289 -18.516 1 86.62 326 ALA A CA 1
ATOM 2551 C C . ALA A 1 326 ? 6.605 7.801 -18.453 1 86.62 326 ALA A C 1
ATOM 2553 O O . ALA A 1 326 ? 7.234 8.547 -19.203 1 86.62 326 ALA A O 1
ATOM 2554 N N . PRO A 1 327 ? 5.738 8.273 -17.562 1 81.62 327 PRO A N 1
ATOM 2555 C CA . PRO A 1 327 ? 5.496 9.719 -17.469 1 81.62 327 PRO A CA 1
ATOM 2556 C C . PRO A 1 327 ? 6.754 10.5 -17.109 1 81.62 327 PRO A C 1
ATOM 2558 O O . PRO A 1 327 ? 6.902 11.656 -17.516 1 81.62 327 PRO A O 1
ATOM 2561 N N . VAL A 1 328 ? 7.59 9.844 -16.312 1 81.88 328 VAL A N 1
ATOM 2562 C CA . VAL A 1 328 ? 8.82 10.516 -15.914 1 81.88 328 VAL A CA 1
ATOM 2563 C C . VAL A 1 328 ? 10.023 9.641 -16.234 1 81.88 328 VAL A C 1
ATOM 2565 O O . VAL A 1 328 ? 10.172 8.547 -15.68 1 81.88 328 VAL A O 1
ATOM 2568 N N . ALA A 1 329 ? 10.789 10 -17.297 1 72.44 329 ALA A N 1
ATOM 2569 C CA . ALA A 1 329 ? 11.945 9.227 -17.734 1 72.44 329 ALA A CA 1
ATOM 2570 C C . ALA A 1 329 ? 13.195 9.609 -16.969 1 72.44 329 ALA A C 1
ATOM 2572 O O . ALA A 1 329 ? 13.344 10.758 -16.531 1 72.44 329 ALA A O 1
ATOM 2573 N N . MET B 1 1 ? -7.094 -19.188 15.008 1 31.95 1 MET B N 1
ATOM 2574 C CA . MET B 1 1 ? -8.031 -19.719 14.016 1 31.95 1 MET B CA 1
ATOM 2575 C C . MET B 1 1 ? -8.039 -21.234 14.031 1 31.95 1 MET B C 1
ATOM 2577 O O . MET B 1 1 ? -6.984 -21.875 14.078 1 31.95 1 MET B O 1
ATOM 2581 N N . GLY B 1 2 ? -9.039 -21.766 14.375 1 38.66 2 GLY B N 1
ATOM 2582 C CA . GLY B 1 2 ? -9.281 -23.188 14.547 1 38.66 2 GLY B CA 1
ATOM 2583 C C . GLY B 1 2 ? -8.852 -24.016 13.344 1 38.66 2 GLY B C 1
ATOM 2584 O O . GLY B 1 2 ? -8.641 -23.469 12.258 1 38.66 2 GLY B O 1
ATOM 2585 N N . GLU B 1 3 ? -8.305 -25.219 13.547 1 50.22 3 GLU B N 1
ATOM 2586 C CA . GLU B 1 3 ? -8.047 -26.234 12.539 1 50.22 3 GLU B CA 1
ATOM 2587 C C . GLU B 1 3 ? -9.125 -26.234 11.461 1 50.22 3 GLU B C 1
ATOM 2589 O O . GLU B 1 3 ? -10.32 -26.266 11.773 1 50.22 3 GLU B O 1
ATOM 2594 N N . PRO B 1 4 ? -8.844 -25.688 10.281 1 59.31 4 PRO B N 1
ATOM 2595 C CA . PRO B 1 4 ? -9.945 -25.891 9.336 1 59.31 4 PRO B CA 1
ATOM 2596 C C . PRO B 1 4 ? -10.484 -27.312 9.344 1 59.31 4 PRO B C 1
ATOM 2598 O O . PRO B 1 4 ? -9.703 -28.266 9.32 1 59.31 4 PRO B O 1
ATOM 2601 N N . GLU B 1 5 ? -11.5 -27.688 10.109 1 64.38 5 GLU B N 1
ATOM 2602 C CA . GLU B 1 5 ? -12.242 -28.953 9.984 1 64.38 5 GLU B CA 1
ATOM 2603 C C . GLU B 1 5 ? -13.031 -29 8.68 1 64.38 5 GLU B C 1
ATOM 2605 O O . GLU B 1 5 ? -13.789 -28.078 8.375 1 64.38 5 GLU B O 1
ATOM 2610 N N . GLY B 1 6 ? -12.547 -30 7.703 1 78.31 6 GLY B N 1
ATOM 2611 C CA . GLY B 1 6 ? -13.305 -30.219 6.48 1 78.31 6 GLY B CA 1
ATOM 2612 C C . GLY B 1 6 ? -12.672 -29.578 5.262 1 78.31 6 GLY B C 1
ATOM 2613 O O . GLY B 1 6 ? -11.469 -29.297 5.25 1 78.31 6 GLY B O 1
ATOM 2614 N N . LYS B 1 7 ? -13.422 -29.422 4.176 1 88.12 7 LYS B N 1
ATOM 2615 C CA . LYS B 1 7 ? -12.969 -28.891 2.896 1 88.12 7 LYS B CA 1
ATOM 2616 C C . LYS B 1 7 ? -12.969 -27.359 2.912 1 88.12 7 LYS B C 1
ATOM 2618 O O . LYS B 1 7 ? -13.789 -26.734 3.586 1 88.12 7 LYS B O 1
ATOM 2623 N N . ALA B 1 8 ? -11.977 -26.797 2.293 1 90 8 ALA B N 1
ATOM 2624 C CA . ALA B 1 8 ? -11.945 -25.344 2.139 1 90 8 ALA B CA 1
ATOM 2625 C C . ALA B 1 8 ? -13.211 -24.828 1.471 1 90 8 ALA B C 1
ATOM 2627 O O . ALA B 1 8 ? -13.727 -25.453 0.538 1 90 8 ALA B O 1
ATOM 2628 N N . VAL B 1 9 ? -13.75 -23.75 1.967 1 88.56 9 VAL B N 1
ATOM 2629 C CA . VAL B 1 9 ? -15.039 -23.25 1.518 1 88.56 9 VAL B CA 1
ATOM 2630 C C . VAL B 1 9 ? -14.852 -21.906 0.803 1 88.56 9 VAL B C 1
ATOM 2632 O O . VAL B 1 9 ? -14.156 -21.016 1.309 1 88.56 9 VAL B O 1
ATOM 2635 N N . SER B 1 10 ? -15.453 -21.797 -0.348 1 94.81 10 SER B N 1
ATOM 2636 C CA . SER B 1 10 ? -15.406 -20.578 -1.135 1 94.81 10 SER B CA 1
ATOM 2637 C C . SER B 1 10 ? -16.156 -19.438 -0.444 1 94.81 10 SER B C 1
ATOM 2639 O O . SER B 1 10 ? -16.797 -19.656 0.59 1 94.81 10 SER B O 1
ATOM 2641 N N . ASN B 1 11 ? -16.047 -18.203 -0.899 1 96 11 ASN B N 1
ATOM 2642 C CA . ASN B 1 11 ? -16.781 -17.078 -0.331 1 96 11 ASN B CA 1
ATOM 2643 C C . ASN B 1 11 ? -18.219 -17.031 -0.827 1 96 11 ASN B C 1
ATOM 2645 O O . ASN B 1 11 ? -18.953 -16.094 -0.544 1 96 11 ASN B O 1
ATOM 2649 N N . GLY B 1 12 ? -18.609 -18.016 -1.625 1 96 12 GLY B N 1
ATOM 2650 C CA . GLY B 1 12 ? -20 -18.188 -2.027 1 96 12 GLY B CA 1
ATOM 2651 C C . GLY B 1 12 ? -20.328 -17.5 -3.34 1 96 12 GLY B C 1
ATOM 2652 O O . GLY B 1 12 ? -21.438 -17.641 -3.857 1 96 12 GLY B O 1
ATOM 2653 N N . LEU B 1 13 ? -19.453 -16.75 -3.928 1 96.94 13 LEU B N 1
ATOM 2654 C CA . LEU B 1 13 ? -19.719 -16.062 -5.188 1 96.94 13 LEU B CA 1
ATOM 2655 C C . LEU B 1 13 ? -19.391 -16.969 -6.375 1 96.94 13 LEU B C 1
ATOM 2657 O O . LEU B 1 13 ? -18.406 -17.719 -6.352 1 96.94 13 LEU B O 1
ATOM 2661 N N . PRO B 1 14 ? -20.172 -16.984 -7.41 1 96.25 14 PRO B N 1
ATOM 2662 C CA . PRO B 1 14 ? -19.969 -17.797 -8.609 1 96.25 14 PRO B CA 1
ATOM 2663 C C . PRO B 1 14 ? -18.875 -17.234 -9.516 1 96.25 14 PRO B C 1
ATOM 2665 O O . PRO B 1 14 ? -18.422 -16.109 -9.312 1 96.25 14 PRO B O 1
ATOM 2668 N N . PRO B 1 15 ? -18.438 -18.047 -10.516 1 96.62 15 PRO B N 1
ATOM 2669 C CA . PRO B 1 15 ? -17.594 -17.453 -11.562 1 96.62 15 PRO B CA 1
ATOM 2670 C C . PRO B 1 15 ? -18.266 -16.266 -12.258 1 96.62 15 PRO B C 1
ATOM 2672 O O . PRO B 1 15 ? -19.484 -16.125 -12.219 1 96.62 15 PRO B O 1
ATOM 2675 N N . PRO B 1 16 ? -17.422 -15.359 -12.797 1 97.56 16 PRO B N 1
ATOM 2676 C CA . PRO B 1 16 ? -18.031 -14.25 -13.539 1 97.56 16 PRO B CA 1
ATOM 2677 C C . PRO B 1 16 ? -18.938 -14.719 -14.664 1 97.56 16 PRO B C 1
ATOM 2679 O O . PRO B 1 16 ? -18.719 -15.789 -15.234 1 97.56 16 PRO B O 1
ATOM 2682 N N . PRO B 1 17 ? -20 -14.031 -15.023 1 96.81 17 PRO B N 1
ATOM 2683 C CA . PRO B 1 17 ? -20.953 -14.422 -16.062 1 96.81 17 PRO B CA 1
ATOM 2684 C C . PRO B 1 17 ? -20.438 -14.172 -17.469 1 96.81 17 PRO B C 1
ATOM 2686 O O . PRO B 1 17 ? -21.219 -13.898 -18.375 1 96.81 17 PRO B O 1
ATOM 2689 N N . PHE B 1 18 ? -19.156 -14.008 -17.641 1 97.12 18 PHE B N 1
ATOM 2690 C CA . PHE B 1 18 ? -18.5 -13.844 -18.922 1 97.12 18 PHE B CA 1
ATOM 2691 C C . PHE B 1 18 ? -17.203 -14.641 -18.984 1 97.12 18 PHE B C 1
ATOM 2693 O O . PHE B 1 18 ? -16.641 -14.992 -17.938 1 97.12 18 PHE B O 1
ATOM 2700 N N . GLU B 1 19 ? -16.797 -14.953 -20.172 1 95.69 19 GLU B N 1
ATOM 2701 C CA . GLU B 1 19 ? -15.539 -15.672 -20.359 1 95.69 19 GLU B CA 1
ATOM 2702 C C . GLU B 1 19 ? -14.352 -14.719 -20.375 1 95.69 19 GLU B C 1
ATOM 2704 O O . GLU B 1 19 ? -14.445 -13.609 -20.906 1 95.69 19 GLU B O 1
ATOM 2709 N N . LEU B 1 20 ? -13.312 -15.094 -19.766 1 97.31 20 LEU B N 1
ATOM 2710 C CA . LEU B 1 20 ? -12.047 -14.367 -19.797 1 97.31 20 LEU B CA 1
ATOM 2711 C C . LEU B 1 20 ? -10.984 -15.164 -20.562 1 97.31 20 LEU B C 1
ATOM 2713 O O . LEU B 1 20 ? -10.875 -16.375 -20.391 1 97.31 20 LEU B O 1
ATOM 2717 N N . PRO B 1 21 ? -10.281 -14.5 -21.484 1 97 21 PRO B N 1
ATOM 2718 C CA . PRO B 1 21 ? -9.109 -15.195 -22.016 1 97 21 PRO B CA 1
ATOM 2719 C C . PRO B 1 21 ? -8.086 -15.531 -20.922 1 97 21 PRO B C 1
ATOM 2721 O O . PRO B 1 21 ? -8.039 -14.867 -19.891 1 97 21 PRO B O 1
ATOM 2724 N N . TYR B 1 22 ? -7.27 -16.594 -21.156 1 96.06 22 TYR B N 1
ATOM 2725 C CA . TYR B 1 22 ? -6.156 -16.844 -20.25 1 96.06 22 TYR B CA 1
ATOM 2726 C C . TYR B 1 22 ? -5.223 -15.648 -20.188 1 96.06 22 TYR B C 1
ATOM 2728 O O . TYR B 1 22 ? -4.934 -15.023 -21.203 1 96.06 22 TYR B O 1
ATOM 2736 N N . PRO B 1 23 ? -4.754 -15.297 -19.031 1 94.94 23 PRO B N 1
ATOM 2737 C CA . PRO B 1 23 ? -3.914 -14.109 -18.859 1 94.94 23 PRO B CA 1
ATOM 2738 C C . PRO B 1 23 ? -2.463 -14.344 -19.266 1 94.94 23 PRO B C 1
ATOM 2740 O O . PRO B 1 23 ? -1.559 -14.242 -18.438 1 94.94 23 PRO B O 1
ATOM 2743 N N . ASP B 1 24 ? -2.225 -14.5 -20.594 1 91.69 24 ASP B N 1
ATOM 2744 C CA . ASP B 1 24 ? -0.945 -14.969 -21.109 1 91.69 24 ASP B CA 1
ATOM 2745 C C . ASP B 1 24 ? -0.023 -13.797 -21.438 1 91.69 24 ASP B C 1
ATOM 2747 O O . ASP B 1 24 ? 1.109 -13.992 -21.875 1 91.69 24 ASP B O 1
ATOM 2751 N N . SER B 1 25 ? -0.529 -12.555 -21.25 1 93.12 25 SER B N 1
ATOM 2752 C CA . SER B 1 25 ? 0.267 -11.352 -21.484 1 93.12 25 SER B CA 1
ATOM 2753 C C . SER B 1 25 ? -0.126 -10.234 -20.531 1 93.12 25 SER B C 1
ATOM 2755 O O . SER B 1 25 ? -1.222 -10.25 -19.953 1 93.12 25 SER B O 1
ATOM 2757 N N . PRO B 1 26 ? 0.778 -9.258 -20.359 1 94.44 26 PRO B N 1
ATOM 2758 C CA . PRO B 1 26 ? 0.473 -8.133 -19.484 1 94.44 26 PRO B CA 1
ATOM 2759 C C . PRO B 1 26 ? -0.819 -7.414 -19.859 1 94.44 26 PRO B C 1
ATOM 2761 O O . PRO B 1 26 ? -1.624 -7.074 -18.984 1 94.44 26 PRO B O 1
ATOM 2764 N N . ASP B 1 27 ? -1.044 -7.254 -21.172 1 95.69 27 ASP B N 1
ATOM 2765 C CA . ASP B 1 27 ? -2.238 -6.551 -21.625 1 95.69 27 ASP B CA 1
ATOM 2766 C C . ASP B 1 27 ? -3.504 -7.328 -21.266 1 95.69 27 ASP B C 1
ATOM 2768 O O . ASP B 1 27 ? -4.508 -6.734 -20.859 1 95.69 27 ASP B O 1
ATOM 2772 N N . VAL B 1 28 ? -3.467 -8.617 -21.406 1 97.19 28 VAL B N 1
ATOM 2773 C CA . VAL B 1 28 ? -4.641 -9.453 -21.141 1 97.19 28 VAL B CA 1
ATOM 2774 C C . VAL B 1 28 ? -4.906 -9.508 -19.641 1 97.19 28 VAL B C 1
ATOM 2776 O O . VAL B 1 28 ? -6.062 -9.484 -19.203 1 97.19 28 VAL B O 1
ATOM 2779 N N . ILE B 1 29 ? -3.867 -9.57 -18.812 1 97.81 29 ILE B N 1
ATOM 2780 C CA . ILE B 1 29 ? -4.016 -9.547 -17.375 1 97.81 29 ILE B CA 1
ATOM 2781 C C . ILE B 1 29 ? -4.781 -8.297 -16.953 1 97.81 29 ILE B C 1
ATOM 2783 O O . ILE B 1 29 ? -5.762 -8.383 -16.203 1 97.81 29 ILE B O 1
ATOM 2787 N N . THR B 1 30 ? -4.359 -7.137 -17.453 1 98.06 30 THR B N 1
ATOM 2788 C CA . THR B 1 30 ? -4.984 -5.863 -17.109 1 98.06 30 THR B CA 1
ATOM 2789 C C . THR B 1 30 ? -6.43 -5.816 -17.594 1 98.06 30 THR B C 1
ATOM 2791 O O . THR B 1 30 ? -7.336 -5.441 -16.859 1 98.06 30 THR B O 1
ATOM 2794 N N . SER B 1 31 ? -6.637 -6.227 -18.859 1 98.06 31 SER B N 1
ATOM 2795 C CA . SER B 1 31 ? -7.98 -6.199 -19.422 1 98.06 31 SER B CA 1
ATOM 2796 C C . SER B 1 31 ? -8.93 -7.113 -18.656 1 98.06 31 SER B C 1
ATOM 2798 O O . SER B 1 31 ? -10.078 -6.75 -18.406 1 98.06 31 SER B O 1
ATOM 2800 N N . ASN B 1 32 ? -8.477 -8.328 -18.297 1 98.44 32 ASN B N 1
ATOM 2801 C CA . ASN B 1 32 ? -9.281 -9.25 -17.516 1 98.44 32 ASN B CA 1
ATOM 2802 C C . ASN B 1 32 ? -9.688 -8.641 -16.172 1 98.44 32 ASN B C 1
ATOM 2804 O O . ASN B 1 32 ? -10.852 -8.719 -15.781 1 98.44 32 ASN B O 1
ATOM 2808 N N . LEU B 1 33 ? -8.734 -8.062 -15.5 1 98.38 33 LEU B N 1
ATOM 2809 C CA . LEU B 1 33 ? -9.016 -7.516 -14.172 1 98.38 33 LEU B CA 1
ATOM 2810 C C . LEU B 1 33 ? -9.977 -6.336 -14.266 1 98.38 33 LEU B C 1
ATOM 2812 O O . LEU B 1 33 ? -10.852 -6.172 -13.414 1 98.38 33 LEU B O 1
ATOM 2816 N N . LEU B 1 34 ? -9.797 -5.457 -15.289 1 98.25 34 LEU B N 1
ATOM 2817 C CA . LEU B 1 34 ? -10.719 -4.34 -15.477 1 98.25 34 LEU B CA 1
ATOM 2818 C C . LEU B 1 34 ? -12.133 -4.836 -15.758 1 98.25 34 LEU B C 1
ATOM 2820 O O . LEU B 1 34 ? -13.102 -4.242 -15.289 1 98.25 34 LEU B O 1
ATOM 2824 N N . ARG B 1 35 ? -12.242 -5.926 -16.516 1 98.12 35 ARG B N 1
ATOM 2825 C CA . ARG B 1 35 ? -13.555 -6.52 -16.766 1 98.12 35 ARG B CA 1
ATOM 2826 C C . ARG B 1 35 ? -14.156 -7.062 -15.477 1 98.12 35 ARG B C 1
ATOM 2828 O O . ARG B 1 35 ? -15.352 -6.879 -15.211 1 98.12 35 ARG B O 1
ATOM 2835 N N . LEU B 1 36 ? -13.406 -7.719 -14.695 1 98.44 36 LEU B N 1
ATOM 2836 C CA . LEU B 1 36 ? -13.867 -8.25 -13.422 1 98.44 36 LEU B CA 1
ATOM 2837 C C . LEU B 1 36 ? -14.281 -7.121 -12.484 1 98.44 36 LEU B C 1
ATOM 2839 O O . LEU B 1 36 ? -15.227 -7.277 -11.703 1 98.44 36 LEU B O 1
ATOM 2843 N N . ALA B 1 37 ? -13.578 -5.98 -12.523 1 97.88 37 ALA B N 1
ATOM 2844 C CA . ALA B 1 37 ? -13.891 -4.84 -11.672 1 97.88 37 ALA B CA 1
ATOM 2845 C C . ALA B 1 37 ? -15.297 -4.312 -11.953 1 97.88 37 ALA B C 1
ATOM 2847 O O . ALA B 1 37 ? -15.898 -3.652 -11.109 1 97.88 37 ALA B O 1
ATOM 2848 N N . GLU B 1 38 ? -15.797 -4.633 -13.148 1 97.19 38 GLU B N 1
ATOM 2849 C CA . GLU B 1 38 ? -17.156 -4.227 -13.508 1 97.19 38 GLU B CA 1
ATOM 2850 C C . GLU B 1 38 ? -18.188 -4.918 -12.625 1 97.19 38 GLU B C 1
ATOM 2852 O O . GLU B 1 38 ? -19.328 -4.473 -12.539 1 97.19 38 GLU B O 1
ATOM 2857 N N . LEU B 1 39 ? -17.828 -5.961 -11.953 1 97.75 39 LEU B N 1
ATOM 2858 C CA . LEU B 1 39 ? -18.75 -6.711 -11.109 1 97.75 39 LEU B CA 1
ATOM 2859 C C . LEU B 1 39 ? -18.938 -6.012 -9.766 1 97.75 39 LEU B C 1
ATOM 2861 O O . LEU B 1 39 ? -19.828 -6.379 -8.992 1 97.75 39 LEU B O 1
ATOM 2865 N N . THR B 1 40 ? -18.141 -4.992 -9.453 1 97.94 40 THR B N 1
ATOM 2866 C CA . THR B 1 40 ? -18.281 -4.254 -8.203 1 97.94 40 THR B CA 1
ATOM 2867 C C . THR B 1 40 ? -19.641 -3.559 -8.133 1 97.94 40 THR B C 1
ATOM 2869 O O . THR B 1 40 ? -19.938 -2.688 -8.953 1 97.94 40 THR B O 1
ATOM 2872 N N . PRO B 1 41 ? -20.391 -3.861 -7.156 1 97.25 41 PRO B N 1
ATOM 2873 C CA . PRO B 1 41 ? -21.766 -3.357 -7.145 1 97.25 41 PRO B CA 1
ATOM 2874 C C . PRO B 1 41 ? -21.844 -1.854 -6.887 1 97.25 41 PRO B C 1
ATOM 2876 O O . PRO B 1 41 ? -22.656 -1.158 -7.496 1 97.25 41 PRO B O 1
ATOM 2879 N N . ASN B 1 42 ? -21.078 -1.325 -5.988 1 97.38 42 ASN B N 1
ATOM 2880 C CA . ASN B 1 42 ? -21.094 0.101 -5.68 1 97.38 42 ASN B CA 1
ATOM 2881 C C . ASN B 1 42 ? -20.391 0.914 -6.773 1 97.38 42 ASN B C 1
ATOM 2883 O O . ASN B 1 42 ? -19.219 0.701 -7.062 1 97.38 42 ASN B O 1
ATOM 2887 N N . GLU B 1 43 ? -21.094 1.822 -7.383 1 96.81 43 GLU B N 1
ATOM 2888 C CA . GLU B 1 43 ? -20.609 2.576 -8.531 1 96.81 43 GLU B CA 1
ATOM 2889 C C . GLU B 1 43 ? -19.328 3.346 -8.195 1 96.81 43 GLU B C 1
ATOM 2891 O O . GLU B 1 43 ? -18.375 3.361 -8.977 1 96.81 43 GLU B O 1
ATOM 2896 N N . ARG B 1 44 ? -19.328 3.998 -7.047 1 96.75 44 ARG B N 1
ATOM 2897 C CA . ARG B 1 44 ? -18.172 4.773 -6.621 1 96.75 44 ARG B CA 1
ATOM 2898 C C . ARG B 1 44 ? -16.969 3.871 -6.387 1 96.75 44 ARG B C 1
ATOM 2900 O O . ARG B 1 44 ? -15.859 4.168 -6.855 1 96.75 44 ARG B O 1
ATOM 2907 N N . ARG B 1 45 ? -17.188 2.725 -5.746 1 97.5 45 ARG B N 1
ATOM 2908 C CA . ARG B 1 45 ? -16.094 1.784 -5.508 1 97.5 45 ARG B CA 1
ATOM 2909 C C . ARG B 1 45 ? -15.586 1.189 -6.816 1 97.5 45 ARG B C 1
ATOM 2911 O O . ARG B 1 45 ? -14.383 0.951 -6.973 1 97.5 45 ARG B O 1
ATOM 2918 N N . ARG B 1 46 ? -16.516 0.927 -7.715 1 97.81 46 ARG B N 1
ATOM 2919 C CA . ARG B 1 46 ? -16.141 0.425 -9.031 1 97.81 46 ARG B CA 1
ATOM 2920 C C . ARG B 1 46 ? -15.242 1.418 -9.758 1 97.81 46 ARG B C 1
ATOM 2922 O O . ARG B 1 46 ? -14.219 1.032 -10.336 1 97.81 46 ARG B O 1
ATOM 2929 N N . PHE B 1 47 ? -15.625 2.707 -9.695 1 97.69 47 PHE B N 1
ATOM 2930 C CA . PHE B 1 47 ? -14.844 3.777 -10.312 1 97.69 47 PHE B CA 1
ATOM 2931 C C . PHE B 1 47 ? -13.453 3.852 -9.703 1 97.69 47 PHE B C 1
ATOM 2933 O O . PHE B 1 47 ? -12.453 3.924 -10.43 1 97.69 47 PHE B O 1
ATOM 2940 N N . LEU B 1 48 ? -13.336 3.773 -8.391 1 98.06 48 LEU B N 1
ATOM 2941 C CA . LEU B 1 48 ? -12.055 3.832 -7.699 1 98.06 48 LEU B CA 1
ATOM 2942 C C . LEU B 1 48 ? -11.195 2.613 -8.039 1 98.06 48 LEU B C 1
ATOM 2944 O O . LEU B 1 48 ? -10 2.746 -8.305 1 98.06 48 LEU B O 1
ATOM 2948 N N . ALA B 1 49 ? -11.82 1.408 -8.062 1 98.12 49 ALA B N 1
ATOM 2949 C CA . ALA B 1 49 ? -11.102 0.167 -8.32 1 98.12 49 ALA B CA 1
ATOM 2950 C C . ALA B 1 49 ? -10.508 0.167 -9.727 1 98.12 49 ALA B C 1
ATOM 2952 O O . ALA B 1 49 ? -9.328 -0.157 -9.914 1 98.12 49 ALA B O 1
ATOM 2953 N N . LYS B 1 50 ? -11.281 0.544 -10.688 1 98.06 50 LYS B N 1
ATOM 2954 C CA . LYS B 1 50 ? -10.828 0.537 -12.07 1 98.06 50 LYS B CA 1
ATOM 2955 C C . LYS B 1 50 ? -9.656 1.498 -12.273 1 98.06 50 LYS B C 1
ATOM 2957 O O . LYS B 1 50 ? -8.695 1.172 -12.969 1 98.06 50 LYS B O 1
ATOM 2962 N N . ASN B 1 51 ? -9.742 2.656 -11.664 1 98.19 51 ASN B N 1
ATOM 2963 C CA . ASN B 1 51 ? -8.664 3.631 -11.836 1 98.19 51 ASN B CA 1
ATOM 2964 C C . ASN B 1 51 ? -7.426 3.238 -11.039 1 98.19 51 ASN B C 1
ATOM 2966 O O . ASN B 1 51 ? -6.301 3.469 -11.477 1 98.19 51 ASN B O 1
ATOM 2970 N N . LEU B 1 52 ? -7.609 2.621 -9.852 1 98.31 52 LEU B N 1
ATOM 2971 C CA . LEU B 1 52 ? -6.469 2.092 -9.109 1 98.31 52 LEU B CA 1
ATOM 2972 C C . LEU B 1 52 ? -5.734 1.029 -9.922 1 98.31 52 LEU B C 1
ATOM 2974 O O . LEU B 1 52 ? -4.512 1.074 -10.047 1 98.31 52 LEU B O 1
ATOM 2978 N N . ILE B 1 53 ? -6.473 0.067 -10.477 1 98.12 53 ILE B N 1
ATOM 2979 C CA . ILE B 1 53 ? -5.914 -1.017 -11.281 1 98.12 53 ILE B CA 1
ATOM 2980 C C . ILE B 1 53 ? -5.148 -0.438 -12.469 1 98.12 53 ILE B C 1
ATOM 2982 O O . ILE B 1 53 ? -4.02 -0.848 -12.742 1 98.12 53 ILE B O 1
ATOM 2986 N N . SER B 1 54 ? -5.754 0.535 -13.117 1 97.69 54 SER B N 1
ATOM 2987 C CA . SER B 1 54 ? -5.145 1.135 -14.297 1 97.69 54 SER B CA 1
ATOM 2988 C C . SER B 1 54 ? -3.805 1.781 -13.961 1 97.69 54 SER B C 1
ATOM 2990 O O . SER B 1 54 ? -2.797 1.517 -14.617 1 97.69 54 SER B O 1
ATOM 2992 N N . HIS B 1 55 ? -3.742 2.604 -12.945 1 97.75 55 HIS B N 1
ATOM 2993 C CA . HIS B 1 55 ? -2.516 3.295 -12.57 1 97.75 55 HIS B CA 1
ATOM 2994 C C . HIS B 1 55 ? -1.466 2.314 -12.055 1 97.75 55 HIS B C 1
ATOM 2996 O O . HIS B 1 55 ? -0.285 2.428 -12.391 1 97.75 55 HIS B O 1
ATOM 3002 N N . LEU B 1 56 ? -1.882 1.322 -11.25 1 98.19 56 LEU B N 1
ATOM 3003 C CA . LEU B 1 56 ? -0.961 0.336 -10.695 1 98.19 56 LEU B CA 1
ATOM 3004 C C . LEU B 1 56 ? -0.316 -0.49 -11.797 1 98.19 56 LEU B C 1
ATOM 3006 O O . LEU B 1 56 ? 0.905 -0.662 -11.82 1 98.19 56 LEU B O 1
ATOM 3010 N N . HIS B 1 57 ? -1.147 -0.996 -12.695 1 98.31 57 HIS B N 1
ATOM 3011 C CA . HIS B 1 57 ? -0.64 -1.841 -13.773 1 98.31 57 HIS B CA 1
ATOM 3012 C C . HIS B 1 57 ? 0.229 -1.042 -14.734 1 98.31 57 HIS B C 1
ATOM 3014 O O . HIS B 1 57 ? 1.25 -1.539 -15.219 1 98.31 57 HIS B O 1
ATOM 3020 N N . GLN B 1 58 ? -0.156 0.195 -15.023 1 97.06 58 GLN B N 1
ATOM 3021 C CA . GLN B 1 58 ? 0.664 1.031 -15.898 1 97.06 58 GLN B CA 1
ATOM 3022 C C . GLN B 1 58 ? 2.025 1.311 -15.266 1 97.06 58 GLN B C 1
ATOM 3024 O O . GLN B 1 58 ? 3.049 1.284 -15.953 1 97.06 58 GLN B O 1
ATOM 3029 N N . PHE B 1 59 ? 2.074 1.586 -13.984 1 97.94 59 PHE B N 1
ATOM 3030 C CA . PHE B 1 59 ? 3.334 1.781 -13.273 1 97.94 59 PHE B CA 1
ATOM 3031 C C . PHE B 1 59 ? 4.242 0.569 -13.445 1 97.94 59 PHE B C 1
ATOM 3033 O O . PHE B 1 59 ? 5.422 0.71 -13.781 1 97.94 59 PHE B O 1
ATOM 3040 N N . VAL B 1 60 ? 3.684 -0.635 -13.195 1 98.19 60 VAL B N 1
ATOM 3041 C CA . VAL B 1 60 ? 4.461 -1.867 -13.281 1 98.19 60 VAL B CA 1
ATOM 3042 C C . VAL B 1 60 ? 4.98 -2.051 -14.703 1 98.19 60 VAL B C 1
ATOM 3044 O O . VAL B 1 60 ? 6.156 -2.357 -14.906 1 98.19 60 VAL B O 1
ATOM 3047 N N . ARG B 1 61 ? 4.152 -1.809 -15.703 1 96.12 61 ARG B N 1
ATOM 3048 C CA . ARG B 1 61 ? 4.496 -2.061 -17.094 1 96.12 61 ARG B CA 1
ATOM 3049 C C . ARG B 1 61 ? 5.535 -1.06 -17.594 1 96.12 61 ARG B C 1
ATOM 3051 O O . ARG B 1 61 ? 6.449 -1.423 -18.328 1 96.12 61 ARG B O 1
ATOM 3058 N N . GLU B 1 62 ? 5.398 0.204 -17.156 1 96 62 GLU B N 1
ATOM 3059 C CA . GLU B 1 62 ? 6.281 1.254 -17.656 1 96 62 GLU B CA 1
ATOM 3060 C C . GLU B 1 62 ? 7.652 1.184 -16.984 1 96 62 GLU B C 1
ATOM 3062 O O . GLU B 1 62 ? 8.664 1.517 -17.609 1 96 62 GLU B O 1
ATOM 3067 N N . THR B 1 63 ? 7.668 0.716 -15.766 1 96.75 63 THR B N 1
ATOM 3068 C CA . THR B 1 63 ? 8.93 0.715 -15.031 1 96.75 63 THR B CA 1
ATOM 3069 C C . THR B 1 63 ? 9.625 -0.64 -15.156 1 96.75 63 THR B C 1
ATOM 3071 O O . THR B 1 63 ? 10.789 -0.782 -14.781 1 96.75 63 THR B O 1
ATOM 3074 N N . TYR B 1 64 ? 8.828 -1.638 -15.727 1 95.81 64 TYR B N 1
ATOM 3075 C CA . TYR B 1 64 ? 9.359 -2.994 -15.789 1 95.81 64 TYR B CA 1
ATOM 3076 C C . TYR B 1 64 ? 9.938 -3.414 -14.438 1 95.81 64 TYR B C 1
ATOM 3078 O O . TYR B 1 64 ? 11.094 -3.828 -14.359 1 95.81 64 TYR B O 1
ATOM 3086 N N . LEU B 1 65 ? 9.117 -3.307 -13.445 1 97.19 65 LEU B N 1
ATOM 3087 C CA . LEU B 1 65 ? 9.461 -3.65 -12.07 1 97.19 65 LEU B CA 1
ATOM 3088 C C . LEU B 1 65 ? 10.008 -5.07 -11.984 1 97.19 65 LEU B C 1
ATOM 3090 O O . LEU B 1 65 ? 9.359 -6.02 -12.438 1 97.19 65 LEU B O 1
ATOM 3094 N N . THR B 1 66 ? 11.18 -5.223 -11.469 1 96.75 66 THR B N 1
ATOM 3095 C CA . THR B 1 66 ? 11.789 -6.543 -11.359 1 96.75 66 THR B CA 1
ATOM 3096 C C . THR B 1 66 ? 11.156 -7.336 -10.219 1 96.75 66 THR B C 1
ATOM 3098 O O . THR B 1 66 ? 10.539 -6.758 -9.32 1 96.75 66 THR B O 1
ATOM 3101 N N . THR B 1 67 ? 11.305 -8.633 -10.258 1 95.62 67 THR B N 1
ATOM 3102 C CA . THR B 1 67 ? 10.82 -9.5 -9.188 1 95.62 67 THR B CA 1
ATOM 3103 C C . THR B 1 67 ? 11.445 -9.102 -7.852 1 95.62 67 THR B C 1
ATOM 3105 O O . THR B 1 67 ? 10.758 -9.078 -6.824 1 95.62 67 THR B O 1
ATOM 3108 N N . GLN B 1 68 ? 12.703 -8.781 -7.871 1 96.31 68 GLN B N 1
ATOM 3109 C CA . GLN B 1 68 ? 13.398 -8.375 -6.648 1 96.31 68 GLN B CA 1
ATOM 3110 C C . GLN B 1 68 ? 12.812 -7.078 -6.09 1 96.31 68 GLN B C 1
ATOM 3112 O O . GLN B 1 68 ? 12.586 -6.965 -4.883 1 96.31 68 GLN B O 1
ATOM 3117 N N . GLU B 1 69 ? 12.625 -6.098 -6.938 1 98.12 69 GLU B N 1
ATOM 3118 C CA . GLU B 1 69 ? 12.031 -4.828 -6.52 1 98.12 69 GLU B CA 1
ATOM 3119 C C . GLU B 1 69 ? 10.617 -5.035 -5.973 1 98.12 69 GLU B C 1
ATOM 3121 O O . GLU B 1 69 ? 10.234 -4.398 -4.988 1 98.12 69 GLU B O 1
ATOM 3126 N N . TRP B 1 70 ? 9.859 -5.895 -6.648 1 98 70 TRP B N 1
ATOM 3127 C CA . TRP B 1 70 ? 8.523 -6.258 -6.18 1 98 70 TRP B CA 1
ATOM 3128 C C . TRP B 1 70 ? 8.586 -6.879 -4.789 1 98 70 TRP B C 1
ATOM 3130 O O . TRP B 1 70 ? 7.824 -6.5 -3.898 1 98 70 TRP B O 1
ATOM 3140 N N . GLU B 1 71 ? 9.5 -7.793 -4.555 1 96.62 71 GLU B N 1
ATOM 3141 C CA . GLU B 1 71 ? 9.664 -8.438 -3.254 1 96.62 71 GLU B CA 1
ATOM 3142 C C . GLU B 1 71 ? 10.039 -7.418 -2.178 1 96.62 71 GLU B C 1
ATOM 3144 O O . GLU B 1 71 ? 9.531 -7.477 -1.057 1 96.62 71 GLU B O 1
ATOM 3149 N N . GLU B 1 72 ? 10.906 -6.512 -2.52 1 97.81 72 GLU B N 1
ATOM 3150 C CA . GLU B 1 72 ? 11.305 -5.457 -1.59 1 97.81 72 GLU B CA 1
ATOM 3151 C C . GLU B 1 72 ? 10.125 -4.57 -1.217 1 97.81 72 GLU B C 1
ATOM 3153 O O . GLU B 1 72 ? 9.984 -4.168 -0.06 1 97.81 72 GLU B O 1
ATOM 3158 N N . ALA B 1 73 ? 9.297 -4.246 -2.205 1 98.38 73 ALA B N 1
ATOM 3159 C CA . ALA B 1 73 ? 8.109 -3.438 -1.945 1 98.38 73 ALA B CA 1
ATOM 3160 C C . ALA B 1 73 ? 7.145 -4.164 -1.014 1 98.38 73 ALA B C 1
ATOM 3162 O O . ALA B 1 73 ? 6.574 -3.561 -0.101 1 98.38 73 ALA B O 1
ATOM 3163 N N . ILE B 1 74 ? 6.969 -5.5 -1.245 1 97.88 74 ILE B N 1
ATOM 3164 C CA . ILE B 1 74 ? 6.109 -6.312 -0.392 1 97.88 74 ILE B CA 1
ATOM 3165 C C . ILE B 1 74 ? 6.633 -6.285 1.043 1 97.88 74 ILE B C 1
ATOM 3167 O O . ILE B 1 74 ? 5.867 -6.055 1.982 1 97.88 74 ILE B O 1
ATOM 3171 N N . GLN B 1 75 ? 7.895 -6.473 1.208 1 97.81 75 GLN B N 1
ATOM 3172 C CA . GLN B 1 75 ? 8.492 -6.477 2.539 1 97.81 75 GLN B CA 1
ATOM 3173 C C . GLN B 1 75 ? 8.375 -5.109 3.201 1 97.81 75 GLN B C 1
ATOM 3175 O O . GLN B 1 75 ? 8.109 -5.016 4.402 1 97.81 75 GLN B O 1
ATOM 3180 N N . PHE B 1 76 ? 8.578 -4.062 2.426 1 98.69 76 PHE B N 1
ATOM 3181 C CA . PHE B 1 76 ? 8.469 -2.699 2.928 1 98.69 76 PHE B CA 1
ATOM 3182 C C . PHE B 1 76 ? 7.062 -2.424 3.439 1 98.69 76 PHE B C 1
ATOM 3184 O O . PHE B 1 76 ? 6.887 -1.952 4.566 1 98.69 76 PHE B O 1
ATOM 3191 N N . LEU B 1 77 ? 6.035 -2.738 2.633 1 98.81 77 LEU B N 1
ATOM 3192 C CA . LEU B 1 77 ? 4.648 -2.5 3.025 1 98.81 77 LEU B CA 1
ATOM 3193 C C . LEU B 1 77 ? 4.277 -3.336 4.246 1 98.81 77 LEU B C 1
ATOM 3195 O O . LEU B 1 77 ? 3.543 -2.873 5.121 1 98.81 77 LEU B O 1
ATOM 3199 N N . THR B 1 78 ? 4.773 -4.562 4.258 1 98.5 78 THR B N 1
ATOM 3200 C CA . THR B 1 78 ? 4.559 -5.418 5.422 1 98.5 78 THR B CA 1
ATOM 3201 C C . THR B 1 78 ? 5.133 -4.77 6.676 1 98.5 78 THR B C 1
ATOM 3203 O O . THR B 1 78 ? 4.461 -4.695 7.707 1 98.5 78 THR B O 1
ATOM 3206 N N . ALA B 1 79 ? 6.363 -4.242 6.574 1 98.69 79 ALA B N 1
ATOM 3207 C CA . ALA B 1 79 ? 7.016 -3.584 7.703 1 98.69 79 ALA B CA 1
ATOM 3208 C C . ALA B 1 79 ? 6.234 -2.35 8.148 1 98.69 79 ALA B C 1
ATOM 3210 O O . ALA B 1 79 ? 6.109 -2.08 9.344 1 98.69 79 ALA B O 1
ATOM 3211 N N . VAL B 1 80 ? 5.695 -1.58 7.234 1 98.75 80 VAL B N 1
ATOM 3212 C CA . VAL B 1 80 ? 4.895 -0.404 7.551 1 98.75 80 VAL B CA 1
ATOM 3213 C C . VAL B 1 80 ? 3.67 -0.819 8.367 1 98.75 80 VAL B C 1
ATOM 3215 O O . VAL B 1 80 ? 3.381 -0.229 9.406 1 98.75 80 VAL B O 1
ATOM 3218 N N . GLY B 1 81 ? 2.955 -1.817 7.863 1 98.62 81 GLY B N 1
ATOM 3219 C CA . GLY B 1 81 ? 1.786 -2.299 8.578 1 98.62 81 GLY B CA 1
ATOM 3220 C C . GLY B 1 81 ? 2.109 -2.799 9.977 1 98.62 81 GLY B C 1
ATOM 3221 O O . GLY B 1 81 ? 1.366 -2.533 10.922 1 98.62 81 GLY B O 1
ATOM 3222 N N . LYS B 1 82 ? 3.254 -3.533 10.094 1 98.25 82 LYS B N 1
ATOM 3223 C CA . LYS B 1 82 ? 3.666 -4.086 11.383 1 98.25 82 LYS B CA 1
ATOM 3224 C C . LYS B 1 82 ? 4.039 -2.975 12.359 1 98.25 82 LYS B C 1
ATOM 3226 O O . LYS B 1 82 ? 3.908 -3.143 13.578 1 98.25 82 LYS B O 1
ATOM 3231 N N . THR B 1 83 ? 4.441 -1.815 11.867 1 97.25 83 THR B N 1
ATOM 3232 C CA . THR B 1 83 ? 4.887 -0.695 12.688 1 97.25 83 THR B CA 1
ATOM 3233 C C . THR B 1 83 ? 3.691 0.098 13.211 1 97.25 83 THR B C 1
ATOM 3235 O O . THR B 1 83 ? 3.82 0.861 14.172 1 97.25 83 THR B O 1
ATOM 3238 N N . CYS B 1 84 ? 2.531 -0.07 12.656 1 96.31 84 CYS B N 1
ATOM 3239 C CA . CYS B 1 84 ? 1.34 0.642 13.102 1 96.31 84 CYS B CA 1
ATOM 3240 C C . CYS B 1 84 ? 0.887 0.144 14.469 1 96.31 84 CYS B C 1
ATOM 3242 O O . CYS B 1 84 ? 0.931 -1.057 14.742 1 96.31 84 CYS B O 1
ATOM 3244 N N . THR B 1 85 ? 0.537 0.976 15.336 1 93.31 85 THR B N 1
ATOM 3245 C CA . THR B 1 85 ? -0.128 0.751 16.625 1 93.31 85 THR B CA 1
ATOM 3246 C C . THR B 1 85 ? -1.33 1.678 16.766 1 93.31 85 THR B C 1
ATOM 3248 O O . THR B 1 85 ? -1.58 2.527 15.914 1 93.31 85 THR B O 1
ATOM 3251 N N . PRO B 1 86 ? -2.102 1.523 17.766 1 88.44 86 PRO B N 1
ATOM 3252 C CA . PRO B 1 86 ? -3.205 2.461 17.984 1 88.44 86 PRO B CA 1
ATOM 3253 C C . PRO B 1 86 ? -2.734 3.906 18.125 1 88.44 86 PRO B C 1
ATOM 3255 O O . PRO B 1 86 ? -3.484 4.836 17.812 1 88.44 86 PRO B O 1
ATOM 3258 N N . LEU B 1 87 ? -1.474 4.148 18.484 1 86.88 87 LEU B N 1
ATOM 3259 C CA . LEU B 1 87 ? -0.973 5.496 18.734 1 86.88 87 LEU B CA 1
ATOM 3260 C C . LEU B 1 87 ? -0.026 5.938 17.625 1 86.88 87 LEU B C 1
ATOM 3262 O O . LEU B 1 87 ? 0.39 7.098 17.578 1 86.88 87 LEU B O 1
ATOM 3266 N N . ARG B 1 88 ? 0.365 4.969 16.797 1 88.94 88 ARG B N 1
ATOM 3267 C CA . ARG B 1 88 ? 1.281 5.246 15.695 1 88.94 88 ARG B CA 1
ATOM 3268 C C . ARG B 1 88 ? 0.741 4.695 14.375 1 88.94 88 ARG B C 1
ATOM 3270 O O . ARG B 1 88 ? 0.68 3.48 14.188 1 88.94 88 ARG B O 1
ATOM 3277 N N . GLN B 1 89 ? 0.406 5.594 13.562 1 93.56 89 GLN B N 1
ATOM 3278 C CA . GLN B 1 89 ? -0.099 5.168 12.266 1 93.56 89 GLN B CA 1
ATOM 3279 C C . GLN B 1 89 ? 0.946 5.379 11.172 1 93.56 89 GLN B C 1
ATOM 3281 O O . GLN B 1 89 ? 1.003 6.441 10.555 1 93.56 89 GLN B O 1
ATOM 3286 N N . GLU B 1 90 ? 1.74 4.348 10.898 1 96.81 90 GLU B N 1
ATOM 3287 C CA . GLU B 1 90 ? 2.861 4.422 9.969 1 96.81 90 GLU B CA 1
ATOM 3288 C C . GLU B 1 90 ? 2.371 4.559 8.531 1 96.81 90 GLU B C 1
ATOM 3290 O O . GLU B 1 90 ? 3.053 5.156 7.691 1 96.81 90 GLU B O 1
ATOM 3295 N N . PHE B 1 91 ? 1.153 4.113 8.234 1 98 91 PHE B N 1
ATOM 3296 C CA . PHE B 1 91 ? 0.62 4.281 6.887 1 98 91 PHE B CA 1
ATOM 3297 C C . PHE B 1 91 ? 0.201 5.727 6.648 1 98 91 PHE B C 1
ATOM 3299 O O . PHE B 1 91 ? 0.287 6.223 5.523 1 98 91 PHE B O 1
ATOM 3306 N N . ILE B 1 92 ? -0.296 6.41 7.684 1 97.12 92 ILE B N 1
ATOM 3307 C CA . ILE B 1 92 ? -0.535 7.84 7.52 1 97.12 92 ILE B CA 1
ATOM 3308 C C . ILE B 1 92 ? 0.787 8.555 7.258 1 97.12 92 ILE B C 1
ATOM 3310 O O . ILE B 1 92 ? 0.873 9.414 6.375 1 97.12 92 ILE B O 1
ATOM 3314 N N . LEU B 1 93 ? 1.839 8.141 8.039 1 97.5 93 LEU B N 1
ATOM 3315 C CA . LEU B 1 93 ? 3.152 8.742 7.844 1 97.5 93 LEU B CA 1
ATOM 3316 C C . LEU B 1 93 ? 3.65 8.508 6.422 1 97.5 93 LEU B C 1
ATOM 3318 O O . LEU B 1 93 ? 4.199 9.414 5.793 1 97.5 93 LEU B O 1
ATOM 3322 N N . LEU B 1 94 ? 3.453 7.27 5.902 1 98.5 94 LEU B N 1
ATOM 3323 C CA . LEU B 1 94 ? 3.83 6.969 4.527 1 98.5 94 LEU B CA 1
ATOM 3324 C C . LEU B 1 94 ? 3.049 7.84 3.547 1 98.5 94 LEU B C 1
ATOM 3326 O O . LEU B 1 94 ? 3.623 8.398 2.611 1 98.5 94 LEU B O 1
ATOM 3330 N N . SER B 1 95 ? 1.746 7.934 3.748 1 98.38 95 SER B N 1
ATOM 3331 C CA . SER B 1 95 ? 0.895 8.789 2.928 1 98.38 95 SER B CA 1
ATOM 3332 C C . SER B 1 95 ? 1.377 10.234 2.953 1 98.38 95 SER B C 1
ATOM 3334 O O . SER B 1 95 ? 1.37 10.914 1.925 1 98.38 95 SER B O 1
ATOM 3336 N N . ASP B 1 96 ? 1.818 10.672 4.129 1 98.12 96 ASP B N 1
ATOM 3337 C CA . ASP B 1 96 ? 2.281 12.039 4.332 1 98.12 96 ASP B CA 1
ATOM 3338 C C . ASP B 1 96 ? 3.527 12.328 3.498 1 98.12 96 ASP B C 1
ATOM 3340 O O . ASP B 1 96 ? 3.57 13.312 2.76 1 98.12 96 ASP B O 1
ATOM 3344 N N . VAL B 1 97 ? 4.492 11.453 3.572 1 98.31 97 VAL B N 1
ATOM 3345 C CA . VAL B 1 97 ? 5.773 11.758 2.945 1 98.31 97 VAL B CA 1
ATOM 3346 C C . VAL B 1 97 ? 5.672 11.547 1.436 1 98.31 97 VAL B C 1
ATOM 3348 O O . VAL B 1 97 ? 6.5 12.062 0.677 1 98.31 97 VAL B O 1
ATOM 3351 N N . LEU B 1 98 ? 4.637 10.828 1.016 1 98.62 98 LEU B N 1
ATOM 3352 C CA . LEU B 1 98 ? 4.406 10.656 -0.414 1 98.62 98 LEU B CA 1
ATOM 3353 C C . LEU B 1 98 ? 3.469 11.734 -0.944 1 98.62 98 LEU B C 1
ATOM 3355 O O . LEU B 1 98 ? 3.051 11.688 -2.104 1 98.62 98 LEU B O 1
ATOM 3359 N N . GLY B 1 99 ? 3.086 12.672 -0.101 1 98.25 99 GLY B N 1
ATOM 3360 C CA . GLY B 1 99 ? 2.305 13.828 -0.522 1 98.25 99 GLY B CA 1
ATOM 3361 C C . GLY B 1 99 ? 0.832 13.516 -0.708 1 98.25 99 GLY B C 1
ATOM 3362 O O . GLY B 1 99 ? 0.052 14.383 -1.099 1 98.25 99 GLY B O 1
ATOM 3363 N N . VAL B 1 100 ? 0.44 12.266 -0.448 1 98.56 100 VAL B N 1
ATOM 3364 C CA . VAL B 1 100 ? -0.936 11.852 -0.697 1 98.56 100 VAL B CA 1
ATOM 3365 C C . VAL B 1 100 ? -1.87 12.531 0.304 1 98.56 100 VAL B C 1
ATOM 3367 O O . VAL B 1 100 ? -2.939 13.016 -0.068 1 98.56 100 VAL B O 1
ATOM 3370 N N . SER B 1 101 ? -1.476 12.562 1.589 1 98 101 SER B N 1
ATOM 3371 C CA . SER B 1 101 ? -2.293 13.219 2.604 1 98 101 SER B CA 1
ATOM 3372 C C . SER B 1 101 ? -2.551 14.68 2.244 1 98 101 SER B C 1
ATOM 3374 O O . SER B 1 101 ? -3.688 15.156 2.326 1 98 101 SER B O 1
ATOM 3376 N N . ALA B 1 102 ? -1.494 15.383 1.855 1 97.81 102 ALA B N 1
ATOM 3377 C CA . ALA B 1 102 ? -1.62 16.781 1.484 1 97.81 102 ALA B CA 1
ATOM 3378 C C . ALA B 1 102 ? -2.521 16.953 0.265 1 97.81 102 ALA B C 1
ATOM 3380 O O . ALA B 1 102 ? -3.314 17.906 0.196 1 97.81 102 ALA B O 1
ATOM 3381 N N . LEU B 1 103 ? -2.377 16.078 -0.661 1 97.56 103 LEU B N 1
ATOM 3382 C CA . LEU B 1 103 ? -3.184 16.109 -1.875 1 97.56 103 LEU B CA 1
ATOM 3383 C C . LEU B 1 103 ? -4.66 15.898 -1.556 1 97.56 103 LEU B C 1
ATOM 3385 O O . LEU B 1 103 ? -5.523 16.625 -2.049 1 97.56 103 LEU B O 1
ATOM 3389 N N . VAL B 1 104 ? -4.984 14.883 -0.786 1 97.69 104 VAL B N 1
ATOM 3390 C CA . VAL B 1 104 ? -6.352 14.594 -0.375 1 97.69 104 VAL B CA 1
ATOM 3391 C C . VAL B 1 104 ? -6.93 15.789 0.383 1 97.69 104 VAL B C 1
ATOM 3393 O O . VAL B 1 104 ? -8.07 16.188 0.153 1 97.69 104 VAL B O 1
ATOM 3396 N N . ASP B 1 105 ? -6.145 16.344 1.253 1 96.62 105 ASP B N 1
ATOM 3397 C CA . ASP B 1 105 ? -6.566 17.547 1.979 1 96.62 105 ASP B CA 1
ATOM 3398 C C . ASP B 1 105 ? -6.91 18.672 1.017 1 96.62 105 ASP B C 1
ATOM 3400 O O . ASP B 1 105 ? -7.977 19.281 1.117 1 96.62 105 ASP B O 1
ATOM 3404 N N . ALA B 1 106 ? -6.047 18.953 0.098 1 95.44 106 ALA B N 1
ATOM 3405 C CA . ALA B 1 106 ? -6.199 20.078 -0.829 1 95.44 106 ALA B CA 1
ATOM 3406 C C . ALA B 1 106 ? -7.445 19.906 -1.692 1 95.44 106 ALA B C 1
ATOM 3408 O O . ALA B 1 106 ? -8.195 20.875 -1.911 1 95.44 106 ALA B O 1
ATOM 3409 N N . ILE B 1 107 ? -7.707 18.688 -2.15 1 95.06 107 ILE B N 1
ATOM 3410 C CA . ILE B 1 107 ? -8.812 18.5 -3.09 1 95.06 107 ILE B CA 1
ATOM 3411 C C . ILE B 1 107 ? -10.133 18.484 -2.332 1 95.06 107 ILE B C 1
ATOM 3413 O O . ILE B 1 107 ? -11.172 18.875 -2.877 1 95.06 107 ILE B O 1
ATOM 3417 N N . ASN B 1 108 ? -10.102 18.062 -1.065 1 95.38 108 ASN B N 1
ATOM 3418 C CA . ASN B 1 108 ? -11.336 17.984 -0.279 1 95.38 108 ASN B CA 1
ATOM 3419 C C . ASN B 1 108 ? -11.648 19.328 0.389 1 95.38 108 ASN B C 1
ATOM 3421 O O . ASN B 1 108 ? -12.758 19.531 0.885 1 95.38 108 ASN B O 1
ATOM 3425 N N . ASN B 1 109 ? -10.648 20.203 0.419 1 93.06 109 ASN B N 1
ATOM 3426 C CA . ASN B 1 109 ? -10.805 21.516 1.035 1 93.06 109 ASN B CA 1
ATOM 3427 C C . ASN B 1 109 ? -10.297 22.625 0.124 1 93.06 109 ASN B C 1
ATOM 3429 O O . ASN B 1 109 ? -9.391 23.375 0.5 1 93.06 109 ASN B O 1
ATOM 3433 N N . PRO B 1 110 ? -10.93 22.734 -1.015 1 88.12 110 PRO B N 1
ATOM 3434 C CA . PRO B 1 110 ? -10.484 23.828 -1.887 1 88.12 110 PRO B CA 1
ATOM 3435 C C . PRO B 1 110 ? -10.609 25.188 -1.227 1 88.12 110 PRO B C 1
ATOM 3437 O O . PRO B 1 110 ? -11.516 25.422 -0.428 1 88.12 110 PRO B O 1
ATOM 3440 N N . PRO B 1 111 ? -9.648 26.031 -1.579 1 85.88 111 PRO B N 1
ATOM 3441 C CA . PRO B 1 111 ? -9.703 27.375 -0.98 1 85.88 111 PRO B CA 1
ATOM 3442 C C . PRO B 1 111 ? -11.016 28.094 -1.291 1 85.88 111 PRO B C 1
ATOM 3444 O O . PRO B 1 111 ? -11.492 28.047 -2.426 1 85.88 111 PRO B O 1
ATOM 3447 N N . VAL B 1 112 ? -11.609 28.547 -0.283 1 85.69 112 VAL B N 1
ATOM 3448 C CA . VAL B 1 112 ? -12.789 29.406 -0.375 1 85.69 112 VAL B CA 1
ATOM 3449 C C . VAL B 1 112 ? -12.461 30.797 0.14 1 85.69 112 VAL B C 1
ATOM 3451 O O . VAL B 1 112 ? -11.797 30.953 1.171 1 85.69 112 VAL B O 1
ATOM 3454 N N . GLN B 1 113 ? -12.914 31.766 -0.62 1 85.88 113 GLN B N 1
ATOM 3455 C CA . GLN B 1 113 ? -12.609 33.125 -0.244 1 85.88 113 GLN B CA 1
ATOM 3456 C C . GLN B 1 113 ? -13.031 33.406 1.194 1 85.88 113 GLN B C 1
ATOM 3458 O O . GLN B 1 113 ? -14.156 33.125 1.588 1 85.88 113 GLN B O 1
ATOM 3463 N N . GLY B 1 114 ? -12.016 33.812 1.948 1 90.31 114 GLY B N 1
ATOM 3464 C CA . GLY B 1 114 ? -12.266 34.25 3.32 1 90.31 114 GLY B CA 1
ATOM 3465 C C . GLY B 1 114 ? -12.094 33.125 4.324 1 90.31 114 GLY B C 1
ATOM 3466 O O . GLY B 1 114 ? -12.023 33.344 5.531 1 90.31 114 GLY B O 1
ATOM 3467 N N . GLY B 1 115 ? -12.141 31.906 3.912 1 95.5 115 GLY B N 1
ATOM 3468 C CA . GLY B 1 115 ? -11.992 30.781 4.82 1 95.5 115 GLY B CA 1
ATOM 3469 C C . GLY B 1 115 ? -10.547 30.516 5.203 1 95.5 115 GLY B C 1
ATOM 3470 O O . GLY B 1 115 ? -9.641 30.688 4.387 1 95.5 115 GLY B O 1
ATOM 3471 N N . THR B 1 116 ? -10.328 30.125 6.465 1 97.56 116 THR B N 1
ATOM 3472 C CA . THR B 1 116 ? -9.008 29.625 6.852 1 97.56 116 THR B CA 1
ATOM 3473 C C . THR B 1 116 ? -8.656 28.359 6.074 1 97.56 116 THR B C 1
ATOM 3475 O O . THR B 1 116 ? -9.477 27.453 5.949 1 97.56 116 THR B O 1
ATOM 3478 N N . GLU B 1 117 ? -7.438 28.297 5.5 1 96.75 117 GLU B N 1
ATOM 3479 C CA . GLU B 1 117 ? -7.023 27.125 4.727 1 96.75 117 GLU B CA 1
ATOM 3480 C C . GLU B 1 117 ? -6.738 25.938 5.637 1 96.75 117 GLU B C 1
ATOM 3482 O O . GLU B 1 117 ? -6.387 26.109 6.805 1 96.75 117 GLU B O 1
ATOM 3487 N N . SER B 1 118 ? -6.988 24.781 5.074 1 97 118 SER B N 1
ATOM 3488 C CA . SER B 1 118 ? -6.777 23.547 5.805 1 97 118 SER B CA 1
ATOM 3489 C C . SER B 1 118 ? -5.328 23.078 5.688 1 97 118 SER B C 1
ATOM 3491 O O . SER B 1 118 ? -4.562 23.609 4.883 1 97 118 SER B O 1
ATOM 3493 N N . SER B 1 119 ? -4.906 22.188 6.523 1 96.31 119 SER B N 1
ATOM 3494 C CA . SER B 1 119 ? -3.641 21.453 6.492 1 96.31 119 SER B CA 1
ATOM 3495 C C . SER B 1 119 ? -3.836 20 6.875 1 96.31 119 SER B C 1
ATOM 3497 O O . SER B 1 119 ? -4.941 19.578 7.23 1 96.31 119 SER B O 1
ATOM 3499 N N . VAL B 1 120 ? -2.789 19.203 6.742 1 94.44 120 VAL B N 1
ATOM 3500 C CA . VAL B 1 120 ? -2.865 17.766 6.941 1 94.44 120 VAL B CA 1
ATOM 3501 C C . VAL B 1 120 ? -3.141 17.453 8.406 1 94.44 120 VAL B C 1
ATOM 3503 O O . VAL B 1 120 ? -2.627 18.141 9.297 1 94.44 120 VAL B O 1
ATOM 3506 N N . LEU B 1 121 ? -3.986 16.5 8.719 1 89.12 121 LEU B N 1
ATOM 3507 C CA . LEU B 1 121 ? -4.281 16.016 10.062 1 89.12 121 LEU B CA 1
ATOM 3508 C C . LEU B 1 121 ? -3.021 15.469 10.727 1 89.12 121 LEU B C 1
ATOM 3510 O O . LEU B 1 121 ? -2.744 15.781 11.883 1 89.12 121 LEU B O 1
ATOM 3514 N N . GLY B 1 122 ? -2.244 14.711 9.961 1 84.81 122 GLY B N 1
ATOM 3515 C CA . GLY B 1 122 ? -1.034 14.078 10.469 1 84.81 122 GLY B CA 1
ATOM 3516 C C . GLY B 1 122 ? -1.31 12.852 11.312 1 84.81 122 GLY B C 1
ATOM 3517 O O . GLY B 1 122 ? -2.467 12.523 11.586 1 84.81 122 GLY B O 1
ATOM 3518 N N . PRO B 1 123 ? -0.269 12.219 11.781 1 86.88 123 PRO B N 1
ATOM 3519 C CA . PRO B 1 123 ? -0.406 10.906 12.406 1 86.88 123 PRO B CA 1
ATOM 3520 C C . PRO B 1 123 ? -0.563 10.992 13.93 1 86.88 123 PRO B C 1
ATOM 3522 O O . PRO B 1 123 ? -0.712 9.961 14.594 1 86.88 123 PRO B O 1
ATOM 3525 N N . PHE B 1 124 ? -0.648 12.188 14.555 1 89.25 124 PHE B N 1
ATOM 3526 C CA . PHE B 1 124 ? -0.472 12.242 16 1 89.25 124 PHE B CA 1
ATOM 3527 C C . PHE B 1 124 ? -1.732 12.766 16.672 1 89.25 124 PHE B C 1
ATOM 3529 O O . PHE B 1 124 ? -1.711 13.102 17.859 1 89.25 124 PHE B O 1
ATOM 3536 N N . PHE B 1 125 ? -2.812 12.898 15.969 1 90.44 125 PHE B N 1
ATOM 3537 C CA . PHE B 1 125 ? -4.078 13.258 16.594 1 90.44 125 PHE B CA 1
ATOM 3538 C C . PHE B 1 125 ? -4.625 12.109 17.422 1 90.44 125 PHE B C 1
ATOM 3540 O O . PHE B 1 125 ? -4.582 10.953 17 1 90.44 125 PHE B O 1
ATOM 3547 N N . THR B 1 126 ? -5.055 12.398 18.609 1 89.31 126 THR B N 1
ATOM 3548 C CA . THR B 1 126 ? -5.75 11.43 19.438 1 89.31 126 THR B CA 1
ATOM 3549 C C . THR B 1 126 ? -7.059 12.008 19.969 1 89.31 126 THR B C 1
ATOM 3551 O O . THR B 1 126 ? -7.207 13.227 20.078 1 89.31 126 THR B O 1
ATOM 3554 N N . GLU B 1 127 ? -7.949 11.125 20.328 1 89.88 127 GLU B N 1
ATOM 3555 C CA . GLU B 1 127 ? -9.289 11.562 20.734 1 89.88 127 GLU B CA 1
ATOM 3556 C C . GLU B 1 127 ? -9.359 11.797 22.234 1 89.88 127 GLU B C 1
ATOM 3558 O O . GLU B 1 127 ? -10.367 12.297 22.734 1 89.88 127 GLU B O 1
ATOM 3563 N N . ASP B 1 128 ? -8.328 11.602 22.906 1 92 128 ASP B N 1
ATOM 3564 C CA . ASP B 1 128 ? -8.398 11.617 24.375 1 92 128 ASP B CA 1
ATOM 3565 C C . ASP B 1 128 ? -7.957 12.969 24.922 1 92 128 ASP B C 1
ATOM 3567 O O . ASP B 1 128 ? -7.578 13.07 26.094 1 92 128 ASP B O 1
ATOM 3571 N N . SER B 1 129 ? -7.961 14.008 24.109 1 95 129 SER B N 1
ATOM 3572 C CA . SER B 1 129 ? -7.605 15.336 24.594 1 95 129 SER B CA 1
ATOM 3573 C C . SER B 1 129 ? -8.508 15.758 25.75 1 95 129 SER B C 1
ATOM 3575 O O . SER B 1 129 ? -9.711 15.5 25.734 1 95 129 SER B O 1
ATOM 3577 N N . PRO B 1 130 ? -7.977 16.359 26.781 1 96.81 130 PRO B N 1
ATOM 3578 C CA . PRO B 1 130 ? -8.812 16.859 27.875 1 96.81 130 PRO B CA 1
ATOM 3579 C C . PRO B 1 130 ? -9.688 18.047 27.469 1 96.81 130 PRO B C 1
ATOM 3581 O O . PRO B 1 130 ? -9.281 18.844 26.625 1 96.81 130 PRO B O 1
ATOM 3584 N N . ASP B 1 131 ? -10.844 18.125 28.109 1 97.81 131 ASP B N 1
ATOM 3585 C CA . ASP B 1 131 ? -11.688 19.297 27.953 1 97.81 131 ASP B CA 1
ATOM 3586 C C . ASP B 1 131 ? -11.172 20.469 28.797 1 97.81 131 ASP B C 1
ATOM 3588 O O . ASP B 1 131 ? -10.906 20.297 30 1 97.81 131 ASP B O 1
ATOM 3592 N N . LEU B 1 132 ? -11.062 21.562 28.188 1 97.88 132 LEU B N 1
ATOM 3593 C CA . LEU B 1 132 ? -10.508 22.75 28.844 1 97.88 132 LEU B CA 1
ATOM 3594 C C . LEU B 1 132 ? -11.508 23.906 28.797 1 97.88 132 LEU B C 1
ATOM 3596 O O . LEU B 1 132 ? -12.359 23.969 27.906 1 97.88 132 LEU B O 1
ATOM 3600 N N . GLU B 1 133 ? -11.391 24.734 29.797 1 97.5 133 GLU B N 1
ATOM 3601 C CA . GLU B 1 133 ? -12.039 26.047 29.734 1 97.5 133 GLU B CA 1
ATOM 3602 C C . GLU B 1 133 ? -11.148 27.078 29.047 1 97.5 133 GLU B C 1
ATOM 3604 O O . GLU B 1 133 ? -9.93 26.906 29 1 97.5 133 GLU B O 1
ATOM 3609 N N . ASN B 1 134 ? -11.828 28.094 28.484 1 97.56 134 ASN B N 1
ATOM 3610 C CA . ASN B 1 134 ? -11.023 29.203 27.953 1 97.56 134 ASN B CA 1
ATOM 3611 C C . ASN B 1 134 ? -10.078 29.766 29 1 97.56 134 ASN B C 1
ATOM 3613 O O . ASN B 1 134 ? -10.477 29.984 30.141 1 97.56 134 ASN B O 1
ATOM 3617 N N . GLY B 1 135 ? -8.867 29.922 28.578 1 97.06 135 GLY B N 1
ATOM 3618 C CA . GLY B 1 135 ? -7.848 30.406 29.5 1 97.06 135 GLY B CA 1
ATOM 3619 C C . GLY B 1 135 ? -6.973 29.297 30.047 1 97.06 135 GLY B C 1
ATOM 3620 O O . GLY B 1 135 ? -5.875 29.562 30.547 1 97.06 135 GLY B O 1
ATOM 3621 N N . ASP B 1 136 ? -7.406 28.109 30.047 1 97.88 136 ASP B N 1
ATOM 3622 C CA . ASP B 1 136 ? -6.637 26.969 30.562 1 97.88 136 ASP B CA 1
ATOM 3623 C C . ASP B 1 136 ? -5.426 26.688 29.672 1 97.88 136 ASP B C 1
ATOM 3625 O O . ASP B 1 136 ? -5.242 27.344 28.641 1 97.88 136 ASP B O 1
ATOM 3629 N N . SER B 1 137 ? -4.566 25.797 30.203 1 98.19 137 SER B N 1
ATOM 3630 C CA . SER B 1 137 ? -3.344 25.453 29.484 1 98.19 137 SER B CA 1
ATOM 3631 C C . SER B 1 137 ? -3.422 24.047 28.906 1 98.19 137 SER B C 1
ATOM 3633 O O . SER B 1 137 ? -3.914 23.125 29.547 1 98.19 137 SER B O 1
ATOM 3635 N N . ILE B 1 138 ? -2.955 23.906 27.641 1 98.06 138 ILE B N 1
ATOM 3636 C CA . ILE B 1 138 ? -2.881 22.578 27.062 1 98.06 138 ILE B CA 1
ATOM 3637 C C . ILE B 1 138 ? -1.575 21.906 27.469 1 98.06 138 ILE B C 1
ATOM 3639 O O . ILE B 1 138 ? -1.406 20.703 27.281 1 98.06 138 ILE B O 1
ATOM 3643 N N . ALA B 1 139 ? -0.628 22.656 28.016 1 97.25 139 ALA B N 1
ATOM 3644 C CA . ALA B 1 139 ? 0.705 22.172 28.359 1 97.25 139 ALA B CA 1
ATOM 3645 C C . ALA B 1 139 ? 0.994 22.328 29.844 1 97.25 139 ALA B C 1
ATOM 3647 O O . ALA B 1 139 ? 0.663 23.359 30.438 1 97.25 139 ALA B O 1
ATOM 3648 N N . SER B 1 140 ? 1.528 21.281 30.438 1 94.88 140 SER B N 1
ATOM 3649 C CA . SER B 1 140 ? 2.029 21.406 31.797 1 94.88 140 SER B CA 1
ATOM 3650 C C . SER B 1 140 ? 3.254 22.312 31.859 1 94.88 140 SER B C 1
ATOM 3652 O O . SER B 1 140 ? 3.871 22.609 30.828 1 94.88 140 SER B O 1
ATOM 3654 N N . ASP B 1 141 ? 3.488 22.75 33.062 1 93.5 141 ASP B N 1
ATOM 3655 C CA . ASP B 1 141 ? 4.66 23.609 33.25 1 93.5 141 ASP B CA 1
ATOM 3656 C C . ASP B 1 141 ? 5.938 22.875 32.844 1 93.5 141 ASP B C 1
ATOM 3658 O O . ASP B 1 141 ? 6.105 21.688 33.156 1 93.5 141 ASP B O 1
ATOM 3662 N N . GLY B 1 142 ? 6.836 23.625 32.094 1 92.62 142 GLY B N 1
ATOM 3663 C CA . GLY B 1 142 ? 8.141 23.094 31.75 1 92.62 142 GLY B CA 1
ATOM 3664 C C . GLY B 1 142 ? 8.164 22.422 30.391 1 92.62 142 GLY B C 1
ATOM 3665 O O . GLY B 1 142 ? 9.211 21.922 29.953 1 92.62 142 GLY B O 1
ATOM 3666 N N . LYS B 1 143 ? 7.113 22.438 29.719 1 95.25 143 LYS B N 1
ATOM 3667 C CA . LYS B 1 143 ? 7.031 21.703 28.469 1 95.25 143 LYS B CA 1
ATOM 3668 C C . LYS B 1 143 ? 7.492 22.578 27.297 1 95.25 143 LYS B C 1
ATOM 3670 O O . LYS B 1 143 ? 7.613 22.094 26.172 1 95.25 143 LYS B O 1
ATOM 3675 N N . GLY B 1 144 ? 7.785 23.812 27.5 1 95.94 144 GLY B N 1
ATOM 3676 C CA . GLY B 1 144 ? 8.25 24.719 26.453 1 95.94 144 GLY B CA 1
ATOM 3677 C C . GLY B 1 144 ? 8.102 26.172 26.812 1 95.94 144 GLY B C 1
ATOM 3678 O O . GLY B 1 144 ? 7.676 26.5 27.922 1 95.94 144 GLY B O 1
ATOM 3679 N N . GLU B 1 145 ? 8.547 27.047 25.875 1 96.81 145 GLU B N 1
ATOM 3680 C CA . GLU B 1 145 ? 8.359 28.484 26.047 1 96.81 145 GLU B CA 1
ATOM 3681 C C . GLU B 1 145 ? 6.883 28.859 26.031 1 96.81 145 GLU B C 1
ATOM 3683 O O . GLU B 1 145 ? 6.117 28.328 25.219 1 96.81 145 GLU B O 1
ATOM 3688 N N . TYR B 1 146 ? 6.492 29.766 26.906 1 97.94 146 TYR B N 1
ATOM 3689 C CA . TYR B 1 146 ? 5.094 30.141 27.094 1 97.94 146 TYR B CA 1
ATOM 3690 C C . TYR B 1 146 ? 4.539 30.812 25.844 1 97.94 146 TYR B C 1
ATOM 3692 O O . TYR B 1 146 ? 5.195 31.672 25.25 1 97.94 146 TYR B O 1
ATOM 3700 N N . MET B 1 147 ? 3.361 30.422 25.438 1 98.56 147 MET B N 1
ATOM 3701 C CA . MET B 1 147 ? 2.615 31.031 24.344 1 98.56 147 MET B CA 1
ATOM 3702 C C . MET B 1 147 ? 1.127 31.094 24.656 1 98.56 147 MET B C 1
ATOM 3704 O O . MET B 1 147 ? 0.577 30.172 25.25 1 98.56 147 MET B O 1
ATOM 3708 N N . TYR B 1 148 ? 0.563 32.188 24.406 1 98.69 148 TYR B N 1
ATOM 3709 C CA . TYR B 1 148 ? -0.888 32.312 24.484 1 98.69 148 TYR B CA 1
ATOM 3710 C C . TYR B 1 148 ? -1.505 32.375 23.094 1 98.69 148 TYR B C 1
ATOM 3712 O O . TYR B 1 148 ? -1.007 33.125 22.234 1 98.69 148 TYR B O 1
ATOM 3720 N N . VAL B 1 149 ? -2.502 31.609 22.828 1 98.81 149 VAL B N 1
ATOM 3721 C CA . VAL B 1 149 ? -3.205 31.562 21.547 1 98.81 149 VAL B CA 1
ATOM 3722 C C . VAL B 1 149 ? -4.617 32.125 21.703 1 98.81 149 VAL B C 1
ATOM 3724 O O . VAL B 1 149 ? -5.344 31.719 22.625 1 98.81 149 VAL B O 1
ATOM 3727 N N . GLU B 1 150 ? -5.004 33.031 20.891 1 98.62 150 GLU B N 1
ATOM 3728 C CA . GLU B 1 150 ? -6.363 33.562 20.984 1 98.62 150 GLU B CA 1
ATOM 3729 C C . GLU B 1 150 ? -6.887 34 19.625 1 98.62 150 GLU B C 1
ATOM 3731 O O . GLU B 1 150 ? -6.109 34.219 18.703 1 98.62 150 GLU B O 1
ATOM 3736 N N . GLY B 1 151 ? -8.195 34.094 19.484 1 98.62 151 GLY B N 1
ATOM 3737 C CA . GLY B 1 151 ? -8.898 34.531 18.281 1 98.62 151 GLY B CA 1
ATOM 3738 C C . GLY B 1 151 ? -10.398 34.344 18.359 1 98.62 151 GLY B C 1
ATOM 3739 O O . GLY B 1 151 ? -10.969 34.281 19.453 1 98.62 151 GLY B O 1
ATOM 3740 N N . ARG B 1 152 ? -11 34.375 17.266 1 98.75 152 ARG B N 1
ATOM 3741 C CA . ARG B 1 152 ? -12.43 34.094 17.141 1 98.75 152 ARG B CA 1
ATOM 3742 C C . ARG B 1 152 ? -12.688 33.031 16.078 1 98.75 152 ARG B C 1
ATOM 3744 O O . ARG B 1 152 ? -11.914 32.906 15.117 1 98.75 152 ARG B O 1
ATOM 3751 N N . VAL B 1 153 ? -13.68 32.25 16.297 1 98.88 153 VAL B N 1
ATOM 3752 C CA . VAL B 1 153 ? -14.211 31.375 15.25 1 98.88 153 VAL B CA 1
ATOM 3753 C C . VAL B 1 153 ? -15.328 32.094 14.508 1 98.88 153 VAL B C 1
ATOM 3755 O O . VAL B 1 153 ? -16.328 32.531 15.109 1 98.88 153 VAL B O 1
ATOM 3758 N N . LEU B 1 154 ? -15.094 32.281 13.258 1 98.75 154 LEU B N 1
ATOM 3759 C CA . LEU B 1 154 ? -16.016 33.062 12.438 1 98.75 154 LEU B CA 1
ATOM 3760 C C . LEU B 1 154 ? -16.469 32.25 11.219 1 98.75 154 LEU B C 1
ATOM 3762 O O . LEU B 1 154 ? -15.812 31.297 10.82 1 98.75 154 LEU B O 1
ATOM 3766 N N . SER B 1 155 ? -17.609 32.594 10.703 1 98 155 SER B N 1
ATOM 3767 C CA . SER B 1 155 ? -18.016 32.156 9.367 1 98 155 SER B CA 1
ATOM 3768 C C . SER B 1 155 ? -17.406 33.062 8.289 1 98 155 SER B C 1
ATOM 3770 O O . SER B 1 155 ? -16.828 34.094 8.594 1 98 155 SER B O 1
ATOM 3772 N N . THR B 1 156 ? -17.5 32.688 7.059 1 96.31 156 THR B N 1
ATOM 3773 C CA . THR B 1 156 ? -16.906 33.406 5.945 1 96.31 156 THR B CA 1
ATOM 3774 C C . THR B 1 156 ? -17.547 34.781 5.797 1 96.31 156 THR B C 1
ATOM 3776 O O . THR B 1 156 ? -16.938 35.688 5.211 1 96.31 156 THR B O 1
ATOM 3779 N N . ASP B 1 157 ? -18.672 35.031 6.352 1 95.88 157 ASP B N 1
ATOM 3780 C CA . ASP B 1 157 ? -19.328 36.344 6.277 1 95.88 157 ASP B CA 1
ATOM 3781 C C . ASP B 1 157 ? -19 37.188 7.5 1 95.88 157 ASP B C 1
ATOM 3783 O O . ASP B 1 157 ? -19.547 38.281 7.66 1 95.88 157 ASP B O 1
ATOM 3787 N N . GLY B 1 158 ? -18.188 36.656 8.375 1 96.88 158 GLY B N 1
ATOM 3788 C CA . GLY B 1 158 ? -17.734 37.406 9.523 1 96.88 158 GLY B CA 1
ATOM 3789 C C . GLY B 1 158 ? -18.547 37.156 10.781 1 96.88 158 GLY B C 1
ATOM 3790 O O . GLY B 1 158 ? -18.188 37.625 11.859 1 96.88 158 GLY B O 1
ATOM 3791 N N . THR B 1 159 ? -19.625 36.344 10.656 1 97.88 159 THR B N 1
ATOM 3792 C CA . THR B 1 159 ? -20.453 36.031 11.805 1 97.88 159 THR B CA 1
ATOM 3793 C C . THR B 1 159 ? -19.719 35.125 12.789 1 97.88 159 THR B C 1
ATOM 3795 O O . THR B 1 159 ? -19.156 34.125 12.398 1 97.88 159 THR B O 1
ATOM 3798 N N . PRO B 1 160 ? -19.75 35.531 14.062 1 98.62 160 PRO B N 1
ATOM 3799 C CA . PRO B 1 160 ? -19.156 34.625 15.055 1 98.62 160 PRO B CA 1
ATOM 3800 C C . PRO B 1 160 ? -19.891 33.312 15.156 1 98.62 160 PRO B C 1
ATOM 3802 O O . PRO B 1 160 ? -21.125 33.25 15 1 98.62 160 PRO B O 1
ATOM 3805 N N . ILE B 1 161 ? -19.172 32.219 15.391 1 98.75 161 ILE B N 1
ATOM 3806 C CA . ILE B 1 161 ? -19.75 30.891 15.578 1 98.75 161 ILE B CA 1
ATOM 3807 C C . ILE B 1 161 ? -19.594 30.469 17.031 1 98.75 161 ILE B C 1
ATOM 3809 O O . ILE B 1 161 ? -18.547 29.938 17.422 1 98.75 161 ILE B O 1
ATOM 3813 N N . PRO B 1 162 ? -20.656 30.672 17.812 1 98.38 162 PRO B N 1
ATOM 3814 C CA . PRO B 1 162 ? -20.562 30.281 19.219 1 98.38 162 PRO B CA 1
ATOM 3815 C C . PRO B 1 162 ? -20.484 28.766 19.406 1 98.38 162 PRO B C 1
ATOM 3817 O O . PRO B 1 162 ? -21.016 28.016 18.594 1 98.38 162 PRO B O 1
ATOM 3820 N N . ASN B 1 163 ? -19.766 28.344 20.406 1 98.38 163 ASN B N 1
ATOM 3821 C CA . ASN B 1 163 ? -19.672 26.969 20.875 1 98.38 163 ASN B CA 1
ATOM 3822 C C . ASN B 1 163 ? -18.969 26.078 19.859 1 98.38 163 ASN B C 1
ATOM 3824 O O . ASN B 1 163 ? -19.078 24.844 19.906 1 98.38 163 ASN B O 1
ATOM 3828 N N . ALA B 1 164 ? -18.312 26.672 18.906 1 98.81 164 ALA B N 1
ATOM 3829 C CA . ALA B 1 164 ? -17.469 25.859 18.047 1 98.81 164 ALA B CA 1
ATOM 3830 C C . ALA B 1 164 ? -16.438 25.078 18.859 1 98.81 164 ALA B C 1
ATOM 3832 O O . ALA B 1 164 ? -15.828 25.609 19.781 1 98.81 164 ALA B O 1
ATOM 3833 N N . LYS B 1 165 ? -16.297 23.812 18.516 1 98.81 165 LYS B N 1
ATOM 3834 C CA . LYS B 1 165 ? -15.32 22.953 19.188 1 98.81 165 LYS B CA 1
ATOM 3835 C C . LYS B 1 165 ? -13.922 23.172 18.594 1 98.81 165 LYS B C 1
ATOM 3837 O O . LYS B 1 165 ? -13.734 23.094 17.375 1 98.81 165 LYS B O 1
ATOM 3842 N N . ILE B 1 166 ? -12.977 23.484 19.422 1 98.69 166 ILE B N 1
ATOM 3843 C CA . ILE B 1 166 ? -11.586 23.688 19.016 1 98.69 166 ILE B CA 1
ATOM 3844 C C . ILE B 1 166 ? -10.695 22.641 19.688 1 98.69 166 ILE B C 1
ATOM 3846 O O . ILE B 1 166 ? -10.555 22.625 20.906 1 98.69 166 ILE B O 1
ATOM 3850 N N . GLU B 1 167 ? -10.188 21.75 18.906 1 98.38 167 GLU B N 1
ATOM 3851 C CA . GLU B 1 167 ? -9.148 20.812 19.344 1 98.38 167 GLU B CA 1
ATOM 3852 C C . GLU B 1 167 ? -7.766 21.281 18.891 1 98.38 167 GLU B C 1
ATOM 3854 O O . GLU B 1 167 ? -7.594 21.703 17.75 1 98.38 167 GLU B O 1
ATOM 3859 N N . THR B 1 168 ? -6.844 21.25 19.766 1 98.38 168 THR B N 1
ATOM 3860 C CA . THR B 1 168 ? -5.5 21.719 19.438 1 98.38 168 THR B CA 1
ATOM 3861 C C . THR B 1 168 ? -4.445 20.781 20.031 1 98.38 168 THR B C 1
ATOM 3863 O O . THR B 1 168 ? -4.672 20.156 21.062 1 98.38 168 THR B O 1
ATOM 3866 N N . TRP B 1 169 ? -3.348 20.562 19.312 1 97.94 169 TRP B N 1
ATOM 3867 C CA . TRP B 1 169 ? -2.246 19.734 19.781 1 97.94 169 TRP B CA 1
ATOM 3868 C C . TRP B 1 169 ? -0.932 20.141 19.125 1 97.94 169 TRP B C 1
ATOM 3870 O O . TRP B 1 169 ? -0.928 20.719 18.031 1 97.94 169 TRP B O 1
ATOM 3880 N N . GLU B 1 170 ? 0.138 19.953 19.766 1 97.62 170 GLU B N 1
ATOM 3881 C CA . GLU B 1 170 ? 1.489 20.266 19.297 1 97.62 170 GLU B CA 1
ATOM 3882 C C . GLU B 1 170 ? 2.527 19.422 20.047 1 97.62 170 GLU B C 1
ATOM 3884 O O . GLU B 1 170 ? 2.191 18.688 20.984 1 97.62 170 GLU B O 1
ATOM 3889 N N . THR B 1 171 ? 3.766 19.484 19.594 1 95.94 171 THR B N 1
ATOM 3890 C CA . THR B 1 171 ? 4.875 18.891 20.312 1 95.94 171 THR B CA 1
ATOM 3891 C C . THR B 1 171 ? 5.254 19.734 21.531 1 95.94 171 THR B C 1
ATOM 3893 O O . THR B 1 171 ? 4.895 20.906 21.594 1 95.94 171 THR B O 1
ATOM 3896 N N . ASP B 1 172 ? 6 19.109 22.438 1 96.25 172 ASP B N 1
ATOM 3897 C CA . ASP B 1 172 ? 6.629 19.891 23.5 1 96.25 172 ASP B CA 1
ATOM 3898 C C . ASP B 1 172 ? 7.93 20.531 23.016 1 96.25 172 ASP B C 1
ATOM 3900 O O . ASP B 1 172 ? 8.258 20.469 21.828 1 96.25 172 ASP B O 1
ATOM 3904 N N . GLY B 1 173 ? 8.562 21.188 23.922 1 95.94 173 GLY B N 1
ATOM 3905 C CA . GLY B 1 173 ? 9.781 21.906 23.578 1 95.94 173 GLY B CA 1
ATOM 3906 C C . GLY B 1 173 ? 10.891 21 23.094 1 95.94 173 GLY B C 1
ATOM 3907 O O . GLY B 1 173 ? 11.867 21.453 22.5 1 95.94 173 GLY B O 1
ATOM 3908 N N . ASN B 1 174 ? 10.781 19.688 23.328 1 94.75 174 ASN B N 1
ATOM 3909 C CA . ASN B 1 174 ? 11.781 18.719 22.891 1 94.75 174 ASN B CA 1
ATOM 3910 C C . ASN B 1 174 ? 11.461 18.188 21.5 1 94.75 174 ASN B C 1
ATOM 3912 O O . ASN B 1 174 ? 12.242 17.422 20.922 1 94.75 174 ASN B O 1
ATOM 3916 N N . GLY B 1 175 ? 10.336 18.609 21.016 1 95.31 175 GLY B N 1
ATOM 3917 C CA . GLY B 1 175 ? 9.984 18.203 19.656 1 95.31 175 GLY B CA 1
ATOM 3918 C C . GLY B 1 175 ? 9.297 16.859 19.594 1 95.31 175 GLY B C 1
ATOM 3919 O O . GLY B 1 175 ? 9.398 16.156 18.594 1 95.31 175 GLY B O 1
ATOM 3920 N N . PHE B 1 176 ? 8.641 16.469 20.703 1 94.88 176 PHE B N 1
ATOM 3921 C CA . PHE B 1 176 ? 7.922 15.203 20.734 1 94.88 176 PHE B CA 1
ATOM 3922 C C . PHE B 1 176 ? 6.441 15.422 21.031 1 94.88 176 PHE B C 1
ATOM 3924 O O . PHE B 1 176 ? 6.09 16.25 21.859 1 94.88 176 PHE B O 1
ATOM 3931 N N . TYR B 1 177 ? 5.629 14.758 20.266 1 94.69 177 TYR B N 1
ATOM 3932 C CA . TYR B 1 177 ? 4.246 14.602 20.703 1 94.69 177 TYR B CA 1
ATOM 3933 C C . TYR B 1 177 ? 4.164 13.68 21.922 1 94.69 177 TYR B C 1
ATOM 3935 O O . TYR B 1 177 ? 5.004 12.797 22.094 1 94.69 177 TYR B O 1
ATOM 3943 N N . ASP B 1 178 ? 3.146 13.844 22.703 1 93.25 178 ASP B N 1
ATOM 3944 C CA . ASP B 1 178 ? 2.992 13.047 23.922 1 93.25 178 ASP B CA 1
ATOM 3945 C C . ASP B 1 178 ? 2.895 11.555 23.578 1 93.25 178 ASP B C 1
ATOM 3947 O O . ASP B 1 178 ? 3.373 10.711 24.344 1 93.25 178 ASP B O 1
ATOM 3951 N N . THR B 1 179 ? 2.357 11.242 22.438 1 90.81 179 THR B N 1
ATOM 3952 C CA . THR B 1 179 ? 2.143 9.859 22.031 1 90.81 179 THR B CA 1
ATOM 3953 C C . THR B 1 179 ? 3.469 9.18 21.703 1 90.81 179 THR B C 1
ATOM 3955 O O . THR B 1 179 ? 3.525 7.957 21.562 1 90.81 179 THR B O 1
ATOM 3958 N N . GLN B 1 180 ? 4.512 9.883 21.609 1 90.31 180 GLN B N 1
ATOM 3959 C CA . GLN B 1 180 ? 5.812 9.328 21.25 1 90.31 180 GLN B CA 1
ATOM 3960 C C . GLN B 1 180 ? 6.598 8.922 22.5 1 90.31 180 GLN B C 1
ATOM 3962 O O . GLN B 1 180 ? 7.648 8.289 22.391 1 90.31 180 GLN B O 1
ATOM 3967 N N . TYR B 1 181 ? 6.047 9.367 23.594 1 89.12 181 TYR B N 1
ATOM 3968 C CA . TYR B 1 181 ? 6.691 8.984 24.844 1 89.12 181 TYR B CA 1
ATOM 3969 C C . TYR B 1 181 ? 6.207 7.621 25.312 1 89.12 181 TYR B C 1
ATOM 3971 O O . TYR B 1 181 ? 5 7.367 25.359 1 89.12 181 TYR B O 1
ATOM 3979 N N . SER B 1 182 ? 7.152 6.75 25.625 1 86.19 182 SER B N 1
ATOM 3980 C CA . SER B 1 182 ? 6.816 5.395 26.062 1 86.19 182 SER B CA 1
ATOM 3981 C C . SER B 1 182 ? 6.105 5.398 27.406 1 86.19 182 SER B C 1
ATOM 3983 O O . SER B 1 182 ? 5.328 4.488 27.703 1 86.19 182 SER B O 1
ATOM 3985 N N . ASN B 1 183 ? 6.371 6.363 28.203 1 87.06 183 ASN B N 1
ATOM 3986 C CA . ASN B 1 183 ? 5.777 6.453 29.531 1 87.06 183 ASN B CA 1
ATOM 3987 C C . ASN B 1 183 ? 4.59 7.41 29.547 1 87.06 183 ASN B C 1
ATOM 3989 O O . ASN B 1 183 ? 4.293 8.023 30.578 1 87.06 183 ASN B O 1
ATOM 3993 N N . ARG B 1 184 ? 3.969 7.52 28.422 1 88.56 184 ARG B N 1
ATOM 3994 C CA . ARG B 1 184 ? 2.82 8.414 28.328 1 88.56 184 ARG B CA 1
ATOM 3995 C C . ARG B 1 184 ? 1.74 8.031 29.328 1 88.56 184 ARG B C 1
ATOM 3997 O O . ARG B 1 184 ? 1.169 6.941 29.25 1 88.56 184 ARG B O 1
ATOM 4004 N N . GLU B 1 185 ? 1.46 8.852 30.281 1 88.44 185 GLU B N 1
ATOM 4005 C CA . GLU B 1 185 ? 0.449 8.586 31.312 1 88.44 185 GLU B CA 1
ATOM 4006 C C . GLU B 1 185 ? -0.837 9.359 31.016 1 88.44 185 GLU B C 1
ATOM 4008 O O . GLU B 1 185 ? -1.928 8.906 31.375 1 88.44 185 GLU B O 1
ATOM 4013 N N . LYS B 1 186 ? -0.761 10.5 30.469 1 91.5 186 LYS B N 1
ATOM 4014 C CA . LYS B 1 186 ? -1.888 11.367 30.141 1 91.5 186 LYS B CA 1
ATOM 4015 C C . LYS B 1 186 ? -1.593 12.219 28.906 1 91.5 186 LYS B C 1
ATOM 4017 O O . LYS B 1 186 ? -0.434 12.375 28.516 1 91.5 186 LYS B O 1
ATOM 4022 N N . PRO B 1 187 ? -2.652 12.781 28.359 1 94.56 187 PRO B N 1
ATOM 4023 C CA . PRO B 1 187 ? -2.408 13.703 27.234 1 94.56 187 PRO B CA 1
ATOM 4024 C C . PRO B 1 187 ? -1.615 14.938 27.656 1 94.56 187 PRO B C 1
ATOM 4026 O O . PRO B 1 187 ? -1.811 15.453 28.766 1 94.56 187 PRO B O 1
ATOM 4029 N N . GLU B 1 188 ? -0.709 15.297 26.875 1 95.75 188 GLU B N 1
ATOM 4030 C CA . GLU B 1 188 ? 0.158 16.453 27.094 1 95.75 188 GLU B CA 1
ATOM 4031 C C . GLU B 1 188 ? 0.269 17.297 25.828 1 95.75 188 GLU B C 1
ATOM 4033 O O . GLU B 1 188 ? 0.342 16.75 24.719 1 95.75 188 GLU B O 1
ATOM 4038 N N . CYS B 1 189 ? 0.207 18.625 25.984 1 97.81 189 CYS B N 1
ATOM 4039 C CA . CYS B 1 189 ? 0.304 19.578 24.891 1 97.81 189 CYS B CA 1
ATOM 4040 C C . CYS B 1 189 ? -0.843 19.391 23.906 1 97.81 189 CYS B C 1
ATOM 4042 O O . CYS B 1 189 ? -0.635 19.422 22.688 1 97.81 189 CYS B O 1
ATOM 4044 N N . ARG B 1 190 ? -1.933 19.062 24.375 1 98.12 190 ARG B N 1
ATOM 4045 C CA . ARG B 1 190 ? -3.17 18.953 23.609 1 98.12 190 ARG B CA 1
ATOM 4046 C C . ARG B 1 190 ? -4.383 19.281 24.469 1 98.12 190 ARG B C 1
ATOM 4048 O O . ARG B 1 190 ? -4.328 19.156 25.688 1 98.12 190 ARG B O 1
ATOM 4055 N N . GLY B 1 191 ? -5.465 19.719 23.859 1 98.31 191 GLY B N 1
ATOM 4056 C CA . GLY B 1 191 ? -6.676 20.078 24.562 1 98.31 191 GLY B CA 1
ATOM 4057 C C . GLY B 1 191 ? -7.84 20.391 23.641 1 98.31 191 GLY B C 1
ATOM 4058 O O . GLY B 1 191 ? -7.656 20.547 22.438 1 98.31 191 GLY B O 1
ATOM 4059 N N . ARG B 1 192 ? -8.969 20.312 24.219 1 98.56 192 ARG B N 1
ATOM 4060 C CA . ARG B 1 192 ? -10.227 20.641 23.547 1 98.56 192 ARG B CA 1
ATOM 4061 C C . ARG B 1 192 ? -10.969 21.75 24.281 1 98.56 192 ARG B C 1
ATOM 4063 O O . ARG B 1 192 ? -11.125 21.703 25.5 1 98.56 192 ARG B O 1
ATOM 4070 N N . LEU B 1 193 ? -11.344 22.781 23.641 1 98.19 193 LEU B N 1
ATOM 4071 C CA . LEU B 1 193 ? -12.125 23.859 24.234 1 98.19 193 LEU B CA 1
ATOM 4072 C C . LEU B 1 193 ? -13.219 24.312 23.266 1 98.19 193 LEU B C 1
ATOM 4074 O O . LEU B 1 193 ? -13.344 23.781 22.156 1 98.19 193 LEU B O 1
ATOM 4078 N N . HIS B 1 194 ? -14.078 25.266 23.719 1 98.69 194 HIS B N 1
ATOM 4079 C CA . HIS B 1 194 ? -15.18 25.766 22.906 1 98.69 194 HIS B CA 1
ATOM 4080 C C . HIS B 1 194 ? -15.156 27.297 22.859 1 98.69 194 HIS B C 1
ATOM 4082 O O . HIS B 1 194 ? -14.844 27.953 23.844 1 98.69 194 HIS B O 1
ATOM 4088 N N . ALA B 1 195 ? -15.461 27.766 21.688 1 98.75 195 ALA B N 1
ATOM 4089 C CA . ALA B 1 195 ? -15.594 29.219 21.562 1 98.75 195 ALA B CA 1
ATOM 4090 C C . ALA B 1 195 ? -16.734 29.734 22.422 1 98.75 195 ALA B C 1
ATOM 4092 O O . ALA B 1 195 ? -17.734 29.047 22.625 1 98.75 195 ALA B O 1
ATOM 4093 N N . ASP B 1 196 ? -16.609 30.953 22.906 1 98.5 196 ASP B N 1
ATOM 4094 C CA . ASP B 1 196 ? -17.656 31.531 23.734 1 98.5 196 ASP B CA 1
ATOM 4095 C C . ASP B 1 196 ? -18.781 32.125 22.875 1 98.5 196 ASP B C 1
ATOM 4097 O O . ASP B 1 196 ? -18.859 31.828 21.688 1 98.5 196 ASP B O 1
ATOM 4101 N N . LYS B 1 197 ? -19.688 32.875 23.469 1 97.94 197 LYS B N 1
ATOM 4102 C CA . LYS B 1 197 ? -20.891 33.344 22.797 1 97.94 197 LYS B CA 1
ATOM 4103 C C . LYS B 1 197 ? -20.547 34.281 21.656 1 97.94 197 LYS B C 1
ATOM 4105 O O . LYS B 1 197 ? -21.344 34.469 20.719 1 97.94 197 LYS B O 1
ATOM 4110 N N . ASP B 1 198 ? -19.406 34.906 21.688 1 98.31 198 ASP B N 1
ATOM 4111 C CA . ASP B 1 198 ? -18.969 35.844 20.656 1 98.31 198 ASP B CA 1
ATOM 4112 C C . ASP B 1 198 ? -17.969 35.188 19.719 1 98.31 198 ASP B C 1
ATOM 4114 O O . ASP B 1 198 ? -17.281 35.875 18.938 1 98.31 198 ASP B O 1
ATOM 4118 N N . GLY B 1 199 ? -17.766 33.875 19.844 1 98.69 199 GLY B N 1
ATOM 4119 C CA . GLY B 1 199 ? -16.844 33.094 19.016 1 98.69 199 GLY B CA 1
ATOM 4120 C C . GLY B 1 199 ? -15.414 33.188 19.484 1 98.69 199 GLY B C 1
ATOM 4121 O O . GLY B 1 199 ? -14.5 32.719 18.812 1 98.69 199 GLY B O 1
ATOM 4122 N N . ARG B 1 200 ? -15.203 33.812 20.625 1 98.75 200 ARG B N 1
ATOM 4123 C CA . ARG B 1 200 ? -13.844 34.031 21.109 1 98.75 200 ARG B CA 1
ATOM 4124 C C . ARG B 1 200 ? -13.305 32.781 21.797 1 98.75 200 ARG B C 1
ATOM 4126 O O . ARG B 1 200 ? -14.062 32.031 22.406 1 98.75 200 ARG B O 1
ATOM 4133 N N . PHE B 1 201 ? -12.07 32.562 21.688 1 98.69 201 PHE B N 1
ATOM 4134 C CA . PHE B 1 201 ? -11.359 31.5 22.391 1 98.69 201 PHE B CA 1
ATOM 4135 C C . PHE B 1 201 ? -9.961 31.969 22.781 1 98.69 201 PHE B C 1
ATOM 4137 O O . PHE B 1 201 ? -9.438 32.938 22.234 1 98.69 201 PHE B O 1
ATOM 4144 N N . GLY B 1 202 ? -9.383 31.328 23.734 1 98.62 202 GLY B N 1
ATOM 4145 C CA . GLY B 1 202 ? -8.008 31.547 24.156 1 98.62 202 GLY B CA 1
ATOM 4146 C C . GLY B 1 202 ? -7.492 30.469 25.078 1 98.62 202 GLY B C 1
ATOM 4147 O O . GLY B 1 202 ? -8.242 29.922 25.891 1 98.62 202 GLY B O 1
ATOM 4148 N N . TYR B 1 203 ? -6.258 30.141 25.031 1 98.69 203 TYR B N 1
ATOM 4149 C CA . TYR B 1 203 ? -5.664 29.125 25.891 1 98.69 203 TYR B CA 1
ATOM 4150 C C . TYR B 1 203 ? -4.148 29.266 25.953 1 98.69 203 TYR B C 1
ATOM 4152 O O . TYR B 1 203 ? -3.553 29.953 25.109 1 98.69 203 TYR B O 1
ATOM 4160 N N . ARG B 1 204 ? -3.562 28.75 26.938 1 98.56 204 ARG B N 1
ATOM 4161 C CA . ARG B 1 204 ? -2.111 28.734 27.094 1 98.56 204 ARG B CA 1
ATOM 4162 C C . ARG B 1 204 ? -1.516 27.484 26.438 1 98.56 204 ARG B C 1
ATOM 4164 O O . ARG B 1 204 ? -2.086 26.391 26.531 1 98.56 204 ARG B O 1
ATOM 4171 N N . ALA B 1 205 ? -0.522 27.672 25.734 1 98.44 205 ALA B N 1
ATOM 4172 C CA . ALA B 1 205 ? 0.227 26.641 25.031 1 98.44 205 ALA B CA 1
ATOM 4173 C C . ALA B 1 205 ? 1.73 26.875 25.141 1 98.44 205 ALA B C 1
ATOM 4175 O O . ALA B 1 205 ? 2.193 27.516 26.094 1 98.44 205 ALA B O 1
ATOM 4176 N N . VAL B 1 206 ? 2.52 26.234 24.406 1 98.06 206 VAL B N 1
ATOM 4177 C CA . VAL B 1 206 ? 3.957 26.469 24.328 1 98.06 206 VAL B CA 1
ATOM 4178 C C . VAL B 1 206 ? 4.355 26.797 22.891 1 98.06 206 VAL B C 1
ATOM 4180 O O . VAL B 1 206 ? 3.662 26.422 21.953 1 98.06 206 VAL B O 1
ATOM 4183 N N . VAL B 1 207 ? 5.422 27.578 22.719 1 98.12 207 VAL B N 1
ATOM 4184 C CA . VAL B 1 207 ? 5.895 27.922 21.375 1 98.12 207 VAL B CA 1
ATOM 4185 C C . VAL B 1 207 ? 6.316 26.672 20.625 1 98.12 207 VAL B C 1
ATOM 4187 O O . VAL B 1 207 ? 7.164 25.906 21.094 1 98.12 207 VAL B O 1
ATOM 4190 N N . PRO B 1 208 ? 5.695 26.453 19.484 1 96.56 208 PRO B N 1
ATOM 4191 C CA . PRO B 1 208 ? 6.055 25.25 18.734 1 96.56 208 PRO B CA 1
ATOM 4192 C C . PRO B 1 208 ? 7.52 25.234 18.297 1 96.56 208 PRO B C 1
ATOM 4194 O O . PRO B 1 208 ? 8.102 26.297 18.062 1 96.56 208 PRO B O 1
ATOM 4197 N N . VAL B 1 209 ? 8.078 24.078 18.141 1 97 209 VAL B N 1
ATOM 4198 C CA . VAL B 1 209 ? 9.445 23.906 17.656 1 97 209 VAL B CA 1
ATOM 4199 C C . VAL B 1 209 ? 9.445 22.984 16.438 1 97 209 VAL B C 1
ATOM 4201 O O . VAL B 1 209 ? 8.508 22.219 16.234 1 97 209 VAL B O 1
ATOM 4204 N N . ALA B 1 210 ? 10.469 23.156 15.578 1 97.44 210 ALA B N 1
ATOM 4205 C CA . ALA B 1 210 ? 10.656 22.172 14.508 1 97.44 210 ALA B CA 1
ATOM 4206 C C . ALA B 1 210 ? 10.977 20.797 15.07 1 97.44 210 ALA B C 1
ATOM 4208 O O . ALA B 1 210 ? 11.586 20.672 16.141 1 97.44 210 ALA B O 1
ATOM 4209 N N . TYR B 1 211 ? 10.578 19.797 14.406 1 97.06 211 TYR B N 1
ATOM 4210 C CA . TYR B 1 211 ? 10.82 18.438 14.883 1 97.06 211 TYR B CA 1
ATOM 4211 C C . TYR B 1 211 ? 10.867 17.453 13.719 1 97.06 211 TYR B C 1
ATOM 4213 O O . TYR B 1 211 ? 10.266 17.703 12.664 1 97.06 211 TYR B O 1
ATOM 4221 N N . PRO B 1 212 ? 11.562 16.359 13.898 1 96.94 212 PRO B N 1
ATOM 4222 C CA . PRO B 1 212 ? 11.562 15.297 12.898 1 96.94 212 PRO B CA 1
ATOM 4223 C C . PRO B 1 212 ? 10.367 14.359 13.031 1 96.94 212 PRO B C 1
ATOM 4225 O O . PRO B 1 212 ? 9.961 14.023 14.148 1 96.94 212 PRO B O 1
ATOM 4228 N N . ILE B 1 213 ? 9.797 14.047 11.859 1 95.81 213 ILE B N 1
ATOM 4229 C CA . ILE B 1 213 ? 8.898 12.898 11.914 1 95.81 213 ILE B CA 1
ATOM 4230 C C . ILE B 1 213 ? 9.688 11.648 12.273 1 95.81 213 ILE B C 1
ATOM 4232 O O . ILE B 1 213 ? 10.914 11.617 12.141 1 95.81 213 ILE B O 1
ATOM 4236 N N . PRO B 1 214 ? 9.016 10.609 12.727 1 92.88 214 PRO B N 1
ATOM 4237 C CA . PRO B 1 214 ? 9.719 9.406 13.172 1 92.88 214 PRO B CA 1
ATOM 4238 C C . PRO B 1 214 ? 10.633 8.828 12.094 1 92.88 214 PRO B C 1
ATOM 4240 O O . PRO B 1 214 ? 10.219 8.664 10.938 1 92.88 214 PRO B O 1
ATOM 4243 N N . GLY B 1 215 ? 11.852 8.562 12.523 1 94.38 215 GLY B N 1
ATOM 4244 C CA . GLY B 1 215 ? 12.836 8.023 11.594 1 94.38 215 GLY B CA 1
ATOM 4245 C C . GLY B 1 215 ? 13.211 6.582 11.883 1 94.38 215 GLY B C 1
ATOM 4246 O O . GLY B 1 215 ? 14.039 5.996 11.188 1 94.38 215 GLY B O 1
ATOM 4247 N N . ASP B 1 216 ? 12.609 5.969 12.875 1 93.81 216 ASP B N 1
ATOM 4248 C CA . ASP B 1 216 ? 13.016 4.664 13.383 1 93.81 216 ASP B CA 1
ATOM 4249 C C . ASP B 1 216 ? 12.297 3.537 12.648 1 93.81 216 ASP B C 1
ATOM 4251 O O . ASP B 1 216 ? 12.555 2.357 12.898 1 93.81 216 ASP B O 1
ATOM 4255 N N . GLY B 1 217 ? 11.422 3.857 11.781 1 96.38 217 GLY B N 1
ATOM 4256 C CA . GLY B 1 217 ? 10.641 2.861 11.07 1 96.38 217 GLY B CA 1
ATOM 4257 C C . GLY B 1 217 ? 10.922 2.84 9.578 1 96.38 217 GLY B C 1
ATOM 4258 O O . GLY B 1 217 ? 11.836 3.516 9.102 1 96.38 217 GLY B O 1
ATOM 4259 N N . PRO B 1 218 ? 10.133 1.997 8.82 1 98.38 218 PRO B N 1
ATOM 4260 C CA . PRO B 1 218 ? 10.344 1.86 7.379 1 98.38 218 PRO B CA 1
ATOM 4261 C C . PRO B 1 218 ? 10.219 3.188 6.637 1 98.38 218 PRO B C 1
ATOM 4263 O O . PRO B 1 218 ? 10.93 3.424 5.66 1 98.38 218 PRO B O 1
ATOM 4266 N N . VAL B 1 219 ? 9.336 4.066 7.062 1 98.31 219 VAL B N 1
ATOM 4267 C CA . VAL B 1 219 ? 9.133 5.336 6.367 1 98.31 219 VAL B CA 1
ATOM 4268 C C . VAL B 1 219 ? 10.359 6.227 6.559 1 98.31 219 VAL B C 1
ATOM 4270 O O . VAL B 1 219 ? 10.758 6.949 5.645 1 98.31 219 VAL B O 1
ATOM 4273 N N . GLY B 1 220 ? 10.891 6.191 7.789 1 97.5 220 GLY B N 1
ATOM 4274 C CA . GLY B 1 220 ? 12.156 6.879 7.984 1 97.5 220 GLY B CA 1
ATOM 4275 C C . GLY B 1 220 ? 13.242 6.395 7.047 1 97.5 220 GLY B C 1
ATOM 4276 O O . GLY B 1 220 ? 13.984 7.203 6.473 1 97.5 220 GLY B O 1
ATOM 4277 N N . GLN B 1 221 ? 13.359 5.098 6.898 1 97.69 221 GLN B N 1
ATOM 4278 C CA . GLN B 1 221 ? 14.352 4.508 6.004 1 97.69 221 GLN B CA 1
ATOM 4279 C C . GLN B 1 221 ? 14.086 4.906 4.555 1 97.69 221 GLN B C 1
ATOM 4281 O O . GLN B 1 221 ? 15.023 5.125 3.785 1 97.69 221 GLN B O 1
ATOM 4286 N N . LEU B 1 222 ? 12.844 4.945 4.164 1 98.38 222 LEU B N 1
ATOM 4287 C CA . LEU B 1 222 ? 12.477 5.391 2.826 1 98.38 222 LEU B CA 1
ATOM 4288 C C . LEU B 1 222 ? 12.992 6.805 2.562 1 98.38 222 LEU B C 1
ATOM 4290 O O . LEU B 1 222 ? 13.562 7.074 1.504 1 98.38 222 LEU B O 1
ATOM 4294 N N . LEU B 1 223 ? 12.758 7.727 3.514 1 98.25 223 LEU B N 1
ATOM 4295 C CA . LEU B 1 223 ? 13.203 9.102 3.352 1 98.25 223 LEU B CA 1
ATOM 4296 C C . LEU B 1 223 ? 14.719 9.172 3.182 1 98.25 223 LEU B C 1
ATOM 4298 O O . LEU B 1 223 ? 15.219 9.906 2.328 1 98.25 223 LEU B O 1
ATOM 4302 N N . LEU B 1 224 ? 15.398 8.352 4 1 97.5 224 LEU B N 1
ATOM 4303 C CA . LEU B 1 224 ? 16.844 8.305 3.861 1 97.5 224 LEU B CA 1
ATOM 4304 C C . LEU B 1 224 ? 17.25 7.836 2.465 1 97.5 224 LEU B C 1
ATOM 4306 O O . LEU B 1 224 ? 18.125 8.43 1.837 1 97.5 224 LEU B O 1
ATOM 4310 N N . GLY B 1 225 ? 16.594 6.836 2.008 1 97.19 225 GLY B N 1
ATOM 4311 C CA . GLY B 1 225 ? 16.875 6.309 0.683 1 97.19 225 GLY B CA 1
ATOM 4312 C C . GLY B 1 225 ? 16.578 7.293 -0.429 1 97.19 225 GLY B C 1
ATOM 4313 O O . GLY B 1 225 ? 17.188 7.234 -1.5 1 97.19 225 GLY B O 1
ATOM 4314 N N . MET B 1 226 ? 15.703 8.266 -0.179 1 97.81 226 MET B N 1
ATOM 4315 C CA . MET B 1 226 ? 15.297 9.258 -1.173 1 97.81 226 MET B CA 1
ATOM 4316 C C . MET B 1 226 ? 16.125 10.539 -1.027 1 97.81 226 MET B C 1
ATOM 4318 O O . MET B 1 226 ? 15.875 11.516 -1.735 1 97.81 226 MET B O 1
ATOM 4322 N N . GLY B 1 227 ? 16.969 10.547 -0.036 1 97.88 227 GLY B N 1
ATOM 4323 C CA . GLY B 1 227 ? 17.797 11.727 0.169 1 97.88 227 GLY B CA 1
ATOM 4324 C C . GLY B 1 227 ? 17.031 12.906 0.733 1 97.88 227 GLY B C 1
ATOM 4325 O O . GLY B 1 227 ? 17.359 14.055 0.448 1 97.88 227 GLY B O 1
ATOM 4326 N N . ARG B 1 228 ? 16 12.609 1.535 1 98.12 228 ARG B N 1
ATOM 4327 C CA . ARG B 1 228 ? 15.148 13.656 2.084 1 98.12 228 ARG B CA 1
ATOM 4328 C C . ARG B 1 228 ? 15.305 13.758 3.598 1 98.12 228 ARG B C 1
ATOM 4330 O O . ARG B 1 228 ? 15.391 12.734 4.285 1 98.12 228 ARG B O 1
ATOM 4337 N N . HIS B 1 229 ? 15.352 14.953 4.062 1 98.19 229 HIS B N 1
ATOM 4338 C CA . HIS B 1 229 ? 15.281 15.141 5.508 1 98.19 229 HIS B CA 1
ATOM 4339 C C . HIS B 1 229 ? 13.906 14.773 6.047 1 98.19 229 HIS B C 1
ATOM 4341 O O . HIS B 1 229 ? 12.945 14.664 5.285 1 98.19 229 HIS B O 1
ATOM 4347 N N . ASN B 1 230 ? 13.805 14.562 7.379 1 98.31 230 ASN B N 1
ATOM 4348 C CA . ASN B 1 230 ? 12.555 14.164 8 1 98.31 230 ASN B CA 1
ATOM 4349 C C . ASN B 1 230 ? 12.008 15.25 8.922 1 98.31 230 ASN B C 1
ATOM 4351 O O . ASN B 1 230 ? 11.289 14.961 9.875 1 98.31 230 ASN B O 1
ATOM 4355 N N . MET B 1 231 ? 12.297 16.547 8.617 1 98.12 231 MET B N 1
ATOM 4356 C CA . MET B 1 231 ? 11.945 17.656 9.508 1 98.12 231 MET B CA 1
ATOM 4357 C C . MET B 1 231 ? 10.609 18.281 9.109 1 98.12 231 MET B C 1
ATOM 4359 O O . MET B 1 231 ? 10.328 18.453 7.926 1 98.12 231 MET B O 1
ATOM 4363 N N . ARG B 1 232 ? 9.852 18.578 10.039 1 98.12 232 ARG B N 1
ATOM 4364 C CA . ARG B 1 232 ? 8.719 19.484 9.898 1 98.12 232 ARG B CA 1
ATOM 4365 C C . ARG B 1 232 ? 8.992 20.812 10.578 1 98.12 232 ARG B C 1
ATOM 4367 O O . ARG B 1 232 ? 9.625 20.859 11.633 1 98.12 232 ARG B O 1
ATOM 4374 N N . PRO B 1 233 ? 8.508 21.844 10.008 1 97.94 233 PRO B N 1
ATOM 4375 C CA . PRO B 1 233 ? 8.641 23.125 10.703 1 97.94 233 PRO B CA 1
ATOM 4376 C C . PRO B 1 233 ? 7.785 23.203 11.969 1 97.94 233 PRO B C 1
ATOM 4378 O O . PRO B 1 233 ? 6.879 22.391 12.148 1 97.94 233 PRO B O 1
ATOM 4381 N N . ASN B 1 234 ? 8.156 24.141 12.812 1 97.06 234 ASN B N 1
ATOM 4382 C CA . ASN B 1 234 ? 7.355 24.422 14 1 97.06 234 ASN B CA 1
ATOM 4383 C C . ASN B 1 234 ? 5.898 24.703 13.648 1 97.06 234 ASN B C 1
ATOM 4385 O O . ASN B 1 234 ? 5.613 25.438 12.703 1 97.06 234 ASN B O 1
ATOM 4389 N N . HIS B 1 235 ? 5 24.031 14.367 1 98.12 235 HIS B N 1
ATOM 4390 C CA . HIS B 1 235 ? 3.604 24.328 14.078 1 98.12 235 HIS B CA 1
ATOM 4391 C C . HIS B 1 235 ? 2.697 23.938 15.242 1 98.12 235 HIS B C 1
ATOM 4393 O O . HIS B 1 235 ? 3.1 23.156 16.109 1 98.12 235 HIS B O 1
ATOM 4399 N N . LEU B 1 236 ? 1.563 24.562 15.281 1 98.38 236 LEU B N 1
ATOM 4400 C CA . LEU B 1 236 ? 0.444 24.281 16.172 1 98.38 236 LEU B CA 1
ATOM 4401 C C . LEU B 1 236 ? -0.766 23.781 15.391 1 98.38 236 LEU B C 1
ATOM 4403 O O . LEU B 1 236 ? -1.281 24.484 14.523 1 98.38 236 LEU B O 1
ATOM 4407 N N . HIS B 1 237 ? -1.186 22.531 15.68 1 98.44 237 HIS B N 1
ATOM 4408 C CA . HIS B 1 237 ? -2.348 21.969 15 1 98.44 237 HIS B CA 1
ATOM 4409 C C . HIS B 1 237 ? -3.646 22.453 15.641 1 98.44 237 HIS B C 1
ATOM 4411 O O . HIS B 1 237 ? -3.715 22.625 16.859 1 98.44 237 HIS B O 1
ATOM 4417 N N . LEU B 1 238 ? -4.648 22.594 14.82 1 98.31 238 LEU B N 1
ATOM 4418 C CA . LEU B 1 238 ? -6.008 22.875 15.273 1 98.31 238 LEU B CA 1
ATOM 4419 C C . LEU B 1 238 ? -7.023 22.094 14.438 1 98.31 238 LEU B C 1
ATOM 4421 O O . LEU B 1 238 ? -6.828 21.906 13.234 1 98.31 238 LEU B O 1
ATOM 4425 N N . MET B 1 239 ? -8 21.656 15.031 1 98.5 239 MET B N 1
ATOM 4426 C CA . MET B 1 239 ? -9.203 21.125 14.398 1 98.5 239 MET B CA 1
ATOM 4427 C C . MET B 1 239 ? -10.453 21.797 14.945 1 98.5 239 MET B C 1
ATOM 4429 O O . MET B 1 239 ? -10.688 21.797 16.156 1 98.5 239 MET B O 1
ATOM 4433 N N . VAL B 1 240 ? -11.234 22.406 14.109 1 98.69 240 VAL B N 1
ATOM 4434 C CA . VAL B 1 240 ? -12.406 23.172 14.523 1 98.69 240 VAL B CA 1
ATOM 4435 C C . VAL B 1 240 ? -13.664 22.578 13.898 1 98.69 240 VAL B C 1
ATOM 4437 O O . VAL B 1 240 ? -13.703 22.312 12.688 1 98.69 240 VAL B O 1
ATOM 4440 N N . GLU B 1 241 ? -14.641 22.375 14.656 1 98.44 241 GLU B N 1
ATOM 4441 C CA . GLU B 1 241 ? -15.906 21.812 14.211 1 98.44 241 GLU B CA 1
ATOM 4442 C C . GLU B 1 241 ? -17.094 22.609 14.742 1 98.44 241 GLU B C 1
ATOM 4444 O O . GLU B 1 241 ? -17.062 23.078 15.883 1 98.44 241 GLU B O 1
ATOM 4449 N N . ALA B 1 242 ? -18.031 22.797 13.969 1 98.62 242 ALA B N 1
ATOM 4450 C CA . ALA B 1 242 ? -19.297 23.422 14.312 1 98.62 242 ALA B CA 1
ATOM 4451 C C . ALA B 1 242 ? -20.422 22.953 13.391 1 98.62 242 ALA B C 1
ATOM 4453 O O . ALA B 1 242 ? -20.188 22.703 12.203 1 98.62 242 ALA B O 1
ATOM 4454 N N . PRO B 1 243 ? -21.656 22.7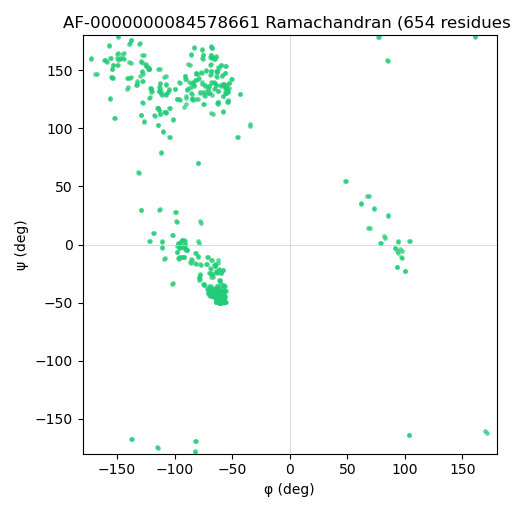97 13.922 1 97.88 243 PRO B N 1
ATOM 4455 C CA . PRO B 1 243 ? -22.781 22.406 13.055 1 97.88 243 PRO B CA 1
ATOM 4456 C C . PRO B 1 243 ? -22.969 23.344 11.867 1 97.88 243 PRO B C 1
ATOM 4458 O O . PRO B 1 243 ? -22.938 24.562 12.039 1 97.88 243 PRO B O 1
ATOM 4461 N N . GLY B 1 244 ? -23.062 22.719 10.766 1 97.19 244 GLY B N 1
ATOM 4462 C CA . GLY B 1 244 ? -23.359 23.5 9.578 1 97.19 244 GLY B CA 1
ATOM 4463 C C . GLY B 1 244 ? -22.109 23.969 8.852 1 97.19 244 GLY B C 1
ATOM 4464 O O . GLY B 1 244 ? -22.188 24.594 7.793 1 97.19 244 GLY B O 1
ATOM 4465 N N . TYR B 1 245 ? -21 23.672 9.391 1 97.56 245 TYR B N 1
ATOM 4466 C CA . TYR B 1 245 ? -19.75 24.094 8.789 1 97.56 245 TYR B CA 1
ATOM 4467 C C . TYR B 1 245 ? -18.859 22.891 8.492 1 97.56 245 TYR B C 1
ATOM 4469 O O . TYR B 1 245 ? -19 21.844 9.125 1 97.56 245 TYR B O 1
ATOM 4477 N N . THR B 1 246 ? -18.047 23.062 7.465 1 96.44 246 THR B N 1
ATOM 4478 C CA . THR B 1 246 ? -17.031 22.047 7.168 1 96.44 246 THR B CA 1
ATOM 4479 C C . THR B 1 246 ? -15.969 22 8.258 1 96.44 246 THR B C 1
ATOM 4481 O O . THR B 1 246 ? -15.43 23.047 8.641 1 96.44 246 THR B O 1
ATOM 4484 N N . LYS B 1 247 ? -15.727 20.828 8.742 1 96.69 247 LYS B N 1
ATOM 4485 C CA . LYS B 1 247 ? -14.641 20.656 9.703 1 96.69 247 LYS B CA 1
ATOM 4486 C C . LYS B 1 247 ? -13.328 21.219 9.172 1 96.69 247 LYS B C 1
ATOM 4488 O O . LYS B 1 247 ? -12.961 20.984 8.023 1 96.69 247 LYS B O 1
ATOM 4493 N N . LEU B 1 248 ? -12.648 21.938 9.984 1 97.94 248 LEU B N 1
ATOM 4494 C CA . LEU B 1 248 ? -11.367 22.531 9.594 1 97.94 248 LEU B CA 1
ATOM 4495 C C . LEU B 1 248 ? -10.219 21.891 10.375 1 97.94 248 LEU B C 1
ATOM 4497 O O . LEU B 1 248 ? -10.156 22.016 11.594 1 97.94 248 LEU B O 1
ATOM 4501 N N . VAL B 1 249 ? -9.398 21.172 9.719 1 97.81 249 VAL B N 1
ATOM 4502 C CA . VAL B 1 249 ? -8.094 20.797 10.25 1 97.81 249 VAL B CA 1
ATOM 4503 C C . VAL B 1 249 ? -7.027 21.75 9.695 1 97.81 249 VAL B C 1
ATOM 4505 O O . VAL B 1 249 ? -6.91 21.906 8.477 1 97.81 249 VAL B O 1
ATOM 4508 N N . THR B 1 250 ? -6.293 22.359 10.531 1 98.12 250 THR B N 1
ATOM 4509 C CA . THR B 1 250 ? -5.301 23.328 10.086 1 98.12 250 THR B CA 1
ATOM 4510 C C . THR B 1 250 ? -4.105 23.359 11.023 1 98.12 250 THR B C 1
ATOM 4512 O O . THR B 1 250 ? -3.932 22.453 11.844 1 98.12 250 THR B O 1
ATOM 4515 N N . ALA B 1 251 ? -3.176 24.156 10.719 1 98.25 251 ALA B N 1
ATOM 4516 C CA . ALA B 1 251 ? -1.985 24.375 11.539 1 98.25 251 ALA B CA 1
ATOM 4517 C C . ALA B 1 251 ? -1.398 25.766 11.289 1 98.25 251 ALA B C 1
ATOM 4519 O O . ALA B 1 251 ? -1.477 26.297 10.18 1 98.25 251 ALA B O 1
ATOM 4520 N N . PHE B 1 252 ? -0.916 26.344 12.305 1 98.56 252 PHE B N 1
ATOM 4521 C CA . PHE B 1 252 ? -0.211 27.625 12.172 1 98.56 252 PHE B CA 1
ATOM 4522 C C . PHE B 1 252 ? 1.295 27.422 12.297 1 98.56 252 PHE B C 1
ATOM 4524 O O . PHE B 1 252 ? 1.766 26.734 13.203 1 98.56 252 PHE B O 1
ATOM 4531 N N . TYR B 1 253 ? 1.986 28.031 11.383 1 98.5 253 TYR B N 1
ATOM 4532 C CA . TYR B 1 253 ? 3.432 27.875 11.273 1 98.5 253 TYR B CA 1
ATOM 4533 C C . TYR B 1 253 ? 4.148 29.188 11.562 1 98.5 253 TYR B C 1
ATOM 4535 O O . TYR B 1 253 ? 4.211 30.062 10.703 1 98.5 253 TYR B O 1
ATOM 4543 N N . PRO B 1 254 ? 4.734 29.328 12.781 1 98.19 254 PRO B N 1
ATOM 4544 C CA . PRO B 1 254 ? 5.492 30.562 13.047 1 98.19 254 PRO B CA 1
ATOM 4545 C C . PRO B 1 254 ? 6.582 30.812 12 1 98.19 254 PRO B C 1
ATOM 4547 O O . PRO B 1 254 ? 7.289 29.875 11.609 1 98.19 254 PRO B O 1
ATOM 4550 N N . GLU B 1 255 ? 6.691 32 11.531 1 97.62 255 GLU B N 1
ATOM 4551 C CA . GLU B 1 255 ? 7.645 32.375 10.492 1 97.62 255 GLU B CA 1
ATOM 4552 C C . GLU B 1 255 ? 9.078 32.219 10.984 1 97.62 255 GLU B C 1
ATOM 4554 O O . GLU B 1 255 ? 9.328 32.125 12.188 1 97.62 255 GLU B O 1
ATOM 4559 N N . GLY B 1 256 ? 10.016 32.125 10.062 1 95.12 256 GLY B N 1
ATOM 4560 C CA . GLY B 1 256 ? 11.43 32.156 10.383 1 95.12 256 GLY B CA 1
ATOM 4561 C C . GLY B 1 256 ? 12.047 30.766 10.484 1 95.12 256 GLY B C 1
ATOM 4562 O O . GLY B 1 256 ? 13.266 30.625 10.578 1 95.12 256 GLY B O 1
ATOM 4563 N N . ASP B 1 257 ? 11.266 29.75 10.508 1 95.38 257 ASP B N 1
ATOM 4564 C CA . ASP B 1 257 ? 11.773 28.391 10.57 1 95.38 257 ASP B CA 1
ATOM 4565 C C . ASP B 1 257 ? 12.359 27.953 9.234 1 95.38 257 ASP B C 1
ATOM 4567 O O . ASP B 1 257 ? 11.773 28.203 8.18 1 95.38 257 ASP B O 1
ATOM 4571 N N . GLU B 1 258 ? 13.484 27.297 9.211 1 95.25 258 GLU B N 1
ATOM 4572 C CA . GLU B 1 258 ? 14.211 26.953 7.992 1 95.25 258 GLU B CA 1
ATOM 4573 C C . GLU B 1 258 ? 13.508 25.859 7.211 1 95.25 258 GLU B C 1
ATOM 4575 O O . GLU B 1 258 ? 13.766 25.656 6.023 1 95.25 258 GLU B O 1
ATOM 4580 N N . TRP B 1 259 ? 12.609 25.156 7.816 1 97.19 259 TRP B N 1
ATOM 4581 C CA . TRP B 1 259 ? 11.992 23.984 7.203 1 97.19 259 TRP B CA 1
ATOM 4582 C C . TRP B 1 259 ? 10.656 24.344 6.566 1 97.19 259 TRP B C 1
ATOM 4584 O O . TRP B 1 259 ? 9.984 23.484 5.984 1 97.19 259 TRP B O 1
ATOM 4594 N N . LEU B 1 260 ? 10.195 25.609 6.617 1 97.44 260 LEU B N 1
ATOM 4595 C CA . LEU B 1 260 ? 8.875 26.031 6.168 1 97.44 260 LEU B CA 1
ATOM 4596 C C . LEU B 1 260 ? 8.648 25.641 4.711 1 97.44 260 LEU B C 1
ATOM 4598 O O . LEU B 1 260 ? 7.566 25.172 4.352 1 97.44 260 LEU B O 1
ATOM 4602 N N . GLU B 1 261 ? 9.664 25.703 3.912 1 95.62 261 GLU B N 1
ATOM 4603 C CA . GLU B 1 261 ? 9.484 25.5 2.477 1 95.62 261 GLU B CA 1
ATOM 4604 C C . GLU B 1 261 ? 9.703 24.031 2.094 1 95.62 261 GLU B C 1
ATOM 4606 O O . GLU B 1 261 ? 9.391 23.625 0.974 1 95.62 261 GLU B O 1
ATOM 4611 N N . SER B 1 262 ? 10.211 23.25 3.008 1 96.75 262 SER B N 1
ATOM 4612 C CA . SER B 1 262 ? 10.547 21.859 2.67 1 96.75 262 SER B CA 1
ATOM 4613 C C . SER B 1 262 ? 9.953 20.891 3.68 1 96.75 262 SER B C 1
ATOM 4615 O O . SER B 1 262 ? 10.539 19.844 3.951 1 96.75 262 SER B O 1
ATOM 4617 N N . ASP B 1 263 ? 8.828 21.344 4.219 1 98.12 263 ASP B N 1
ATOM 4618 C CA . ASP B 1 263 ? 8.109 20.453 5.133 1 98.12 263 ASP B CA 1
ATOM 4619 C C . ASP B 1 263 ? 8.062 19.031 4.586 1 98.12 263 ASP B C 1
ATOM 4621 O O . ASP B 1 263 ? 7.594 18.797 3.469 1 98.12 263 ASP B O 1
ATOM 4625 N N . ALA B 1 264 ? 8.438 18.062 5.391 1 98.06 264 ALA B N 1
ATOM 4626 C CA . ALA B 1 264 ? 8.562 16.672 4.953 1 98.06 264 ALA B CA 1
ATOM 4627 C C . ALA B 1 264 ? 7.203 16.109 4.551 1 98.06 264 ALA B C 1
ATOM 4629 O O . ALA B 1 264 ? 7.133 15.094 3.854 1 98.06 264 ALA B O 1
ATOM 4630 N N . VAL B 1 265 ? 6.121 16.766 4.996 1 98 265 VAL B N 1
ATOM 4631 C CA . VAL B 1 265 ? 4.824 16.141 4.766 1 98 265 VAL B CA 1
ATOM 4632 C C . VAL B 1 265 ? 3.93 17.094 3.967 1 98 265 VAL B C 1
ATOM 4634 O O . VAL B 1 265 ? 2.73 16.844 3.818 1 98 265 VAL B O 1
ATOM 4637 N N . PHE B 1 266 ? 4.414 18.266 3.541 1 97.88 266 PHE B N 1
ATOM 4638 C CA . PHE B 1 266 ? 3.775 19.172 2.6 1 97.88 266 PHE B CA 1
ATOM 4639 C C . PHE B 1 266 ? 2.523 19.797 3.211 1 97.88 266 PHE B C 1
ATOM 4641 O O . PHE B 1 266 ? 1.492 19.906 2.545 1 97.88 266 PHE B O 1
ATOM 4648 N N . GLY B 1 267 ? 2.639 20.172 4.469 1 97.12 267 GLY B N 1
ATOM 4649 C CA . GLY B 1 267 ? 1.476 20.703 5.156 1 97.12 267 GLY B CA 1
ATOM 4650 C C . GLY B 1 267 ? 1.437 22.219 5.164 1 97.12 267 GLY B C 1
ATOM 4651 O O . GLY B 1 267 ? 0.403 22.828 5.469 1 97.12 267 GLY B O 1
ATOM 4652 N N . VAL B 1 268 ? 2.512 22.891 4.793 1 97.62 268 VAL B N 1
ATOM 4653 C CA . VAL B 1 268 ? 2.629 24.344 4.984 1 97.62 268 VAL B CA 1
ATOM 4654 C C . VAL B 1 268 ? 1.976 25.062 3.811 1 97.62 268 VAL B C 1
ATOM 4656 O O . VAL B 1 268 ? 2.322 24.828 2.652 1 97.62 268 VAL B O 1
ATOM 4659 N N . LYS B 1 269 ? 1.079 25.906 4.098 1 96.31 269 LYS B N 1
ATOM 4660 C CA . LYS B 1 269 ? 0.56 26.891 3.139 1 96.31 269 LYS B CA 1
ATOM 4661 C C . LYS B 1 269 ? 0.938 28.312 3.541 1 96.31 269 LYS B C 1
ATOM 4663 O O . LYS B 1 269 ? 1.053 28.609 4.73 1 96.31 269 LYS B O 1
ATOM 4668 N N . LYS B 1 270 ? 1.057 29.125 2.564 1 95.62 270 LYS B N 1
ATOM 4669 C CA . LYS B 1 270 ? 1.533 30.484 2.812 1 95.62 270 LYS B CA 1
ATOM 4670 C C . LYS B 1 270 ? 0.618 31.219 3.787 1 95.62 270 LYS B C 1
ATOM 4672 O O . LYS B 1 270 ? 1.093 31.906 4.691 1 95.62 270 LYS B O 1
ATOM 4677 N N . SER B 1 271 ? -0.662 31.078 3.627 1 96.56 271 SER B N 1
ATOM 4678 C CA . SER B 1 271 ? -1.64 31.797 4.441 1 96.56 271 SER B CA 1
ATOM 4679 C C . SER B 1 271 ? -1.612 31.312 5.887 1 96.56 271 SER B C 1
ATOM 4681 O O . SER B 1 271 ? -2.184 31.969 6.773 1 96.56 271 SER B O 1
ATOM 4683 N N . LEU B 1 272 ? -0.974 30.188 6.176 1 97.88 272 LEU B N 1
ATOM 4684 C CA . LEU B 1 272 ? -0.958 29.594 7.508 1 97.88 272 LEU B CA 1
ATOM 4685 C C . LEU B 1 272 ? 0.324 29.969 8.25 1 97.88 272 LEU B C 1
ATOM 4687 O O . LEU B 1 272 ? 0.488 29.625 9.422 1 97.88 272 LEU B O 1
ATOM 4691 N N . VAL B 1 273 ? 1.266 30.625 7.574 1 98.06 273 VAL B N 1
ATOM 4692 C CA . VAL B 1 273 ? 2.463 31.141 8.227 1 98.06 273 VAL B CA 1
ATOM 4693 C C . VAL B 1 273 ? 2.109 32.375 9.047 1 98.06 273 VAL B C 1
ATOM 4695 O O . VAL B 1 273 ? 1.503 33.312 8.531 1 98.06 273 VAL B O 1
ATOM 4698 N N . VAL B 1 274 ? 2.508 32.375 10.312 1 98.25 274 VAL B N 1
ATOM 4699 C CA . VAL B 1 274 ? 2.059 33.406 11.234 1 98.25 274 VAL B CA 1
ATOM 4700 C C . VAL B 1 274 ? 3.262 34.031 11.922 1 98.25 274 VAL B C 1
ATOM 4702 O O . VAL B 1 274 ? 4.359 33.469 11.914 1 98.25 274 VAL B O 1
ATOM 4705 N N . LYS B 1 275 ? 2.973 35.156 12.477 1 97.75 275 LYS B N 1
ATOM 4706 C CA . LYS B 1 275 ? 3.947 35.844 13.32 1 97.75 275 LYS B CA 1
ATOM 4707 C C . LYS B 1 275 ? 3.553 35.781 14.789 1 97.75 275 LYS B C 1
ATOM 4709 O O . LYS B 1 275 ? 2.383 35.969 15.133 1 97.75 275 LYS B O 1
ATOM 4714 N N . LEU B 1 276 ? 4.465 35.375 15.633 1 98.25 276 LEU B N 1
ATOM 4715 C CA . LEU B 1 276 ? 4.262 35.406 17.078 1 98.25 276 LEU B CA 1
ATOM 4716 C C . LEU B 1 276 ? 4.734 36.75 17.656 1 98.25 276 LEU B C 1
ATOM 4718 O O . LEU B 1 276 ? 5.871 37.156 17.422 1 98.25 276 LEU B O 1
ATOM 4722 N N . GLU B 1 277 ? 3.873 37.344 18.375 1 98.12 277 GLU B N 1
ATOM 4723 C CA . GLU B 1 277 ? 4.238 38.594 19.031 1 98.12 277 GLU B CA 1
ATOM 4724 C C . GLU B 1 277 ? 4.891 38.344 20.391 1 98.12 277 GLU B C 1
ATOM 4726 O O . GLU B 1 277 ? 4.398 37.531 21.172 1 98.12 277 GLU B O 1
ATOM 4731 N N . GLU B 1 278 ? 5.953 39.031 20.625 1 97.31 278 GLU B N 1
ATOM 4732 C CA . GLU B 1 278 ? 6.598 38.938 21.938 1 97.31 278 GLU B CA 1
ATOM 4733 C C . GLU B 1 278 ? 5.938 39.906 22.922 1 97.31 278 GLU B C 1
ATOM 4735 O O . GLU B 1 278 ? 5.801 41.094 22.656 1 97.31 278 GLU B O 1
ATOM 4740 N N . VAL B 1 279 ? 5.504 39.375 24.031 1 97.81 279 VAL B N 1
ATOM 4741 C CA . VAL B 1 279 ? 4.949 40.156 25.109 1 97.81 279 VAL B CA 1
ATOM 4742 C C . VAL B 1 279 ? 5.859 40.094 26.328 1 97.81 279 VAL B C 1
ATOM 4744 O O . VAL B 1 279 ? 6.09 39 26.875 1 97.81 279 VAL B O 1
ATOM 4747 N N . ASN B 1 280 ? 6.402 41.156 26.703 1 97.38 280 ASN B N 1
ATOM 4748 C CA . ASN B 1 280 ? 7.23 41.281 27.891 1 97.38 280 ASN B CA 1
ATOM 4749 C C . ASN B 1 280 ? 6.562 42.125 28.969 1 97.38 280 ASN B C 1
ATOM 4751 O O . ASN B 1 280 ? 6.863 43.312 29.094 1 97.38 280 ASN B O 1
ATOM 4755 N N . ASP B 1 281 ? 5.719 41.594 29.625 1 96.94 281 ASP B N 1
ATOM 4756 C CA . ASP B 1 281 ? 4.898 42.25 30.641 1 96.94 281 ASP B CA 1
ATOM 4757 C C . ASP B 1 281 ? 4.441 41.25 31.703 1 96.94 281 ASP B C 1
ATOM 4759 O O . ASP B 1 281 ? 3.547 40.438 31.453 1 96.94 281 ASP B O 1
ATOM 4763 N N . GLU B 1 282 ? 4.984 41.344 32.875 1 95.31 282 GLU B N 1
ATOM 4764 C CA . GLU B 1 282 ? 4.699 40.375 33.969 1 95.31 282 GLU B CA 1
ATOM 4765 C C . GLU B 1 282 ? 3.221 40.406 34.344 1 95.31 282 GLU B C 1
ATOM 4767 O O . GLU B 1 282 ? 2.633 39.344 34.594 1 95.31 282 GLU B O 1
ATOM 4772 N N . GLU B 1 283 ? 2.697 41.594 34.438 1 95.94 283 GLU B N 1
ATOM 4773 C CA . GLU B 1 283 ? 1.285 41.719 34.812 1 95.94 283 GLU B CA 1
ATOM 4774 C C . GLU B 1 283 ? 0.404 41 33.781 1 95.94 283 GLU B C 1
ATOM 4776 O O . GLU B 1 283 ? -0.531 40.281 34.156 1 95.94 283 GLU B O 1
ATOM 4781 N N . GLU B 1 284 ? 0.708 41.219 32.5 1 96.25 284 GLU B N 1
ATOM 4782 C CA . GLU B 1 284 ? -0.054 40.562 31.453 1 96.25 284 GLU B CA 1
ATOM 4783 C C . GLU B 1 284 ? 0.133 39.062 31.5 1 96.25 284 GLU B C 1
ATOM 4785 O O . GLU B 1 284 ? -0.811 38.281 31.25 1 96.25 284 GLU B O 1
ATOM 4790 N N . ALA B 1 285 ? 1.34 38.625 31.766 1 96.19 285 ALA B N 1
ATOM 4791 C CA . ALA B 1 285 ? 1.627 37.219 31.859 1 96.19 285 ALA B CA 1
ATOM 4792 C C . ALA B 1 285 ? 0.788 36.562 32.969 1 96.19 285 ALA B C 1
ATOM 4794 O O . ALA B 1 285 ? 0.22 35.469 32.75 1 96.19 285 ALA B O 1
ATOM 4795 N N . ARG B 1 286 ? 0.667 37.219 34.094 1 95.94 286 ARG B N 1
ATOM 4796 C CA . ARG B 1 286 ? -0.125 36.719 35.219 1 95.94 286 ARG B CA 1
ATOM 4797 C C . ARG B 1 286 ? -1.613 36.719 34.875 1 95.94 286 ARG B C 1
ATOM 4799 O O . ARG B 1 286 ? -2.338 35.781 35.219 1 95.94 286 ARG B O 1
ATOM 4806 N N . LYS B 1 287 ? -2.021 37.75 34.219 1 95.25 287 LYS B N 1
ATOM 4807 C CA . LYS B 1 287 ? -3.418 37.844 33.781 1 95.25 287 LYS B CA 1
ATOM 4808 C C . LYS B 1 287 ? -3.803 36.688 32.875 1 95.25 287 LYS B C 1
ATOM 4810 O O . LYS B 1 287 ? -4.938 36.219 32.906 1 95.25 287 LYS B O 1
ATOM 4815 N N . ARG B 1 288 ? -2.869 36.281 32.031 1 95.12 288 ARG B N 1
ATOM 4816 C CA . ARG B 1 288 ? -3.125 35.219 31.094 1 95.12 288 ARG B CA 1
ATOM 4817 C C . ARG B 1 288 ? -2.977 33.844 31.75 1 95.12 288 ARG B C 1
ATOM 4819 O O . ARG B 1 288 ? -3.24 32.812 31.125 1 95.12 288 ARG B O 1
ATOM 4826 N N . GLY B 1 289 ? -2.52 33.812 32.969 1 95.31 289 GLY B N 1
ATOM 4827 C CA . GLY B 1 289 ? -2.551 32.562 33.719 1 95.31 289 GLY B CA 1
ATOM 4828 C C . GLY B 1 289 ? -1.197 31.891 33.812 1 95.31 289 GLY B C 1
ATOM 4829 O O . GLY B 1 289 ? -1.085 30.797 34.375 1 95.31 289 GLY B O 1
ATOM 4830 N N . PHE B 1 290 ? -0.121 32.5 33.281 1 95.81 290 PHE B N 1
ATOM 4831 C CA . PHE B 1 290 ? 1.206 31.906 33.406 1 95.81 290 PHE B CA 1
ATOM 4832 C C . PHE B 1 290 ? 1.755 32.094 34.812 1 95.81 290 PHE B C 1
ATOM 4834 O O . PHE B 1 290 ? 1.752 33.188 35.344 1 95.81 290 PHE B O 1
ATOM 4841 N N . PRO B 1 291 ? 2.248 31.047 35.406 1 93.06 291 PRO B N 1
ATOM 4842 C CA . PRO B 1 291 ? 2.584 31.094 36.812 1 93.06 291 PRO B CA 1
ATOM 4843 C C . PRO B 1 291 ? 3.906 31.812 37.094 1 93.06 291 PRO B C 1
ATOM 4845 O O . PRO B 1 291 ? 4.156 32.25 38.219 1 93.06 291 PRO B O 1
ATOM 4848 N N . LYS B 1 292 ? 4.82 31.828 36.156 1 92.5 292 LYS B N 1
ATOM 4849 C CA . LYS B 1 292 ? 6.125 32.469 36.344 1 92.5 292 LYS B CA 1
ATOM 4850 C C . LYS B 1 292 ? 6.609 33.125 35.062 1 92.5 292 LYS B C 1
ATOM 4852 O O . LYS B 1 292 ? 6.035 32.906 34 1 92.5 292 LYS B O 1
ATOM 4857 N N . GLY B 1 293 ? 7.566 33.938 35.219 1 87.12 293 GLY B N 1
ATOM 4858 C CA . GLY B 1 293 ? 8.117 34.625 34.031 1 87.12 293 GLY B CA 1
ATOM 4859 C C . GLY B 1 293 ? 7.352 35.875 33.656 1 87.12 293 GLY B C 1
ATOM 4860 O O . GLY B 1 293 ? 6.195 36.031 34.062 1 87.12 293 GLY B O 1
ATOM 4861 N N . SER B 1 294 ? 8.086 36.75 32.875 1 91.38 294 SER B N 1
ATOM 4862 C CA . SER B 1 294 ? 7.465 38.031 32.5 1 91.38 294 SER B CA 1
ATOM 4863 C C . SER B 1 294 ? 7.176 38.062 31.016 1 91.38 294 SER B C 1
ATOM 4865 O O . SER B 1 294 ? 6.602 39.031 30.516 1 91.38 294 SER B O 1
ATOM 4867 N N . SER B 1 295 ? 7.598 36.969 30.344 1 95.56 295 SER B N 1
ATOM 4868 C CA . SER B 1 295 ? 7.48 37.031 28.891 1 95.56 295 SER B CA 1
ATOM 4869 C C . SER B 1 295 ? 6.742 35.812 28.344 1 95.56 295 SER B C 1
ATOM 4871 O O . SER B 1 295 ? 6.797 34.719 28.938 1 95.56 295 SER B O 1
ATOM 4873 N N . PHE B 1 296 ? 6.047 35.969 27.281 1 97.62 296 PHE B N 1
ATOM 4874 C CA . PHE B 1 296 ? 5.406 34.906 26.5 1 97.62 296 PHE B CA 1
ATOM 4875 C C . PHE B 1 296 ? 5.184 35.344 25.062 1 97.62 296 PHE B C 1
ATOM 4877 O O . PHE B 1 296 ? 5.301 36.531 24.75 1 97.62 296 PHE B O 1
ATOM 4884 N N . LYS B 1 297 ? 4.992 34.438 24.188 1 98.38 297 LYS B N 1
ATOM 4885 C CA . LYS B 1 297 ? 4.59 34.719 22.812 1 98.38 297 LYS B CA 1
ATOM 4886 C C . LYS B 1 297 ? 3.07 34.75 22.688 1 98.38 297 LYS B C 1
ATOM 4888 O O . LYS B 1 297 ? 2.371 34 23.375 1 98.38 297 LYS B O 1
ATOM 4893 N N . LEU B 1 298 ? 2.566 35.656 21.859 1 98.56 298 LEU B N 1
ATOM 4894 C CA . LEU B 1 298 ? 1.137 35.781 21.594 1 98.56 298 LEU B CA 1
ATOM 4895 C C . LEU B 1 298 ? 0.817 35.438 20.141 1 98.56 298 LEU B C 1
ATOM 4897 O O . LEU B 1 298 ? 1.386 36.031 19.234 1 98.56 298 LEU B O 1
ATOM 4901 N N . LEU B 1 299 ? 0.054 34.438 19.891 1 98.69 299 LEU B N 1
ATOM 4902 C CA . LEU B 1 299 ? -0.515 34.094 18.594 1 98.69 299 LEU B CA 1
ATOM 4903 C C . LEU B 1 299 ? -1.975 34.531 18.516 1 98.69 299 LEU B C 1
ATOM 4905 O O . LEU B 1 299 ? -2.84 33.938 19.156 1 98.69 299 LEU B O 1
ATOM 4909 N N . GLN B 1 300 ? -2.223 35.562 17.766 1 98.44 300 GLN B N 1
ATOM 4910 C CA . GLN B 1 300 ? -3.584 36.031 17.531 1 98.44 300 GLN B CA 1
ATOM 4911 C C . GLN B 1 300 ? -4.02 35.75 16.094 1 98.44 300 GLN B C 1
ATOM 4913 O O . GLN B 1 300 ? -3.461 36.281 15.148 1 98.44 300 GLN B O 1
ATOM 4918 N N . ARG B 1 301 ? -4.98 34.906 15.922 1 98.12 301 ARG B N 1
ATOM 4919 C CA . ARG B 1 301 ? -5.457 34.5 14.602 1 98.12 301 ARG B CA 1
ATOM 4920 C C . ARG B 1 301 ? -6.898 34 14.664 1 98.12 301 ARG B C 1
ATOM 4922 O O . ARG B 1 301 ? -7.238 33.188 15.5 1 98.12 301 ARG B O 1
ATOM 4929 N N . ASP B 1 302 ? -7.746 34.594 13.852 1 98.44 302 ASP B N 1
ATOM 4930 C CA . ASP B 1 302 ? -9.109 34.125 13.734 1 98.44 302 ASP B CA 1
ATOM 4931 C C . ASP B 1 302 ? -9.172 32.844 12.891 1 98.44 302 ASP B C 1
ATOM 4933 O O . ASP B 1 302 ? -8.312 32.625 12.031 1 98.44 302 ASP B O 1
ATOM 4937 N N . LEU B 1 303 ? -10.094 31.969 13.195 1 98.75 303 LEU B N 1
ATOM 4938 C CA . LEU B 1 303 ? -10.43 30.781 12.43 1 98.75 303 LEU B CA 1
ATOM 4939 C C . LEU B 1 303 ? -11.766 30.938 11.711 1 98.75 303 LEU B C 1
ATOM 4941 O O . LEU B 1 303 ? -12.805 31.062 12.359 1 98.75 303 LEU B O 1
ATOM 4945 N N . VAL B 1 304 ? -11.648 30.969 10.445 1 98.56 304 VAL B N 1
ATOM 4946 C CA . VAL B 1 304 ? -12.859 31.203 9.656 1 98.56 304 VAL B CA 1
ATOM 4947 C C . VAL B 1 304 ? -13.328 29.906 9.023 1 98.56 304 VAL B C 1
ATOM 4949 O O . VAL B 1 304 ? -12.617 29.312 8.188 1 98.56 304 VAL B O 1
ATOM 4952 N N . LEU B 1 305 ? -14.508 29.406 9.352 1 98.38 305 LEU B N 1
ATOM 4953 C CA . LEU B 1 305 ? -15.07 28.156 8.852 1 98.38 305 LEU B CA 1
ATOM 4954 C C . LEU B 1 305 ? -15.906 28.406 7.598 1 98.38 305 LEU B C 1
ATOM 4956 O O . LEU B 1 305 ? -16.562 29.438 7.48 1 98.38 305 LEU B O 1
ATOM 4960 N N . VAL B 1 306 ? -15.852 27.484 6.75 1 97.12 306 VAL B N 1
ATOM 4961 C CA . VAL B 1 306 ? -16.625 27.547 5.508 1 97.12 306 VAL B CA 1
ATOM 4962 C C . VAL B 1 306 ? -17.938 26.781 5.676 1 97.12 306 VAL B C 1
ATOM 4964 O O . VAL B 1 306 ? -17.938 25.625 6.102 1 97.12 306 VAL B O 1
ATOM 4967 N N . PRO B 1 307 ? -19.047 27.422 5.41 1 96.38 307 PRO B N 1
ATOM 4968 C CA . PRO B 1 307 ? -20.312 26.688 5.449 1 96.38 307 PRO B CA 1
ATOM 4969 C C . PRO B 1 307 ? -20.281 25.422 4.59 1 96.38 307 PRO B C 1
ATOM 4971 O O . PRO B 1 307 ? -19.734 25.438 3.482 1 96.38 307 PRO B O 1
ATOM 4974 N N . GLU B 1 308 ? -20.859 24.359 5.105 1 95 308 GLU B N 1
ATOM 4975 C CA . GLU B 1 308 ? -20.797 23.047 4.477 1 95 308 GLU B CA 1
ATOM 4976 C C . GLU B 1 308 ? -21.359 23.078 3.059 1 95 308 GLU B C 1
ATOM 4978 O O . GLU B 1 308 ? -20.812 22.438 2.156 1 95 308 GLU B O 1
ATOM 4983 N N . ALA B 1 309 ? -22.453 23.719 2.859 1 92.5 309 ALA B N 1
ATOM 4984 C CA . ALA B 1 309 ? -23.125 23.797 1.56 1 92.5 309 ALA B CA 1
ATOM 4985 C C . ALA B 1 309 ? -22.203 24.406 0.504 1 92.5 309 ALA B C 1
ATOM 4987 O O . ALA B 1 309 ? -22.156 23.922 -0.632 1 92.5 309 ALA B O 1
ATOM 4988 N N . LYS B 1 310 ? -21.469 25.422 0.871 1 90.81 310 LYS B N 1
ATOM 4989 C CA . LYS B 1 310 ? -20.547 26.078 -0.045 1 90.81 310 LYS B CA 1
ATOM 4990 C C . LYS B 1 310 ? -19.375 25.156 -0.399 1 90.81 310 LYS B C 1
ATOM 4992 O O . LYS B 1 310 ? -18.969 25.078 -1.562 1 90.81 310 LYS B O 1
ATOM 4997 N N . SER B 1 311 ? -18.844 24.516 0.594 1 90.56 311 SER B N 1
ATOM 4998 C CA . SER B 1 311 ? -17.734 23.594 0.391 1 90.56 311 SER B CA 1
ATOM 4999 C C . SER B 1 311 ? -18.125 22.438 -0.51 1 90.56 311 SER B C 1
ATOM 5001 O O . SER B 1 311 ? -17.375 22.047 -1.403 1 90.56 311 SER B O 1
ATOM 5003 N N . ARG B 1 312 ? -19.266 21.875 -0.297 1 90.5 312 ARG B N 1
ATOM 5004 C CA . ARG B 1 312 ? -19.766 20.734 -1.063 1 90.5 312 ARG B CA 1
ATOM 5005 C C . ARG B 1 312 ? -19.953 21.094 -2.533 1 90.5 312 ARG B C 1
ATOM 5007 O O . ARG B 1 312 ? -19.641 20.297 -3.42 1 90.5 312 ARG B O 1
ATOM 5014 N N . GLU B 1 313 ? -20.469 22.234 -2.76 1 90.75 313 GLU B N 1
ATOM 5015 C CA . GLU B 1 313 ? -20.703 22.688 -4.129 1 90.75 313 GLU B CA 1
ATOM 5016 C C . GLU B 1 313 ? -19.375 22.797 -4.898 1 90.75 313 GLU B C 1
ATOM 5018 O O . GLU B 1 313 ? -19.281 22.328 -6.031 1 90.75 313 GLU B O 1
ATOM 5023 N N . VAL B 1 314 ? -18.391 23.391 -4.289 1 88.81 314 VAL B N 1
ATOM 5024 C CA . VAL B 1 314 ? -17.094 23.562 -4.934 1 88.81 314 VAL B CA 1
ATOM 5025 C C . VAL B 1 314 ? -16.453 22.203 -5.16 1 88.81 314 VAL B C 1
ATOM 5027 O O . VAL B 1 314 ? -15.914 21.938 -6.238 1 88.81 314 VAL B O 1
ATOM 5030 N N . PHE B 1 315 ? -16.547 21.328 -4.211 1 90.88 315 PHE B N 1
ATOM 5031 C CA . PHE B 1 315 ? -15.969 20 -4.316 1 90.88 315 PHE B CA 1
ATOM 5032 C C . PHE B 1 315 ? -16.609 19.219 -5.461 1 90.88 315 PHE B C 1
ATOM 5034 O O . PHE B 1 315 ? -15.914 18.625 -6.281 1 90.88 315 PHE B O 1
ATOM 5041 N N . GLU B 1 316 ? -17.922 19.219 -5.508 1 91.56 316 GLU B N 1
ATOM 5042 C CA . GLU B 1 316 ? -18.656 18.453 -6.504 1 91.56 316 GLU B CA 1
ATOM 5043 C C . GLU B 1 316 ? -18.359 18.938 -7.918 1 91.56 316 GLU B C 1
ATOM 5045 O O . GLU B 1 316 ? -18.219 18.141 -8.844 1 91.56 316 GLU B O 1
ATOM 5050 N N . GLN B 1 317 ? -18.234 20.219 -8.047 1 91 317 GLN B N 1
ATOM 5051 C CA . GLN B 1 317 ? -17.906 20.781 -9.352 1 91 317 GLN B CA 1
ATOM 5052 C C . GLN B 1 317 ? -16.516 20.375 -9.797 1 91 317 GLN B C 1
ATOM 5054 O O . GLN B 1 317 ? -16.312 19.969 -10.938 1 91 317 GLN B O 1
ATOM 5059 N N . ASN B 1 318 ? -15.578 20.469 -8.906 1 91.12 318 ASN B N 1
ATOM 5060 C CA . ASN B 1 318 ? -14.203 20.094 -9.219 1 91.12 318 ASN B CA 1
ATOM 5061 C C . ASN B 1 318 ? -14.078 18.594 -9.492 1 91.12 318 ASN B C 1
ATOM 5063 O O . ASN B 1 318 ? -13.336 18.188 -10.391 1 91.12 318 ASN B O 1
ATOM 5067 N N . ALA B 1 319 ? -14.797 17.828 -8.703 1 91.5 319 ALA B N 1
ATOM 5068 C CA . ALA B 1 319 ? -14.758 16.375 -8.867 1 91.5 319 ALA B CA 1
ATOM 5069 C C . ALA B 1 319 ? -15.305 15.961 -10.227 1 91.5 319 ALA B C 1
ATOM 5071 O O . ALA B 1 319 ? -14.758 15.062 -10.875 1 91.5 319 ALA B O 1
ATOM 5072 N N . LYS B 1 320 ? -16.391 16.547 -10.617 1 91.69 320 LYS B N 1
ATOM 5073 C CA . LYS B 1 320 ? -16.984 16.266 -11.922 1 91.69 320 LYS B CA 1
ATOM 5074 C C . LYS B 1 320 ? -16 16.578 -13.047 1 91.69 320 LYS B C 1
ATOM 5076 O O . LYS B 1 320 ? -15.875 15.805 -14 1 91.69 320 LYS B O 1
ATOM 5081 N N . GLU B 1 321 ? -15.273 17.672 -12.883 1 90.25 321 GLU B N 1
ATOM 5082 C CA . GLU B 1 321 ? -14.297 18.062 -13.891 1 90.25 321 GLU B CA 1
ATOM 5083 C C . GLU B 1 321 ? -13.109 17.109 -13.906 1 90.25 321 GLU B C 1
ATOM 5085 O O . GLU B 1 321 ? -12.602 16.766 -14.977 1 90.25 321 GLU B O 1
ATOM 5090 N N . ALA B 1 322 ? -12.703 16.688 -12.82 1 90.19 322 ALA B N 1
ATOM 5091 C CA . ALA B 1 322 ? -11.547 15.805 -12.688 1 90.19 322 ALA B CA 1
ATOM 5092 C C . ALA B 1 322 ? -11.836 14.422 -13.266 1 90.19 322 ALA B C 1
ATOM 5094 O O . ALA B 1 322 ? -10.945 13.781 -13.828 1 90.19 322 ALA B O 1
ATOM 5095 N N . LYS B 1 323 ? -13.07 13.953 -13.109 1 87.69 323 LYS B N 1
ATOM 5096 C CA . LYS B 1 323 ? -13.469 12.625 -13.578 1 87.69 323 LYS B CA 1
ATOM 5097 C C . LYS B 1 323 ? -13.273 12.492 -15.086 1 87.69 323 LYS B C 1
ATOM 5099 O O . LYS B 1 323 ? -13.023 11.391 -15.586 1 87.69 323 LYS B O 1
ATOM 5104 N N . LYS B 1 324 ? -13.281 13.586 -15.766 1 85.94 324 LYS B N 1
ATOM 5105 C CA . LYS B 1 324 ? -13.109 13.578 -17.219 1 85.94 324 LYS B CA 1
ATOM 5106 C C . LYS B 1 324 ? -11.695 13.156 -17.609 1 85.94 324 LYS B C 1
ATOM 5108 O O . LYS B 1 324 ? -11.469 12.695 -18.719 1 85.94 324 LYS B O 1
ATOM 5113 N N . ASN B 1 325 ? -10.766 13.297 -16.672 1 84.19 325 ASN B N 1
ATOM 5114 C CA . ASN B 1 325 ? -9.359 13 -16.938 1 84.19 325 ASN B CA 1
ATOM 5115 C C . ASN B 1 325 ? -8.992 11.594 -16.484 1 84.19 325 ASN B C 1
ATOM 5117 O O . ASN B 1 325 ? -7.863 11.141 -16.688 1 84.19 325 ASN B O 1
ATOM 5121 N N . ALA B 1 326 ? -9.938 10.898 -15.93 1 86.69 326 ALA B N 1
ATOM 5122 C CA . ALA B 1 326 ? -9.648 9.555 -15.445 1 86.69 326 ALA B CA 1
ATOM 5123 C C . ALA B 1 326 ? -9.555 8.562 -16.594 1 86.69 326 ALA B C 1
ATOM 5125 O O . ALA B 1 326 ? -10.344 8.625 -17.547 1 86.69 326 ALA B O 1
ATOM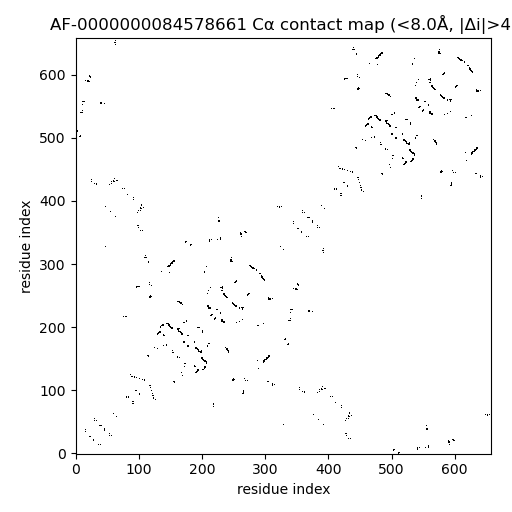 5126 N N . PRO B 1 327 ? -8.586 7.648 -16.562 1 82.25 327 PRO B N 1
ATOM 5127 C CA . PRO B 1 327 ? -8.445 6.688 -17.656 1 82.25 327 PRO B CA 1
ATOM 5128 C C . PRO B 1 327 ? -9.68 5.812 -17.844 1 82.25 327 PRO B C 1
ATOM 5130 O O . PRO B 1 327 ? -9.977 5.375 -18.953 1 82.25 327 PRO B O 1
ATOM 5133 N N . VAL B 1 328 ? -10.344 5.57 -16.703 1 81.62 328 VAL B N 1
ATOM 5134 C CA . VAL B 1 328 ? -11.531 4.738 -16.781 1 81.62 328 VAL B CA 1
ATOM 5135 C C . VAL B 1 328 ? -12.711 5.457 -16.141 1 81.62 328 VAL B C 1
ATOM 5137 O O . VAL B 1 328 ? -12.695 5.727 -14.938 1 81.62 328 VAL B O 1
ATOM 5140 N N . ALA B 1 329 ? -13.664 5.973 -16.953 1 72.69 329 ALA B N 1
ATOM 5141 C CA . ALA B 1 329 ? -14.812 6.727 -16.469 1 72.69 329 ALA B CA 1
ATOM 5142 C C . ALA B 1 329 ? -15.945 5.793 -16.047 1 72.69 329 ALA B C 1
ATOM 5144 O O . ALA B 1 329 ? -16.094 4.695 -16.594 1 72.69 329 ALA B O 1
#

Solvent-accessible surface area (backbone atoms only — not comparable to full-atom values): 33970 Å² total; per-residue (Å²): 122,75,61,74,80,71,62,58,68,64,82,79,53,63,80,73,99,62,89,46,74,56,37,74,41,58,68,46,41,53,52,49,51,52,56,50,36,67,49,18,74,50,64,68,59,26,45,52,49,41,35,50,48,49,39,53,52,48,46,43,57,22,65,49,47,44,64,66,58,51,50,50,50,45,51,47,51,37,47,29,19,60,61,38,50,102,68,36,41,39,56,52,48,44,32,21,59,64,40,47,44,29,37,34,43,40,62,68,48,60,88,47,88,70,32,57,70,64,27,50,78,69,51,77,74,70,89,72,47,48,82,44,58,72,47,38,62,30,41,63,91,84,41,41,54,48,20,39,40,34,36,32,33,22,34,55,87,64,49,57,37,50,60,24,37,39,35,37,40,35,42,32,57,40,24,43,45,42,75,70,35,68,76,57,84,64,81,42,31,28,27,26,36,51,21,38,87,72,3,37,41,36,32,30,41,48,50,50,43,54,28,36,54,77,58,90,46,59,59,24,50,48,31,56,61,31,56,42,39,38,40,32,38,24,36,42,38,36,35,38,41,45,93,71,36,44,69,39,36,23,47,41,26,55,64,88,48,90,32,55,51,60,29,40,39,45,48,47,35,70,89,33,49,36,75,67,42,81,42,83,37,45,68,59,31,47,73,59,61,47,91,67,69,37,59,34,32,37,38,77,56,69,44,24,35,43,46,34,71,62,54,49,52,54,39,53,54,52,39,61,59,25,36,74,70,32,94,50,117,121,75,61,76,79,72,62,56,70,62,83,79,54,64,80,73,99,61,89,46,75,58,37,75,39,56,68,45,41,52,51,48,52,51,57,51,37,66,48,18,75,51,64,68,59,25,44,52,49,40,35,50,48,49,40,53,51,48,46,42,56,23,65,52,47,42,65,67,58,51,51,50,51,45,51,49,50,37,48,29,18,58,61,38,49,99,67,35,41,40,56,52,47,43,32,21,60,65,40,47,44,29,38,35,43,38,62,68,47,61,89,47,87,70,31,57,70,64,27,48,77,70,52,77,75,69,88,70,47,47,84,44,59,72,49,39,62,28,42,64,92,86,43,42,53,48,20,38,40,34,36,34,33,22,34,55,85,65,48,57,37,50,60,24,38,38,36,36,40,36,42,31,57,41,25,44,44,42,76,70,37,67,78,58,84,63,79,44,30,28,27,27,35,50,21,37,88,73,3,38,42,37,32,30,43,49,49,51,42,54,25,37,55,78,59,90,47,59,59,25,50,50,33,55,63,31,57,42,38,39,38,32,38,26,36,42,38,37,35,39,40,44,92,70,35,43,69,39,35,24,49,42,25,54,64,89,48,88,31,56,49,59,28,39,40,46,48,45,34,72,88,33,50,37,73,69,42,80,43,82,37,45,69,60,31,47,72,58,61,46,90,66,67,38,58,36,33,38,38,77,55,68,44,24,36,41,46,34,70,62,52,49,52,54,39,53,54,52,38,58,58,26,36,73,70,31,94,50,117